Protein AF-A0A0W4ZIU7-F1 (afdb_monomer_lite)

Foldseek 3Di:
DDDDDDPPPVVPVVVVVVVVVVVVVVVVVVVVVVVVVVVPDPPDDCVVVVPPDPDDPDPDDPVVVVVVVVVVVVVVVVVVVVVVVVVVVVVVVVVVVVVVVVVVVVVVVVVVVVVVVVVVCVVVPPPPPPPPPPVPPPPPDPDDDPDCVVVVVVVFQKDWDDWDKDFDDCPDPNWTKIWIWTWTAGDVRQKIKIWIWIATPVVRATPAIDMDIDPLCCVACVVLRCLLHVVPDDPPDPPLDDQSVRSDPVLVRQLSRLSRVVLLVVLVLLLVVCLVCVVFFDPPDDPPDDSDRDHSSVCRSPQWTWGADPQGKIKIWGWHWHADNRNSHIDIDIFIQIDHPPVVVVVCPPCVNVCLRVVLVVCCVVPNNNVSVVVSCCVVVVDDD

Structure (mmCIF, N/CA/C/O backbone):
data_AF-A0A0W4ZIU7-F1
#
_entry.id   AF-A0A0W4ZIU7-F1
#
loop_
_atom_site.group_PDB
_atom_site.id
_atom_site.type_symbol
_atom_site.label_atom_id
_atom_site.label_alt_id
_atom_site.label_comp_id
_atom_site.label_asym_id
_atom_site.label_entity_id
_atom_site.label_seq_id
_atom_site.pdbx_PDB_ins_code
_atom_site.Cartn_x
_atom_site.Cartn_y
_atom_site.Cartn_z
_atom_site.occupancy
_atom_site.B_iso_or_equiv
_atom_site.auth_seq_id
_atom_site.auth_comp_id
_atom_site.auth_asym_id
_atom_site.auth_atom_id
_atom_site.pdbx_PDB_model_num
ATOM 1 N N . MET A 1 1 ? 10.778 46.991 -20.092 1.00 36.72 1 MET A N 1
ATOM 2 C CA . MET A 1 1 ? 10.286 47.914 -19.049 1.00 36.72 1 MET A CA 1
ATOM 3 C C . MET A 1 1 ? 9.574 47.078 -17.996 1.00 36.72 1 MET A C 1
ATOM 5 O O . MET A 1 1 ? 8.677 46.334 -18.358 1.00 36.72 1 MET A O 1
ATOM 9 N N . ASN A 1 2 ? 10.041 47.187 -16.751 1.00 35.09 2 ASN A N 1
ATOM 10 C CA . ASN A 1 2 ? 9.477 46.690 -15.489 1.00 35.09 2 ASN A CA 1
ATOM 11 C C . ASN A 1 2 ? 9.348 45.172 -15.273 1.00 35.09 2 ASN A C 1
ATOM 13 O O . ASN A 1 2 ? 8.272 44.592 -15.353 1.00 35.09 2 ASN A O 1
ATOM 17 N N . ILE A 1 3 ? 10.475 44.584 -14.859 1.00 41.53 3 ILE A N 1
ATOM 18 C CA . ILE A 1 3 ? 10.537 43.433 -13.953 1.00 41.53 3 ILE A CA 1
ATOM 19 C C . ILE A 1 3 ? 10.903 44.002 -12.578 1.00 41.53 3 ILE A C 1
ATOM 21 O O . ILE A 1 3 ? 12.043 44.411 -12.382 1.00 41.53 3 ILE A O 1
ATOM 25 N N . GLN A 1 4 ? 9.955 44.064 -11.644 1.00 41.06 4 GLN A N 1
ATOM 26 C CA . GLN A 1 4 ? 10.249 44.228 -10.219 1.00 41.06 4 GLN A CA 1
ATOM 27 C C . GLN A 1 4 ? 9.017 43.882 -9.380 1.00 41.06 4 GLN A C 1
ATOM 29 O O . GLN A 1 4 ? 7.904 44.246 -9.749 1.00 41.06 4 GLN A O 1
ATOM 34 N N . ASN A 1 5 ? 9.276 43.217 -8.249 1.00 42.00 5 ASN A N 1
ATOM 35 C CA . ASN A 1 5 ? 8.383 42.881 -7.128 1.00 42.00 5 ASN A CA 1
ATOM 36 C C . ASN A 1 5 ? 7.904 41.424 -7.081 1.00 42.00 5 ASN A C 1
ATOM 38 O O . ASN A 1 5 ? 6.794 41.111 -7.496 1.00 42.00 5 ASN A O 1
ATOM 42 N N . ASN A 1 6 ? 8.736 40.546 -6.501 1.00 42.06 6 ASN A N 1
ATOM 43 C CA . ASN A 1 6 ? 8.249 39.400 -5.715 1.00 42.06 6 ASN A CA 1
ATOM 44 C C . ASN A 1 6 ? 9.335 38.770 -4.812 1.00 42.06 6 ASN A C 1
ATOM 46 O O . ASN A 1 6 ? 9.494 37.554 -4.758 1.00 42.06 6 ASN A O 1
ATOM 50 N N . THR A 1 7 ? 10.106 39.591 -4.091 1.00 40.16 7 THR A N 1
ATOM 51 C CA . THR A 1 7 ? 11.147 39.120 -3.149 1.00 40.16 7 THR A CA 1
ATOM 52 C C . THR A 1 7 ? 10.762 39.221 -1.669 1.00 40.16 7 THR A C 1
ATOM 54 O O . THR A 1 7 ? 11.502 38.729 -0.822 1.00 40.16 7 THR A O 1
ATOM 57 N N . ASP A 1 8 ? 9.589 39.761 -1.331 1.00 42.28 8 ASP A N 1
ATOM 58 C CA . ASP A 1 8 ? 9.268 40.086 0.070 1.00 42.28 8 ASP A CA 1
ATOM 59 C C . ASP A 1 8 ? 8.555 38.964 0.851 1.00 42.28 8 ASP A C 1
ATOM 61 O O . ASP A 1 8 ? 8.454 39.033 2.074 1.00 42.28 8 ASP A O 1
ATOM 65 N N . ASN A 1 9 ? 8.143 37.872 0.194 1.00 43.44 9 ASN A N 1
ATOM 66 C CA . ASN A 1 9 ? 7.462 36.752 0.867 1.00 43.44 9 ASN A CA 1
ATOM 67 C C . ASN A 1 9 ? 8.396 35.654 1.410 1.00 43.44 9 ASN A C 1
ATOM 69 O O . ASN A 1 9 ? 7.949 34.804 2.175 1.00 43.44 9 ASN A O 1
ATOM 73 N N . LEU A 1 10 ? 9.696 35.681 1.094 1.00 42.56 10 LEU A N 1
ATOM 74 C CA . LEU A 1 10 ? 10.665 34.680 1.578 1.00 42.56 10 LEU A CA 1
ATOM 75 C C . LEU A 1 10 ? 11.301 35.030 2.936 1.00 42.56 10 LEU A C 1
ATOM 77 O O . LEU A 1 10 ? 11.838 34.153 3.611 1.00 42.56 10 LEU A O 1
ATOM 81 N N . PHE A 1 11 ? 11.190 36.282 3.390 1.00 41.06 11 PHE A N 1
ATOM 82 C CA . PHE A 1 11 ? 11.752 36.717 4.677 1.00 41.06 11 PHE A CA 1
ATOM 83 C C . PHE A 1 11 ? 10.822 36.501 5.881 1.00 41.06 11 PHE A C 1
ATOM 85 O O . PHE A 1 11 ? 11.280 36.556 7.027 1.00 41.06 11 PHE A O 1
ATOM 92 N N . TYR A 1 12 ? 9.534 36.227 5.654 1.00 40.94 12 TYR A N 1
ATOM 93 C CA . TYR A 1 12 ? 8.569 36.041 6.742 1.00 40.94 12 TYR A CA 1
ATOM 94 C C . TYR A 1 12 ? 8.574 34.618 7.326 1.00 40.94 12 TYR A C 1
ATOM 96 O O . TYR A 1 12 ? 8.322 34.451 8.521 1.00 40.94 12 TYR A O 1
ATOM 104 N N . ASP A 1 13 ? 8.952 33.602 6.543 1.00 43.94 13 ASP A N 1
ATOM 105 C CA . ASP A 1 13 ? 8.909 32.201 6.993 1.00 43.94 13 ASP A CA 1
ATOM 106 C C . ASP A 1 13 ? 10.173 31.743 7.742 1.00 43.94 13 ASP A C 1
ATOM 108 O O . ASP A 1 13 ? 10.101 30.937 8.674 1.00 43.94 13 ASP A O 1
ATOM 112 N N . GLN A 1 14 ? 11.341 32.332 7.455 1.00 42.06 14 GLN A N 1
ATOM 113 C CA . GLN A 1 14 ? 12.577 31.990 8.175 1.00 42.06 14 GLN A CA 1
ATOM 114 C C . GLN A 1 14 ? 12.588 32.492 9.633 1.00 42.06 14 GLN A C 1
ATOM 116 O O . GLN A 1 14 ? 13.199 31.866 10.506 1.00 42.06 14 GLN A O 1
ATOM 121 N N . LYS A 1 15 ? 11.845 33.563 9.955 1.00 44.59 15 LYS A N 1
ATOM 122 C CA . LYS A 1 15 ? 11.698 34.049 11.343 1.00 44.59 15 LYS A CA 1
ATOM 123 C C . LYS A 1 15 ? 10.847 33.120 12.219 1.00 44.59 15 LYS A C 1
ATOM 125 O O . LYS A 1 15 ? 11.124 33.003 13.414 1.00 44.59 15 LYS A O 1
ATOM 130 N N . LYS A 1 16 ? 9.876 32.401 11.641 1.00 46.81 16 LYS A N 1
ATOM 131 C CA . LYS A 1 16 ? 9.014 31.452 12.374 1.00 46.81 16 LYS A CA 1
ATOM 132 C C . LYS A 1 16 ? 9.756 30.167 12.763 1.00 46.81 16 LYS A C 1
ATOM 134 O O . LYS A 1 16 ? 9.533 29.619 13.842 1.00 46.81 16 LYS A O 1
ATOM 139 N N . ILE A 1 17 ? 10.708 29.727 11.938 1.00 48.97 17 ILE A N 1
ATOM 140 C CA . ILE A 1 17 ? 11.508 28.517 12.194 1.00 48.97 17 ILE A CA 1
ATOM 141 C C . ILE A 1 17 ? 12.554 28.755 13.300 1.00 48.97 17 ILE A C 1
ATOM 143 O O . ILE A 1 17 ? 12.781 27.876 14.138 1.00 48.97 17 ILE A O 1
ATOM 147 N N . HIS A 1 18 ? 13.140 29.956 13.384 1.00 44.50 18 HIS A N 1
ATOM 148 C CA . HIS A 1 18 ? 14.080 30.289 14.462 1.00 44.50 18 HIS A CA 1
ATOM 149 C C . HIS A 1 18 ? 13.414 30.512 15.829 1.00 44.50 18 HIS A C 1
ATOM 151 O O . HIS A 1 18 ? 14.019 30.170 16.847 1.00 44.50 18 HIS A O 1
ATOM 157 N N . GLN A 1 19 ? 12.165 30.988 15.877 1.00 48.62 19 GLN A N 1
ATOM 158 C CA . GLN A 1 19 ? 11.412 31.102 17.135 1.00 48.62 19 GLN A CA 1
ATOM 159 C C . GLN A 1 19 ? 10.968 29.737 17.689 1.00 48.62 19 GLN A C 1
ATOM 161 O O . GLN A 1 19 ? 11.022 29.522 18.896 1.00 48.62 19 GLN A O 1
ATOM 166 N N . ASN A 1 20 ? 10.641 28.761 16.837 1.00 43.94 20 ASN A N 1
ATOM 167 C CA . ASN A 1 20 ? 10.265 27.422 17.312 1.00 43.94 20 ASN A CA 1
ATOM 168 C C . ASN A 1 20 ? 11.454 26.608 17.859 1.00 43.94 20 ASN A C 1
ATOM 170 O O . ASN A 1 20 ? 11.284 25.793 18.767 1.00 43.94 20 ASN A O 1
ATOM 174 N N . ARG A 1 21 ? 12.683 26.863 17.384 1.00 46.50 21 ARG A N 1
ATOM 175 C CA . ARG A 1 21 ? 13.894 26.210 17.922 1.00 46.50 21 ARG A CA 1
ATOM 176 C C . ARG A 1 21 ? 14.341 26.766 19.280 1.00 46.50 21 ARG A C 1
ATOM 178 O O . ARG A 1 21 ? 14.934 26.018 20.058 1.00 46.50 21 ARG A O 1
ATOM 185 N N . SER A 1 22 ? 14.042 28.027 19.605 1.00 46.88 22 SER A N 1
ATOM 186 C CA . SER A 1 22 ? 14.351 28.596 20.928 1.00 46.88 22 SER A CA 1
ATOM 187 C C . SER A 1 22 ? 13.333 28.192 22.004 1.00 46.88 22 SER A C 1
ATOM 189 O O . SER A 1 22 ? 13.710 28.042 23.166 1.00 46.88 22 SER A O 1
ATOM 191 N N . ILE A 1 23 ? 12.080 27.916 21.622 1.00 49.66 23 ILE A N 1
ATOM 192 C CA . ILE A 1 23 ? 11.031 27.420 22.531 1.00 49.66 23 ILE A CA 1
ATOM 193 C C . ILE A 1 23 ? 11.293 25.960 22.942 1.00 49.66 23 ILE A C 1
ATOM 195 O O . ILE A 1 23 ? 11.160 25.616 24.115 1.00 49.66 23 ILE A O 1
ATOM 199 N N . LEU A 1 24 ? 11.771 25.110 22.026 1.00 46.25 24 LEU A N 1
ATOM 200 C CA . LEU A 1 24 ? 12.095 23.713 22.349 1.00 46.25 24 LEU A CA 1
ATOM 201 C C . LEU A 1 24 ? 13.347 23.561 23.231 1.00 46.25 24 LEU A C 1
ATOM 203 O O . LEU A 1 24 ? 13.387 22.657 24.059 1.00 46.25 24 LEU A O 1
ATOM 207 N N . ARG A 1 25 ? 14.341 24.459 23.137 1.00 46.00 25 ARG A N 1
ATOM 208 C CA . ARG A 1 25 ? 15.509 24.432 24.044 1.00 46.00 25 ARG A CA 1
ATOM 209 C C . ARG A 1 25 ? 15.203 24.931 25.461 1.00 46.00 25 ARG A C 1
ATOM 211 O O . ARG A 1 25 ? 15.863 24.482 26.391 1.00 46.00 25 ARG A O 1
ATOM 218 N N . ARG A 1 26 ? 14.202 25.800 25.652 1.00 47.59 26 ARG A N 1
ATOM 219 C CA . ARG A 1 26 ? 13.783 26.255 26.994 1.00 47.59 26 ARG A CA 1
ATOM 220 C C . ARG A 1 26 ? 12.996 25.198 27.772 1.00 47.59 26 ARG A C 1
ATOM 222 O O . ARG A 1 26 ? 13.114 25.143 28.990 1.00 47.59 26 ARG A O 1
ATOM 229 N N . ASN A 1 27 ? 12.268 24.319 27.085 1.00 44.94 27 ASN A N 1
ATOM 230 C CA . ASN A 1 27 ? 11.452 23.300 27.751 1.00 44.94 27 ASN A CA 1
ATOM 231 C C . ASN A 1 27 ? 12.261 22.105 28.280 1.00 44.94 27 ASN A C 1
ATOM 233 O O . ASN A 1 27 ? 11.797 21.435 29.194 1.00 44.94 27 ASN A O 1
ATOM 237 N N . PHE A 1 28 ? 13.475 21.853 27.775 1.00 41.97 28 PHE A N 1
ATOM 238 C CA . PHE A 1 28 ? 14.322 20.771 28.297 1.00 41.97 28 PHE A CA 1
ATOM 239 C C . PHE A 1 28 ? 15.157 21.172 29.522 1.00 41.97 28 PHE A C 1
ATOM 241 O O . PHE A 1 28 ? 15.457 20.301 30.333 1.00 41.97 28 PHE A O 1
ATOM 248 N N . SER A 1 29 ? 15.471 22.460 29.728 1.00 45.06 29 SER A N 1
ATOM 249 C CA . SER A 1 29 ? 16.158 22.881 30.963 1.00 45.06 29 SER A CA 1
ATOM 250 C C . SER A 1 29 ? 15.208 22.972 32.165 1.00 45.06 29 SER A C 1
ATOM 252 O O . SER A 1 29 ? 15.644 22.799 33.290 1.00 45.06 29 SER A O 1
ATOM 254 N N . GLN A 1 30 ? 13.902 23.168 31.945 1.00 49.47 30 GLN A N 1
ATOM 255 C CA . GLN A 1 30 ? 12.905 23.227 33.027 1.00 49.47 30 GLN A CA 1
ATOM 256 C C . GLN A 1 30 ? 12.415 21.852 33.511 1.00 49.47 30 GLN A C 1
ATOM 258 O O . GLN A 1 30 ? 11.757 21.772 34.546 1.00 49.47 30 GLN A O 1
ATOM 263 N N . ILE A 1 31 ? 12.707 20.774 32.774 1.00 48.00 31 ILE A N 1
ATOM 264 C CA . ILE A 1 31 ? 12.369 19.402 33.184 1.00 48.00 31 ILE A CA 1
ATOM 265 C C . ILE A 1 31 ? 13.487 18.810 34.056 1.00 48.00 31 ILE A C 1
ATOM 267 O O . ILE A 1 31 ? 13.184 18.080 34.991 1.00 48.00 31 ILE A O 1
ATOM 271 N N . SER A 1 32 ? 14.753 19.178 33.821 1.00 43.84 32 SER A N 1
ATOM 272 C CA . SER A 1 32 ? 15.878 18.712 34.648 1.00 43.84 32 SER A CA 1
ATOM 273 C C . SER A 1 32 ? 15.825 19.281 36.071 1.00 43.84 32 SER A C 1
ATOM 275 O O . SER A 1 32 ? 16.001 18.532 37.024 1.00 43.84 32 SER A O 1
ATOM 277 N N . ASP A 1 33 ? 15.462 20.559 36.226 1.00 45.41 33 ASP A N 1
ATOM 278 C CA . ASP A 1 33 ? 15.361 21.201 37.547 1.00 45.41 33 ASP A CA 1
ATOM 279 C C . ASP A 1 33 ? 14.105 20.774 38.336 1.00 45.41 33 ASP A C 1
ATOM 281 O O . ASP A 1 33 ? 14.023 20.982 39.543 1.00 45.41 33 ASP A O 1
ATOM 285 N N . LYS A 1 34 ? 13.108 20.159 37.679 1.00 48.03 34 LYS A N 1
ATOM 286 C CA . LYS A 1 34 ? 11.899 19.647 38.351 1.00 48.03 34 LYS A CA 1
ATOM 287 C C . LYS A 1 34 ? 12.051 18.232 38.903 1.00 48.03 34 LYS A C 1
ATOM 289 O O . LYS A 1 34 ? 11.362 17.902 39.860 1.00 48.03 34 LYS A O 1
ATOM 294 N N . VAL A 1 35 ? 12.950 17.419 38.349 1.00 45.66 35 VAL A N 1
ATOM 295 C CA . VAL A 1 35 ? 13.174 16.046 38.833 1.00 45.66 35 VAL A CA 1
ATOM 296 C C . VAL A 1 35 ? 14.030 16.031 40.107 1.00 45.66 35 VAL A C 1
ATOM 298 O O . VAL A 1 35 ? 13.826 15.170 40.955 1.00 45.66 35 VAL A O 1
ATOM 301 N N . GLU A 1 36 ? 14.898 17.025 40.322 1.00 44.44 36 GLU A N 1
ATOM 302 C CA . GLU A 1 36 ? 15.678 17.143 41.570 1.00 44.44 36 GLU A CA 1
ATOM 303 C C . GLU A 1 36 ? 14.889 17.750 42.748 1.00 44.44 36 GLU A C 1
ATOM 305 O O . GLU A 1 36 ? 15.298 17.606 43.899 1.00 44.44 36 GLU A O 1
ATOM 310 N N . LEU A 1 37 ? 13.728 18.372 42.502 1.00 46.75 37 LEU A N 1
ATOM 311 C CA . LEU A 1 37 ? 12.859 18.913 43.559 1.00 46.75 37 LEU A CA 1
ATOM 312 C C . LEU A 1 37 ? 11.755 17.939 44.016 1.00 46.75 37 LEU A C 1
ATOM 314 O O . LEU A 1 37 ? 11.228 18.107 45.113 1.00 46.75 37 LEU A O 1
ATOM 318 N N . GLU A 1 38 ? 11.433 16.898 43.240 1.00 42.72 38 GLU A N 1
ATOM 319 C CA . GLU A 1 38 ? 10.406 15.901 43.609 1.00 42.72 38 GLU A CA 1
ATOM 320 C C . GLU A 1 38 ? 10.930 14.745 44.487 1.00 42.72 38 GLU A C 1
ATOM 322 O O . GLU A 1 38 ? 10.130 14.011 45.067 1.00 42.72 38 GLU A O 1
ATOM 327 N N . GLU A 1 39 ? 12.246 14.610 44.699 1.00 43.53 39 GLU A N 1
ATOM 328 C CA . GLU A 1 39 ? 12.790 13.666 45.697 1.00 43.53 39 GLU A CA 1
ATOM 329 C C . GLU A 1 39 ? 12.786 14.213 47.141 1.00 43.53 39 GLU A C 1
ATOM 331 O O . GLU A 1 39 ? 13.055 13.462 48.080 1.00 43.53 39 GLU A O 1
ATOM 336 N N . GLN A 1 40 ? 12.411 15.483 47.357 1.00 46.75 40 GLN A N 1
ATOM 337 C CA . GLN A 1 40 ? 12.326 16.097 48.694 1.00 46.75 40 GLN A CA 1
ATOM 338 C C . GLN A 1 40 ? 10.905 16.271 49.254 1.00 46.75 40 GLN A C 1
ATOM 340 O O . GLN A 1 40 ? 10.761 16.712 50.393 1.00 46.75 40 GLN A O 1
ATOM 345 N N . SER A 1 41 ? 9.855 15.862 48.538 1.00 47.53 41 SER A N 1
ATOM 346 C CA . SER A 1 41 ? 8.471 15.918 49.033 1.00 47.53 41 SER A CA 1
ATOM 347 C C . SER A 1 41 ? 7.813 14.539 49.024 1.00 47.53 41 SER A C 1
ATOM 349 O O . SER A 1 41 ? 6.827 14.292 48.331 1.00 47.53 41 SER A O 1
ATOM 351 N N . ARG A 1 42 ? 8.351 13.606 49.816 1.00 46.78 42 ARG A N 1
ATOM 352 C CA . ARG A 1 42 ? 7.515 12.532 50.362 1.00 46.78 42 ARG A CA 1
ATOM 353 C C . ARG A 1 42 ? 6.826 13.072 51.602 1.00 46.78 42 ARG A C 1
ATOM 355 O O . ARG A 1 42 ? 7.345 12.956 52.710 1.00 46.78 42 ARG A O 1
ATOM 362 N N . ASP A 1 43 ? 5.668 13.677 51.367 1.00 43.38 43 ASP A N 1
ATOM 363 C CA . ASP A 1 43 ? 4.673 13.936 52.395 1.00 43.38 43 ASP A CA 1
ATOM 364 C C . ASP A 1 43 ? 4.374 12.625 53.126 1.00 43.38 43 ASP A C 1
ATOM 366 O O . ASP A 1 43 ? 3.856 11.655 52.567 1.00 43.38 43 ASP A O 1
ATOM 370 N N . VAL A 1 44 ? 4.780 12.593 54.390 1.00 52.97 44 VAL A N 1
ATOM 371 C CA . VAL A 1 44 ? 4.349 11.592 55.352 1.00 52.97 44 VAL A CA 1
ATOM 372 C C . VAL A 1 44 ? 2.862 11.830 55.586 1.00 52.97 44 VAL A C 1
ATOM 374 O O . VAL A 1 44 ? 2.449 12.919 55.977 1.00 52.97 44 VAL A O 1
ATOM 377 N N . ASP A 1 45 ? 2.074 10.796 55.320 1.00 42.69 45 ASP A N 1
ATOM 378 C CA . ASP A 1 45 ? 0.635 10.731 55.540 1.00 42.69 45 ASP A CA 1
ATOM 379 C C . ASP A 1 45 ? 0.267 11.280 56.946 1.00 42.69 45 ASP A C 1
ATOM 381 O O . ASP A 1 45 ? 0.717 10.729 57.961 1.00 42.69 45 ASP A O 1
ATOM 385 N N . PRO A 1 46 ? -0.526 12.368 57.061 1.00 50.88 46 PRO A N 1
ATOM 386 C CA . PRO A 1 46 ? -0.836 12.998 58.349 1.00 50.88 46 PRO A CA 1
ATOM 387 C C . PRO A 1 46 ? -1.722 12.122 59.252 1.00 50.88 46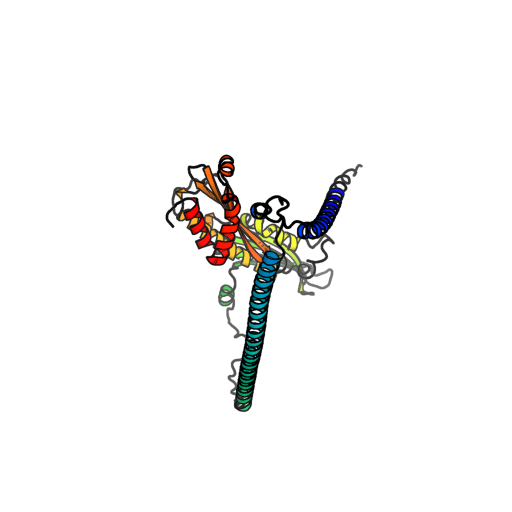 PRO A C 1
ATOM 389 O O . PRO A 1 46 ? -1.950 12.453 60.415 1.00 50.88 46 PRO A O 1
ATOM 392 N N . SER A 1 47 ? -2.177 10.968 58.760 1.00 47.69 47 SER A N 1
ATOM 393 C CA . SER A 1 47 ? -2.929 9.976 59.529 1.00 47.69 47 SER A CA 1
ATOM 394 C C . SER A 1 47 ? -2.082 9.171 60.536 1.00 47.69 47 SER A C 1
ATOM 396 O O . SER A 1 47 ? -2.649 8.503 61.401 1.00 47.69 47 SER A O 1
ATOM 398 N N . VAL A 1 48 ? -0.744 9.290 60.520 1.00 48.94 48 VAL A N 1
ATOM 399 C CA . VAL A 1 48 ? 0.154 8.645 61.510 1.00 48.94 48 VAL A CA 1
ATOM 400 C C . VAL A 1 48 ? 0.513 9.569 62.695 1.00 48.94 48 VAL A C 1
ATOM 402 O O . VAL A 1 48 ? 1.064 9.118 63.697 1.00 48.94 48 VAL A O 1
ATOM 405 N N . LEU A 1 49 ? 0.141 10.856 62.662 1.00 47.16 49 LEU A N 1
ATOM 406 C CA . LEU A 1 49 ? 0.539 11.842 63.685 1.00 47.16 49 LEU A CA 1
ATOM 407 C C . LEU A 1 49 ? -0.437 12.015 64.865 1.00 47.16 49 LEU A C 1
ATOM 409 O O . LEU A 1 49 ? -0.171 12.812 65.762 1.00 47.16 49 LEU A O 1
ATOM 413 N N . HIS A 1 50 ? -1.522 11.238 64.945 1.00 45.50 50 HIS A N 1
ATOM 414 C CA . HIS A 1 50 ? -2.487 11.336 66.055 1.00 45.50 50 HIS A CA 1
ATOM 415 C C . HIS A 1 50 ? -2.162 10.499 67.308 1.00 45.50 50 HIS A C 1
ATOM 417 O O . HIS A 1 50 ? -2.981 10.435 68.222 1.00 45.50 50 HIS A O 1
ATOM 423 N N . LEU A 1 51 ? -0.964 9.910 67.413 1.00 46.88 51 LEU A N 1
ATOM 424 C CA . LEU A 1 51 ? -0.528 9.193 68.625 1.00 46.88 51 LEU A CA 1
ATOM 425 C C . LEU A 1 51 ? 0.472 9.955 69.507 1.00 46.88 51 LEU A C 1
ATOM 427 O O . LEU A 1 51 ? 0.846 9.452 70.566 1.00 46.88 51 LEU A O 1
ATOM 431 N N . ILE A 1 52 ? 0.855 11.186 69.155 1.00 44.12 52 ILE A N 1
ATOM 432 C CA . ILE A 1 52 ? 1.671 12.026 70.043 1.00 44.12 52 ILE A CA 1
ATOM 433 C C . ILE A 1 52 ? 0.733 12.860 70.919 1.00 44.12 52 ILE A C 1
ATOM 435 O O . ILE A 1 52 ? 0.397 14.007 70.636 1.00 44.12 52 ILE A O 1
ATOM 439 N N . SER A 1 53 ? 0.265 12.217 71.986 1.00 44.16 53 SER A N 1
ATOM 440 C CA . SER A 1 53 ? -0.429 12.865 73.096 1.00 44.16 53 SER A CA 1
ATOM 441 C C . SER A 1 53 ? 0.500 13.899 73.758 1.00 44.16 53 SER A C 1
ATOM 443 O O . SER A 1 53 ? 1.686 13.611 73.942 1.00 44.16 53 SER A O 1
ATOM 445 N N . PRO A 1 54 ? 0.015 15.095 74.139 1.00 44.06 54 PRO A N 1
ATOM 446 C CA . PRO A 1 54 ? 0.842 16.082 74.817 1.00 44.06 54 PRO A CA 1
ATOM 447 C C . PRO A 1 54 ? 1.255 15.552 76.194 1.00 44.06 54 PRO A C 1
ATOM 449 O O . PRO A 1 54 ? 0.413 15.218 77.032 1.00 44.06 54 PRO A O 1
ATOM 452 N N . HIS A 1 55 ? 2.567 15.484 76.424 1.00 38.81 55 HIS A N 1
ATOM 453 C CA . HIS A 1 55 ? 3.167 15.129 77.704 1.00 38.81 55 HIS A CA 1
ATOM 454 C C . HIS A 1 55 ? 2.608 16.009 78.832 1.00 38.81 55 HIS A C 1
ATOM 456 O O . HIS A 1 55 ? 3.006 17.158 79.016 1.00 38.81 55 HIS A O 1
ATOM 462 N N . LYS A 1 56 ? 1.715 15.434 79.644 1.00 42.44 56 LYS A N 1
ATOM 463 C CA . LYS A 1 56 ? 1.634 15.787 81.063 1.00 42.44 56 LYS A CA 1
ATOM 464 C C . LYS A 1 56 ? 2.958 15.359 81.705 1.00 42.44 56 LYS A C 1
ATOM 466 O O . LYS A 1 56 ? 3.381 14.228 81.452 1.00 42.44 56 LYS A O 1
ATOM 471 N N . PRO A 1 57 ? 3.600 16.188 82.544 1.00 45.78 57 PRO A N 1
ATOM 472 C CA . PRO A 1 57 ? 4.723 15.738 83.350 1.00 45.78 57 PRO A CA 1
ATOM 473 C C . PRO A 1 57 ? 4.179 14.773 84.409 1.00 45.78 57 PRO A C 1
ATOM 475 O O . PRO A 1 57 ? 3.743 15.169 85.487 1.00 45.78 57 PRO A O 1
ATOM 478 N N . LEU A 1 58 ? 4.125 13.492 84.055 1.00 44.75 58 LEU A N 1
ATOM 479 C CA . LEU A 1 58 ? 3.983 12.410 85.013 1.00 44.75 58 LEU A CA 1
ATOM 480 C C . LEU A 1 58 ? 5.354 12.217 85.650 1.00 44.75 58 LEU A C 1
ATOM 482 O O . LEU A 1 58 ? 6.354 12.052 84.958 1.00 44.75 58 LEU A O 1
ATOM 486 N N . TYR A 1 59 ? 5.387 12.270 86.977 1.00 55.12 59 TYR A N 1
ATOM 487 C CA . TYR A 1 59 ? 6.476 11.731 87.777 1.00 55.12 59 TYR A CA 1
ATOM 488 C C . TYR A 1 59 ? 6.620 10.248 87.405 1.00 55.12 59 TYR A C 1
ATOM 490 O O . TYR A 1 59 ? 5.836 9.410 87.850 1.00 55.12 59 TYR A O 1
ATOM 498 N N . ILE A 1 60 ? 7.558 9.938 86.510 1.00 51.03 60 ILE A N 1
ATOM 499 C CA . ILE A 1 60 ? 7.856 8.566 86.106 1.00 51.03 60 ILE A CA 1
ATOM 500 C C . ILE A 1 60 ? 8.796 7.996 87.162 1.00 51.03 60 ILE A C 1
ATOM 502 O O . ILE A 1 60 ? 9.912 8.473 87.353 1.00 51.03 60 ILE A O 1
ATOM 506 N N . ASN A 1 61 ? 8.300 6.990 87.871 1.00 60.19 61 ASN A N 1
ATOM 507 C CA . ASN A 1 61 ? 9.071 6.175 88.797 1.00 60.19 61 ASN A CA 1
ATOM 508 C C . ASN A 1 61 ? 10.210 5.492 88.016 1.00 60.19 61 ASN A C 1
ATOM 510 O O . ASN A 1 61 ? 9.943 4.829 87.011 1.00 60.19 61 ASN A O 1
ATOM 514 N N . GLU A 1 62 ? 11.461 5.620 88.471 1.00 58.50 62 GLU A N 1
ATOM 515 C CA . GLU A 1 62 ? 12.655 5.057 87.805 1.00 58.50 62 GLU A CA 1
ATOM 516 C C . GLU A 1 62 ? 12.512 3.558 87.468 1.00 58.50 62 GLU A C 1
ATOM 518 O O . GLU A 1 62 ? 13.026 3.096 86.451 1.00 58.50 62 GLU A O 1
ATOM 523 N N . GLY A 1 63 ? 11.717 2.814 88.247 1.00 61.72 63 GLY A N 1
ATOM 524 C CA . GLY A 1 63 ? 11.465 1.386 88.033 1.00 61.72 63 GLY A CA 1
ATOM 525 C C . GLY A 1 63 ? 10.620 1.014 86.803 1.00 61.72 63 GLY A C 1
ATOM 526 O O . GLY A 1 63 ? 10.650 -0.147 86.395 1.00 61.72 63 GLY A O 1
ATOM 527 N N . ASP A 1 64 ? 9.876 1.942 86.190 1.00 61.09 64 ASP A N 1
ATOM 528 C CA . ASP A 1 64 ? 9.090 1.645 84.977 1.00 61.09 64 ASP A CA 1
ATOM 529 C C . ASP A 1 64 ? 9.861 1.957 83.683 1.00 61.09 64 ASP A C 1
ATOM 531 O O . ASP A 1 64 ? 9.711 1.231 82.697 1.00 61.09 64 ASP A O 1
ATOM 535 N N . MET A 1 65 ? 10.795 2.917 83.713 1.00 66.06 65 MET A N 1
ATOM 536 C CA . MET A 1 65 ? 11.727 3.145 82.596 1.00 66.06 65 MET A CA 1
ATOM 537 C C . MET A 1 65 ? 12.671 1.959 82.378 1.00 66.06 65 MET A C 1
ATOM 539 O O . MET A 1 65 ? 13.016 1.632 81.241 1.00 66.06 65 MET A O 1
ATOM 543 N N . GLU A 1 66 ? 13.075 1.271 83.448 1.00 70.88 66 GLU A N 1
ATOM 544 C CA . GLU A 1 66 ? 13.919 0.079 83.335 1.00 70.88 66 GLU A CA 1
ATOM 545 C C . GLU A 1 66 ? 13.194 -1.089 82.657 1.00 70.88 66 GLU A C 1
ATOM 547 O O . GLU A 1 66 ? 13.794 -1.797 81.843 1.00 70.88 66 GLU A O 1
ATOM 552 N N . LYS A 1 67 ? 11.891 -1.261 82.914 1.00 76.62 67 LYS A N 1
ATOM 553 C CA . LYS A 1 67 ? 11.079 -2.300 82.260 1.00 76.62 67 LYS A CA 1
ATOM 554 C C . LYS A 1 67 ? 10.869 -2.007 80.779 1.00 76.62 67 LYS A C 1
ATOM 556 O O . LYS A 1 67 ? 10.950 -2.923 79.960 1.00 76.62 67 LYS A O 1
ATOM 561 N N . GLU A 1 68 ? 10.642 -0.745 80.425 1.00 76.88 68 GLU A N 1
ATOM 562 C CA . GLU A 1 68 ? 10.483 -0.329 79.031 1.00 76.88 68 GLU A CA 1
ATOM 563 C C . GLU A 1 68 ? 11.801 -0.466 78.253 1.00 76.88 68 GLU A C 1
ATOM 565 O O . GLU A 1 68 ? 11.825 -1.030 77.156 1.00 76.88 68 GLU A O 1
ATOM 570 N N . LYS A 1 69 ? 12.931 -0.095 78.869 1.00 78.56 69 LYS A N 1
ATOM 571 C CA . LYS A 1 69 ? 14.274 -0.328 78.320 1.00 78.56 69 LYS A CA 1
ATOM 572 C C . LYS A 1 69 ? 14.552 -1.816 78.096 1.00 78.56 69 LYS A C 1
ATOM 574 O O . LYS A 1 69 ? 15.086 -2.186 77.050 1.00 78.56 69 LYS A O 1
ATOM 579 N N . LEU A 1 70 ? 14.164 -2.678 79.040 1.00 82.25 70 LEU A N 1
ATOM 580 C CA . LEU A 1 70 ? 14.317 -4.131 78.915 1.00 82.25 70 LEU A CA 1
ATOM 581 C C . LEU A 1 70 ? 13.454 -4.700 77.774 1.00 82.25 70 LEU A C 1
ATOM 583 O O . LEU A 1 70 ? 13.906 -5.562 77.017 1.00 82.25 70 LEU A O 1
ATOM 587 N N . PHE A 1 71 ? 12.229 -4.193 77.611 1.00 85.81 71 PHE A N 1
ATOM 588 C CA . PHE A 1 71 ? 11.327 -4.581 76.526 1.00 85.81 71 PHE A CA 1
ATOM 589 C C . PHE A 1 71 ? 11.870 -4.174 75.148 1.00 85.81 71 PHE A C 1
ATOM 591 O O . PHE A 1 71 ? 11.901 -4.996 74.228 1.00 85.81 71 PHE A O 1
ATOM 598 N N . LEU A 1 72 ? 12.372 -2.943 75.019 1.00 84.69 72 LEU A N 1
ATOM 599 C CA . LEU A 1 72 ? 13.007 -2.435 73.800 1.00 84.69 72 LEU A CA 1
ATOM 600 C C . LEU A 1 72 ? 14.292 -3.198 73.454 1.00 84.69 72 LEU A C 1
ATOM 602 O O . LEU A 1 72 ? 14.505 -3.534 72.291 1.00 84.69 72 LEU A O 1
ATOM 606 N N . MET A 1 73 ? 15.113 -3.560 74.446 1.00 85.62 73 MET A N 1
ATOM 607 C CA . MET A 1 73 ? 16.287 -4.415 74.219 1.00 85.62 73 MET A CA 1
ATOM 608 C C . MET A 1 73 ? 15.893 -5.782 73.654 1.00 85.62 73 MET A C 1
ATOM 610 O O . MET A 1 73 ? 16.527 -6.277 72.722 1.00 85.62 73 MET A O 1
ATOM 614 N N . LYS A 1 74 ? 14.818 -6.378 74.177 1.00 88.94 74 LYS A N 1
ATOM 615 C CA . LYS A 1 74 ? 14.316 -7.674 73.706 1.00 88.94 74 LYS A CA 1
ATOM 616 C C . LYS A 1 74 ? 13.760 -7.594 72.279 1.00 88.94 74 LYS A C 1
ATOM 618 O O . LYS A 1 74 ? 13.974 -8.511 71.489 1.00 88.94 74 LYS A O 1
ATOM 623 N N . GLN A 1 75 ? 13.090 -6.495 71.935 1.00 86.44 75 GLN A N 1
ATOM 624 C CA . GLN A 1 75 ? 12.632 -6.206 70.570 1.00 86.44 75 GLN A CA 1
ATOM 625 C C . GLN A 1 75 ? 13.811 -6.040 69.604 1.00 86.44 75 GLN A C 1
ATOM 627 O O . GLN A 1 75 ? 13.840 -6.679 68.554 1.00 86.44 75 GLN A O 1
ATOM 632 N N . LEU A 1 76 ? 14.820 -5.253 69.986 1.00 85.81 76 LEU A N 1
ATOM 633 C CA . LEU A 1 76 ? 16.027 -5.052 69.181 1.00 85.81 76 LEU A CA 1
ATOM 634 C C . LEU A 1 76 ? 16.786 -6.358 68.951 1.00 85.81 76 LEU A C 1
ATOM 636 O O . LEU A 1 76 ? 17.270 -6.601 67.848 1.00 85.81 76 LEU A O 1
ATOM 640 N N . GLN A 1 77 ? 16.853 -7.223 69.962 1.00 90.62 77 GLN A N 1
ATOM 641 C CA . GLN A 1 77 ? 17.492 -8.526 69.824 1.00 90.62 77 GLN A CA 1
ATOM 642 C C . GLN A 1 77 ? 16.730 -9.440 68.859 1.00 90.62 77 GLN A C 1
ATOM 644 O O . GLN A 1 77 ? 17.347 -10.051 67.989 1.00 90.62 77 GLN A O 1
ATOM 649 N N . LYS A 1 78 ? 15.395 -9.451 68.930 1.00 92.31 78 LYS A N 1
ATOM 650 C CA . LYS A 1 78 ? 14.549 -10.203 67.995 1.00 92.31 78 LYS A CA 1
ATOM 651 C C . LYS A 1 78 ? 14.717 -9.721 66.550 1.00 92.31 78 LYS A C 1
ATOM 653 O O . LYS A 1 78 ? 14.850 -10.537 65.645 1.00 92.31 78 LYS A O 1
ATOM 658 N N . ILE A 1 79 ? 14.767 -8.405 66.339 1.00 90.25 79 ILE A N 1
ATOM 659 C CA . ILE A 1 79 ? 14.991 -7.813 65.011 1.00 90.25 79 ILE A CA 1
ATOM 660 C C . ILE A 1 79 ? 16.392 -8.164 64.495 1.00 90.25 79 ILE A C 1
ATOM 662 O O . ILE A 1 79 ? 16.553 -8.508 63.326 1.00 90.25 79 ILE A O 1
ATOM 666 N N . LYS A 1 80 ? 17.409 -8.134 65.364 1.00 92.88 80 LYS A N 1
ATOM 667 C CA . LYS A 1 80 ? 18.782 -8.503 65.000 1.00 92.88 80 LYS A CA 1
ATOM 668 C C . LYS A 1 80 ? 18.881 -9.964 64.546 1.00 92.88 80 LYS A C 1
ATOM 670 O O . LYS A 1 80 ? 19.513 -10.235 63.529 1.00 92.88 80 LYS A O 1
ATOM 675 N N . GLU A 1 81 ? 18.223 -10.881 65.251 1.00 92.81 81 GLU A N 1
ATOM 676 C CA . GLU A 1 81 ? 18.151 -12.299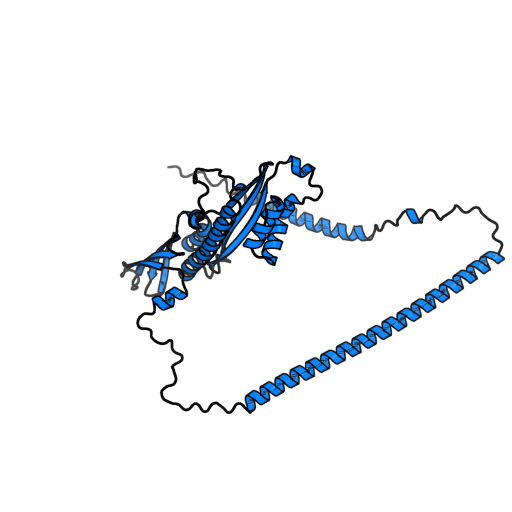 64.870 1.00 92.81 81 GLU A CA 1
ATOM 677 C C . GLU A 1 81 ? 17.429 -12.504 63.528 1.00 92.81 81 GLU A C 1
ATOM 679 O O . GLU A 1 81 ? 17.830 -13.349 62.723 1.00 92.81 81 GLU A O 1
ATOM 684 N N . GLU A 1 82 ? 16.391 -11.711 63.248 1.00 90.94 82 GLU A N 1
ATOM 685 C CA . GLU A 1 82 ? 15.657 -11.774 61.983 1.00 90.94 82 GLU A CA 1
ATOM 686 C C . GLU A 1 82 ? 16.505 -11.280 60.803 1.00 90.94 82 GLU A C 1
ATOM 688 O O . GLU A 1 82 ? 16.570 -11.941 59.765 1.00 90.94 82 GLU A O 1
ATOM 693 N N . ILE A 1 83 ? 17.239 -10.177 60.984 1.00 89.38 83 ILE A N 1
ATOM 694 C CA . ILE A 1 83 ? 18.190 -9.662 59.988 1.00 89.38 83 ILE A CA 1
ATOM 695 C C . ILE A 1 83 ? 19.268 -10.709 59.684 1.00 89.38 83 ILE A C 1
ATOM 697 O O . ILE A 1 83 ? 19.567 -10.979 58.521 1.00 89.38 83 ILE A O 1
ATOM 701 N N . GLU A 1 84 ? 19.824 -11.346 60.712 1.00 93.12 84 GLU A N 1
ATOM 702 C CA . GLU A 1 84 ? 20.871 -12.361 60.560 1.00 93.12 84 GLU A CA 1
ATOM 703 C C . GLU A 1 84 ? 20.345 -13.648 59.894 1.00 93.12 84 GLU A C 1
ATOM 705 O O . GLU A 1 84 ? 21.068 -14.358 59.185 1.00 93.12 84 GLU A O 1
ATOM 710 N N . LYS A 1 85 ? 19.054 -13.956 60.065 1.00 93.12 85 LYS A N 1
ATOM 711 C CA . LYS A 1 85 ? 18.371 -15.011 59.310 1.00 93.12 85 LYS A CA 1
ATOM 712 C C . LYS A 1 85 ? 18.230 -14.636 57.831 1.00 93.12 85 LYS A C 1
ATOM 714 O O . LYS A 1 85 ? 18.645 -15.423 56.982 1.00 93.12 85 LYS A O 1
ATOM 719 N N . TYR A 1 86 ? 17.735 -13.437 57.516 1.00 89.69 86 TYR A N 1
ATOM 720 C CA . TYR A 1 86 ? 17.586 -12.992 56.125 1.00 89.69 86 TYR A CA 1
ATOM 721 C C . TYR A 1 86 ? 18.928 -12.903 55.391 1.00 89.69 86 TYR A C 1
ATOM 723 O O . TYR A 1 86 ? 19.020 -13.301 54.231 1.00 89.69 86 TYR A O 1
ATOM 731 N N . GLN A 1 87 ? 19.998 -12.476 56.065 1.00 90.31 87 GLN A N 1
ATOM 732 C CA . GLN A 1 87 ? 21.345 -12.474 55.486 1.00 90.31 87 GLN A CA 1
ATOM 733 C C . GLN A 1 87 ? 21.821 -13.885 55.111 1.00 90.31 87 GLN A C 1
ATOM 735 O O . GLN A 1 87 ? 22.387 -14.082 54.033 1.00 90.31 87 GLN A O 1
ATOM 740 N N . ARG A 1 88 ? 21.551 -14.890 55.958 1.00 90.00 88 ARG A N 1
ATOM 741 C CA . ARG A 1 88 ? 21.877 -16.293 55.655 1.00 90.00 88 ARG A CA 1
ATOM 742 C C . ARG A 1 88 ? 21.076 -16.836 54.475 1.00 90.00 88 ARG A C 1
ATOM 744 O O . ARG A 1 88 ? 21.632 -17.574 53.662 1.00 90.00 88 ARG A O 1
ATOM 751 N N . ASP A 1 89 ? 19.804 -16.473 54.363 1.00 88.94 89 ASP A N 1
ATOM 752 C CA . ASP A 1 89 ? 18.948 -16.938 53.270 1.00 88.94 89 ASP A CA 1
ATOM 753 C C . ASP A 1 89 ? 19.330 -16.286 51.930 1.00 88.94 89 ASP A C 1
ATOM 755 O O . ASP A 1 89 ? 19.424 -16.982 50.917 1.00 88.94 89 ASP A O 1
ATOM 759 N N . ILE A 1 90 ? 19.681 -14.995 51.929 1.00 86.94 90 ILE A N 1
ATOM 760 C CA . ILE A 1 90 ? 20.225 -14.306 50.746 1.00 86.94 90 ILE A CA 1
ATOM 761 C C . ILE A 1 90 ? 21.531 -14.965 50.289 1.00 86.94 90 ILE A C 1
ATOM 763 O O . ILE A 1 90 ? 21.698 -15.239 49.100 1.00 86.94 90 ILE A O 1
ATOM 767 N N . TYR A 1 91 ? 22.436 -15.282 51.220 1.00 90.19 91 TYR A N 1
ATOM 768 C CA . TYR A 1 91 ? 23.696 -15.947 50.886 1.00 90.19 91 TYR A CA 1
ATOM 769 C C . TYR A 1 91 ? 23.472 -17.334 50.257 1.00 90.19 91 TYR A C 1
ATOM 771 O O . TYR A 1 91 ? 24.131 -17.692 49.278 1.00 90.19 91 TYR A O 1
ATOM 779 N N . LYS A 1 92 ? 22.504 -18.110 50.766 1.00 87.69 92 LYS A N 1
ATOM 780 C CA . LYS A 1 92 ? 22.132 -19.412 50.184 1.00 87.69 92 LYS A CA 1
ATOM 781 C C . LYS A 1 92 ? 21.561 -19.276 48.773 1.00 87.69 92 LYS A C 1
ATOM 783 O O . LYS A 1 92 ? 21.969 -20.035 47.898 1.00 87.69 92 LYS A O 1
ATOM 788 N N . LEU A 1 93 ? 20.672 -18.308 48.548 1.00 83.19 93 LEU A N 1
ATOM 789 C CA . LEU A 1 93 ? 20.060 -18.056 47.237 1.00 83.19 93 LEU A CA 1
ATOM 790 C C . LEU A 1 93 ? 21.084 -17.588 46.197 1.00 83.19 93 LEU A C 1
ATOM 792 O O . LEU A 1 93 ? 21.038 -18.008 45.043 1.00 83.19 93 LEU A O 1
ATOM 796 N N . GLN A 1 94 ? 22.040 -16.747 46.594 1.00 81.81 94 GLN A N 1
ATOM 797 C CA . GLN A 1 94 ? 23.123 -16.327 45.701 1.00 81.81 94 GLN A CA 1
ATOM 798 C C . GLN A 1 94 ? 24.039 -17.496 45.329 1.00 81.81 94 GLN A C 1
ATOM 800 O O . GLN A 1 94 ? 24.458 -17.605 44.176 1.00 81.81 94 GLN A O 1
ATOM 805 N N . LYS A 1 95 ? 24.323 -18.393 46.280 1.00 82.31 95 LYS A N 1
ATOM 806 C CA . LYS A 1 95 ? 25.135 -19.585 46.023 1.00 82.31 95 LYS A CA 1
ATOM 807 C C . LYS A 1 95 ? 24.431 -20.566 45.081 1.00 82.31 95 LYS A C 1
ATOM 809 O O . LYS A 1 95 ? 25.050 -20.994 44.114 1.00 82.31 95 LYS A O 1
ATOM 814 N N . SER A 1 96 ? 23.145 -20.858 45.300 1.00 76.88 96 SER A N 1
ATOM 815 C CA . SER A 1 96 ? 22.389 -21.758 44.416 1.00 76.88 96 SER A CA 1
ATOM 816 C C . SER A 1 96 ? 22.259 -21.198 43.000 1.00 76.88 96 SER A C 1
ATOM 818 O O . SER A 1 96 ? 22.463 -21.926 42.036 1.00 76.88 96 SER A O 1
ATOM 820 N N . LYS A 1 97 ? 22.020 -19.886 42.861 1.00 76.94 97 LYS A N 1
ATOM 821 C CA . LYS A 1 97 ? 21.931 -19.232 41.550 1.00 76.94 97 LYS A CA 1
ATOM 822 C C . LYS A 1 97 ? 23.237 -19.338 40.755 1.00 76.94 97 LYS A C 1
ATOM 824 O O . LYS A 1 97 ? 23.206 -19.618 39.562 1.00 76.94 97 LYS A O 1
ATOM 829 N N . LYS A 1 98 ? 24.385 -19.170 41.420 1.00 73.69 98 LYS A N 1
ATOM 830 C CA . LYS A 1 98 ? 25.704 -19.302 40.785 1.00 73.69 98 LYS A CA 1
ATOM 831 C C . LYS A 1 98 ? 26.010 -20.746 40.366 1.00 73.69 98 LYS A C 1
ATOM 833 O O . LYS A 1 98 ? 26.667 -20.965 39.350 1.00 73.69 98 LYS A O 1
ATOM 838 N N . ASP A 1 99 ? 25.538 -21.726 41.133 1.00 72.44 99 ASP A N 1
ATOM 839 C CA . ASP A 1 99 ? 25.689 -23.143 40.792 1.00 72.44 99 ASP A CA 1
ATOM 840 C C . ASP A 1 99 ? 24.795 -23.543 39.601 1.00 72.44 99 ASP A C 1
ATOM 842 O O . ASP A 1 99 ? 25.231 -24.328 38.757 1.00 72.44 99 ASP A O 1
ATOM 846 N N . ASP A 1 100 ? 23.597 -22.961 39.476 1.00 68.62 100 ASP A N 1
ATOM 847 C CA . ASP A 1 100 ? 22.693 -23.180 38.336 1.00 68.62 100 ASP A CA 1
ATOM 848 C C . ASP A 1 100 ? 23.190 -22.500 37.046 1.00 68.62 100 ASP A C 1
ATOM 850 O O . ASP A 1 100 ? 23.170 -23.117 35.980 1.00 68.62 100 ASP A O 1
ATOM 854 N N . GLU A 1 101 ? 23.724 -21.275 37.129 1.00 68.12 101 GLU A N 1
ATOM 855 C CA . GLU A 1 101 ? 24.347 -20.583 35.985 1.00 68.12 101 GLU A CA 1
ATOM 856 C C . GLU A 1 101 ? 25.566 -21.359 35.451 1.00 68.12 101 GLU A C 1
ATOM 858 O O . GLU A 1 101 ? 25.698 -21.573 34.245 1.00 68.12 101 GLU A O 1
ATOM 863 N N . ASN A 1 102 ? 26.407 -21.896 36.343 1.00 65.56 102 ASN A N 1
ATOM 864 C CA . ASN A 1 102 ? 27.552 -22.728 35.954 1.00 65.56 102 ASN A CA 1
ATOM 865 C C . ASN A 1 102 ? 27.151 -24.086 35.350 1.00 65.56 102 ASN A C 1
ATOM 867 O O . ASN A 1 102 ? 27.906 -24.644 34.551 1.00 65.56 102 ASN A O 1
ATOM 871 N N . ARG A 1 103 ? 26.001 -24.655 35.738 1.00 63.62 103 ARG A N 1
ATOM 872 C CA . ARG A 1 103 ? 25.475 -25.895 35.140 1.00 63.62 103 ARG A CA 1
ATOM 873 C C . ARG A 1 103 ? 24.914 -25.651 33.743 1.00 63.62 103 ARG A C 1
ATOM 875 O O . ARG A 1 103 ? 25.162 -26.461 32.855 1.00 63.62 103 ARG A O 1
ATOM 882 N N . ASN A 1 104 ? 24.221 -24.532 33.539 1.00 64.25 104 ASN A N 1
ATOM 883 C CA . ASN A 1 104 ? 23.693 -24.167 32.227 1.00 64.25 104 ASN A CA 1
ATOM 884 C C . ASN A 1 104 ? 24.811 -23.879 31.219 1.00 64.25 104 ASN A C 1
ATOM 886 O O . ASN A 1 104 ? 24.763 -24.424 30.122 1.00 64.25 104 ASN A O 1
ATOM 890 N N . HIS A 1 105 ? 25.855 -23.137 31.602 1.00 61.94 105 HIS A N 1
ATOM 891 C CA . HIS A 1 105 ? 26.977 -22.872 30.691 1.00 61.94 105 HIS A CA 1
ATOM 892 C C . HIS A 1 105 ? 27.765 -24.132 30.316 1.00 61.94 105 HIS A C 1
ATOM 894 O O . HIS A 1 105 ? 28.133 -24.291 29.159 1.00 61.94 105 HIS A O 1
ATOM 900 N N . LYS A 1 106 ? 27.943 -25.087 31.240 1.00 69.56 106 LYS A N 1
ATOM 901 C CA . LYS A 1 106 ? 28.551 -26.385 30.895 1.00 69.56 106 LYS A CA 1
ATOM 902 C C . LYS A 1 106 ? 27.714 -27.178 29.888 1.00 69.56 106 LYS A C 1
ATOM 904 O O . LYS A 1 106 ? 28.274 -27.760 28.969 1.00 69.56 106 LYS A O 1
ATOM 909 N N . ASN A 1 107 ? 26.389 -27.166 30.032 1.00 71.69 107 ASN A N 1
ATOM 910 C CA . ASN A 1 107 ? 25.495 -27.851 29.097 1.00 71.69 107 ASN A CA 1
ATOM 911 C C . ASN A 1 107 ? 25.476 -27.185 27.710 1.00 71.69 107 ASN A C 1
ATOM 913 O O . ASN A 1 107 ? 25.361 -27.881 26.703 1.00 71.69 107 ASN A O 1
ATOM 917 N N . GLU A 1 108 ? 25.586 -25.855 27.646 1.00 73.19 108 GLU A N 1
ATOM 918 C CA . GLU A 1 108 ? 25.705 -25.111 26.385 1.00 73.19 108 GLU A CA 1
ATOM 919 C C . GLU A 1 108 ? 27.040 -25.397 25.690 1.00 73.19 108 GLU A C 1
ATOM 921 O O . GLU A 1 108 ? 27.051 -25.685 24.494 1.00 73.19 108 GLU A O 1
ATOM 926 N N . ASP A 1 109 ? 28.146 -25.408 26.436 1.00 78.56 109 ASP A N 1
ATOM 927 C CA . ASP A 1 109 ? 29.469 -25.742 25.903 1.00 78.56 109 ASP A CA 1
ATOM 928 C C . ASP A 1 109 ? 29.525 -27.190 25.386 1.00 78.56 109 ASP A C 1
ATOM 930 O O . ASP A 1 109 ? 30.056 -27.439 24.301 1.00 78.56 109 ASP A O 1
ATOM 934 N N . ASP A 1 110 ? 28.921 -28.141 26.106 1.00 81.31 110 ASP A N 1
ATOM 935 C CA . ASP A 1 110 ? 28.825 -29.542 25.680 1.00 81.31 110 ASP A CA 1
ATOM 936 C C . ASP A 1 110 ? 27.951 -29.700 24.419 1.00 81.31 110 ASP A C 1
ATOM 938 O O . ASP A 1 110 ? 28.283 -30.481 23.521 1.00 81.31 110 ASP A O 1
ATOM 942 N N . LEU A 1 111 ? 26.867 -28.921 24.296 1.00 81.94 111 LEU A N 1
ATOM 943 C CA . LEU A 1 111 ? 26.021 -28.890 23.098 1.00 81.94 111 LEU A CA 1
ATOM 944 C C . LEU A 1 111 ? 26.775 -28.313 21.893 1.00 81.94 111 LEU A C 1
ATOM 946 O O . LEU A 1 111 ? 26.728 -28.886 20.804 1.00 81.94 111 LEU A O 1
ATOM 950 N N . ILE A 1 112 ? 27.484 -27.197 22.080 1.00 82.75 112 ILE A N 1
ATOM 951 C CA . ILE A 1 112 ? 28.293 -26.561 21.033 1.00 82.75 112 ILE A CA 1
ATOM 952 C C . ILE A 1 112 ? 29.375 -27.529 20.560 1.00 82.75 112 ILE A C 1
ATOM 954 O O . ILE A 1 112 ? 29.570 -27.696 19.356 1.00 82.75 112 ILE A O 1
ATOM 958 N N . LYS A 1 113 ? 30.043 -28.215 21.489 1.00 87.31 113 LYS A N 1
ATOM 959 C CA . LYS A 1 113 ? 31.083 -29.191 21.164 1.00 87.31 113 LYS A CA 1
ATOM 960 C C . LYS A 1 113 ? 30.519 -30.387 20.395 1.00 87.31 113 LYS A C 1
ATOM 962 O O . LYS A 1 113 ? 31.076 -30.755 19.368 1.00 87.31 113 LYS A O 1
ATOM 967 N N . SER A 1 114 ? 29.360 -30.902 20.809 1.00 85.06 114 SER A N 1
ATOM 968 C CA . SER A 1 114 ? 28.639 -31.962 20.092 1.00 85.06 114 SER A CA 1
ATOM 969 C C . SER A 1 114 ? 28.225 -31.540 18.675 1.00 85.06 114 SER A C 1
ATOM 971 O O . SER A 1 114 ? 28.396 -32.305 17.728 1.00 85.06 114 SER A O 1
ATOM 973 N N . LEU A 1 115 ? 27.746 -30.303 18.492 1.00 82.25 115 LEU A N 1
ATOM 974 C CA . LEU A 1 115 ? 27.397 -29.761 17.173 1.00 82.25 115 LEU A CA 1
ATOM 975 C C . LEU A 1 115 ? 28.621 -29.593 16.267 1.00 82.25 115 LEU A C 1
ATOM 977 O O . LEU A 1 115 ? 28.550 -29.906 15.078 1.00 82.25 115 LEU A O 1
ATOM 981 N N . LEU A 1 116 ? 29.740 -29.116 16.815 1.00 86.62 116 LEU A N 1
ATOM 982 C CA . LEU A 1 116 ? 30.994 -28.981 16.075 1.00 86.62 116 LEU A CA 1
ATOM 983 C C . LEU A 1 116 ? 31.557 -30.349 15.679 1.00 86.62 116 LEU A C 1
ATOM 985 O O . LEU A 1 116 ? 31.955 -30.524 14.530 1.00 86.62 116 LEU A O 1
ATOM 989 N N . ASP A 1 117 ? 31.525 -31.329 16.580 1.00 87.19 117 ASP A N 1
ATOM 990 C CA . ASP A 1 117 ? 31.980 -32.693 16.305 1.00 87.19 117 ASP A CA 1
ATOM 991 C C . ASP A 1 117 ? 31.082 -33.394 15.275 1.00 87.19 117 ASP A C 1
ATOM 993 O O . ASP A 1 117 ? 31.592 -34.053 14.370 1.00 87.19 117 ASP A O 1
ATOM 997 N N . LEU A 1 118 ? 29.760 -33.190 15.335 1.00 84.81 118 LEU A N 1
ATOM 998 C CA . LEU A 1 118 ? 28.817 -33.658 14.313 1.00 84.81 118 LEU A CA 1
ATOM 999 C C . LEU A 1 118 ? 29.114 -33.051 12.942 1.00 84.81 118 LEU A C 1
ATOM 1001 O O . LEU A 1 118 ? 29.112 -33.771 11.945 1.00 84.81 118 LEU A O 1
ATOM 1005 N N . ASN A 1 119 ? 29.389 -31.749 12.884 1.00 82.38 119 ASN A N 1
ATOM 1006 C CA . ASN A 1 119 ? 29.695 -31.066 11.631 1.00 82.38 119 ASN A CA 1
ATOM 1007 C C . ASN A 1 119 ? 31.047 -31.530 11.060 1.00 82.38 119 ASN A C 1
ATOM 1009 O O . ASN A 1 119 ? 31.149 -31.853 9.880 1.00 82.38 119 ASN A O 1
ATOM 1013 N N . ASN A 1 120 ? 32.064 -31.679 11.913 1.00 83.19 120 ASN A N 1
ATOM 1014 C CA . ASN A 1 120 ? 33.369 -32.219 11.529 1.00 83.19 120 ASN A CA 1
ATOM 1015 C C . ASN A 1 120 ? 33.274 -33.675 11.057 1.00 83.19 120 ASN A C 1
ATOM 1017 O O . ASN A 1 120 ? 33.900 -34.041 10.065 1.00 83.19 120 ASN A O 1
ATOM 1021 N N . HIS A 1 121 ? 32.460 -34.502 11.716 1.00 81.06 121 HIS A N 1
ATOM 1022 C CA . HIS A 1 121 ? 32.183 -35.870 11.284 1.00 81.06 121 HIS A CA 1
ATOM 1023 C C . HIS A 1 121 ? 31.441 -35.897 9.942 1.00 81.06 121 HIS A C 1
ATOM 1025 O O . HIS A 1 121 ? 31.733 -36.745 9.102 1.00 81.06 121 HIS A O 1
ATOM 1031 N N . PHE A 1 122 ? 30.505 -34.972 9.712 1.00 78.38 122 PHE A N 1
ATOM 1032 C CA . PHE A 1 122 ? 29.791 -34.858 8.440 1.00 78.38 122 PHE A CA 1
ATOM 1033 C C . PHE A 1 122 ? 30.728 -34.445 7.299 1.00 78.38 122 PHE A C 1
ATOM 1035 O O . PHE A 1 122 ? 30.662 -35.034 6.228 1.00 78.38 122 PHE A O 1
ATOM 1042 N N . LEU A 1 123 ? 31.644 -33.504 7.545 1.00 74.44 123 LEU A N 1
ATOM 1043 C CA . LEU A 1 123 ? 32.652 -33.067 6.573 1.00 74.44 123 LEU A CA 1
ATOM 1044 C C . LEU A 1 123 ? 33.719 -34.138 6.299 1.00 74.44 123 LEU A C 1
ATOM 1046 O O . LEU A 1 123 ? 34.156 -34.290 5.163 1.00 74.44 123 LEU A O 1
ATOM 1050 N N . ALA A 1 124 ? 34.133 -34.896 7.318 1.00 77.25 124 ALA A N 1
ATOM 1051 C CA . ALA A 1 124 ? 35.140 -35.949 7.172 1.00 77.25 124 ALA A CA 1
ATOM 1052 C C . ALA A 1 124 ? 34.586 -37.227 6.517 1.00 77.25 124 ALA A C 1
ATOM 1054 O O . ALA A 1 124 ? 35.325 -37.929 5.830 1.00 77.25 124 ALA A O 1
ATOM 1055 N N . ASN A 1 125 ? 33.296 -37.527 6.720 1.00 70.12 125 ASN A N 1
ATOM 1056 C CA . ASN A 1 125 ? 32.635 -38.718 6.174 1.00 70.12 125 ASN A CA 1
ATOM 1057 C C . ASN A 1 125 ? 31.745 -38.441 4.960 1.00 70.12 125 ASN A C 1
ATOM 1059 O O . ASN A 1 125 ? 31.235 -39.388 4.357 1.00 70.12 125 ASN A O 1
ATOM 1063 N N . SER A 1 126 ? 31.575 -37.180 4.553 1.00 59.94 126 SER A N 1
ATOM 1064 C CA . SER A 1 126 ? 31.131 -36.889 3.197 1.00 59.94 126 SER A CA 1
ATOM 1065 C C . SER A 1 126 ? 32.273 -37.274 2.268 1.00 59.94 126 SER A C 1
ATOM 1067 O O . SER A 1 126 ? 33.196 -36.494 2.040 1.00 59.94 126 SER A O 1
ATOM 1069 N N . SER A 1 127 ? 32.240 -38.501 1.747 1.00 62.00 127 SER A N 1
ATOM 1070 C CA . SER A 1 127 ? 33.018 -38.832 0.560 1.00 62.00 127 SER A CA 1
ATOM 1071 C C . SER A 1 127 ? 32.746 -37.732 -0.459 1.00 62.00 127 SER A C 1
ATOM 1073 O O . SER A 1 127 ? 31.569 -37.507 -0.765 1.00 62.00 127 SER A O 1
ATOM 1075 N N . GLU A 1 128 ? 33.792 -37.045 -0.934 1.00 58.31 128 GLU A N 1
ATOM 1076 C CA . GLU A 1 128 ? 33.665 -36.120 -2.059 1.00 58.31 128 GLU A CA 1
ATOM 1077 C C . GLU A 1 128 ? 32.770 -36.807 -3.090 1.00 58.31 128 GLU A C 1
ATOM 1079 O O . GLU A 1 128 ? 33.072 -37.949 -3.472 1.00 58.31 128 GLU A O 1
ATOM 1084 N N . PRO A 1 129 ? 31.623 -36.209 -3.463 1.00 54.66 129 PRO A N 1
ATOM 1085 C CA . PRO A 1 129 ? 30.797 -36.805 -4.486 1.00 54.66 129 PRO A CA 1
ATOM 1086 C C . PRO A 1 129 ? 31.713 -36.953 -5.690 1.00 54.66 129 PRO A C 1
ATOM 1088 O O . PRO A 1 129 ? 32.208 -35.961 -6.220 1.00 54.66 129 PRO A O 1
ATOM 1091 N N . LYS A 1 130 ? 32.016 -38.199 -6.066 1.00 54.69 130 LYS A N 1
ATOM 1092 C CA . LYS A 1 130 ? 32.740 -38.480 -7.297 1.00 54.69 130 LYS A CA 1
ATOM 1093 C C . LYS A 1 130 ? 31.849 -37.936 -8.395 1.00 54.69 130 LYS A C 1
ATOM 1095 O O . LYS A 1 130 ? 30.855 -38.567 -8.750 1.00 54.69 130 LYS A O 1
ATOM 1100 N N . ILE A 1 131 ? 32.164 -36.730 -8.855 1.00 52.12 131 ILE A N 1
ATOM 1101 C CA . ILE A 1 131 ? 31.541 -36.127 -10.018 1.00 52.12 131 ILE A CA 1
ATOM 1102 C C . ILE A 1 131 ? 31.992 -37.011 -11.173 1.00 52.12 131 ILE A C 1
ATOM 1104 O O . ILE A 1 131 ? 33.075 -36.841 -11.728 1.00 52.12 131 ILE A O 1
ATOM 1108 N N . PHE A 1 132 ? 31.191 -38.027 -11.476 1.00 50.78 132 PHE A N 1
ATOM 1109 C CA . PHE A 1 132 ? 31.223 -38.632 -12.788 1.00 50.78 132 PHE A CA 1
ATOM 1110 C C . PHE A 1 132 ? 30.824 -37.509 -13.736 1.00 50.78 132 PHE A C 1
ATOM 1112 O O . PHE A 1 132 ? 29.691 -37.030 -13.700 1.00 50.78 132 PHE A O 1
ATOM 1119 N N . VAL A 1 133 ? 31.798 -37.024 -14.503 1.00 51.75 133 VAL A N 1
ATOM 1120 C CA . VAL A 1 133 ? 31.554 -36.167 -15.659 1.00 51.75 133 VAL A CA 1
ATOM 1121 C C . VAL A 1 133 ? 30.875 -37.058 -16.695 1.00 51.75 133 VAL A C 1
ATOM 1123 O O . VAL A 1 133 ? 31.512 -37.596 -17.592 1.00 51.75 133 VAL A O 1
ATOM 1126 N N . ASP A 1 134 ? 29.591 -37.314 -16.480 1.00 48.53 134 ASP A N 1
ATOM 1127 C CA . ASP A 1 134 ? 28.677 -37.655 -17.552 1.00 48.53 134 ASP A CA 1
ATOM 1128 C C . ASP A 1 134 ? 28.420 -36.332 -18.282 1.00 48.53 134 ASP A C 1
ATOM 1130 O O . ASP A 1 134 ? 28.094 -35.331 -17.638 1.00 48.53 134 ASP A O 1
ATOM 1134 N N . ASP A 1 135 ? 28.557 -36.295 -19.607 1.00 53.28 135 ASP A N 1
ATOM 1135 C CA . ASP A 1 135 ? 28.325 -35.114 -20.465 1.00 53.28 135 ASP A CA 1
ATOM 1136 C C . ASP A 1 135 ? 26.866 -34.583 -20.419 1.00 53.28 135 ASP A C 1
ATOM 1138 O O . ASP A 1 135 ? 26.437 -33.769 -21.236 1.00 53.28 135 ASP A O 1
ATOM 1142 N N . THR A 1 136 ? 26.081 -35.021 -19.437 1.00 55.91 136 THR A N 1
ATOM 1143 C CA . THR A 1 136 ? 24.697 -34.649 -19.159 1.00 55.91 136 THR A CA 1
ATOM 1144 C C . THR A 1 136 ? 24.545 -33.930 -17.819 1.00 55.91 136 THR A C 1
ATOM 1146 O O . THR A 1 136 ? 23.499 -34.046 -17.180 1.00 55.91 136 THR A O 1
ATOM 1149 N N . ILE A 1 137 ? 25.556 -33.191 -17.350 1.00 53.19 137 ILE A N 1
ATOM 1150 C CA . ILE A 1 137 ? 25.349 -32.253 -16.239 1.00 53.19 137 ILE A CA 1
ATOM 1151 C C . ILE A 1 137 ? 24.333 -31.207 -16.730 1.00 53.19 137 ILE A C 1
ATOM 1153 O O . ILE A 1 137 ? 24.646 -30.470 -17.671 1.00 53.19 137 ILE A O 1
ATOM 1157 N N . PRO A 1 138 ? 23.120 -31.110 -16.145 1.00 54.38 138 PRO A N 1
ATOM 1158 C CA . PRO A 1 138 ? 22.216 -30.018 -16.464 1.00 54.38 138 PRO A CA 1
ATOM 1159 C C . PRO A 1 138 ? 22.947 -28.733 -16.091 1.00 54.38 138 PRO A C 1
ATOM 1161 O O . PRO A 1 138 ? 23.238 -28.492 -14.918 1.00 54.38 138 PRO A O 1
ATOM 1164 N N . SER A 1 139 ? 23.329 -27.946 -17.097 1.00 58.09 139 SER A N 1
ATOM 1165 C CA . SER A 1 139 ? 24.047 -26.703 -16.859 1.00 58.09 139 SER A CA 1
ATOM 1166 C C . SER A 1 139 ? 23.236 -25.864 -15.877 1.00 58.09 139 SER A C 1
ATOM 1168 O O . SER A 1 139 ? 22.039 -25.677 -16.083 1.00 58.09 139 SER A O 1
ATOM 1170 N N . SER A 1 140 ? 23.880 -25.293 -14.865 1.00 62.38 140 SER A N 1
ATOM 1171 C CA . SER A 1 140 ? 23.285 -24.291 -13.972 1.00 62.38 140 SER A CA 1
ATOM 1172 C C . SER A 1 140 ? 22.914 -22.979 -14.687 1.00 62.38 140 SER A C 1
ATOM 1174 O O . SER A 1 140 ? 22.604 -21.981 -14.038 1.00 62.38 140 SER A O 1
ATOM 1176 N N . LEU A 1 141 ? 22.983 -22.948 -16.022 1.00 63.62 141 LEU A N 1
ATOM 1177 C CA . LEU A 1 141 ? 22.507 -21.850 -16.843 1.00 63.62 141 LEU A CA 1
ATOM 1178 C C . LEU A 1 141 ? 20.984 -21.960 -17.000 1.00 63.62 141 LEU A C 1
ATOM 1180 O O . LEU A 1 141 ? 20.475 -23.066 -17.193 1.00 63.62 141 LEU A O 1
ATOM 1184 N N . PRO A 1 142 ? 20.252 -20.832 -16.957 1.00 69.50 142 PRO A N 1
ATOM 1185 C CA . PRO A 1 142 ? 18.821 -20.826 -17.219 1.00 69.50 142 PRO A CA 1
ATOM 1186 C C . PRO A 1 142 ? 18.518 -21.537 -18.537 1.00 69.50 142 PRO A C 1
ATOM 1188 O O . PRO A 1 142 ? 19.076 -21.185 -19.582 1.00 69.50 142 PRO A O 1
ATOM 1191 N N . THR A 1 143 ? 17.640 -22.538 -18.490 1.00 70.50 143 THR A N 1
ATOM 1192 C CA . THR A 1 143 ? 17.188 -23.253 -19.683 1.00 70.50 143 THR A CA 1
ATOM 1193 C C . THR A 1 143 ? 16.635 -22.235 -20.673 1.00 70.50 143 THR A C 1
ATOM 1195 O O . THR A 1 143 ? 15.749 -21.450 -20.330 1.00 70.50 143 THR A O 1
ATOM 1198 N N . ARG A 1 144 ? 17.165 -22.208 -21.899 1.00 70.31 144 ARG A N 1
ATOM 1199 C CA . ARG A 1 144 ? 16.655 -21.316 -22.945 1.00 70.31 144 ARG A CA 1
ATOM 1200 C C . ARG A 1 144 ? 15.239 -21.753 -23.30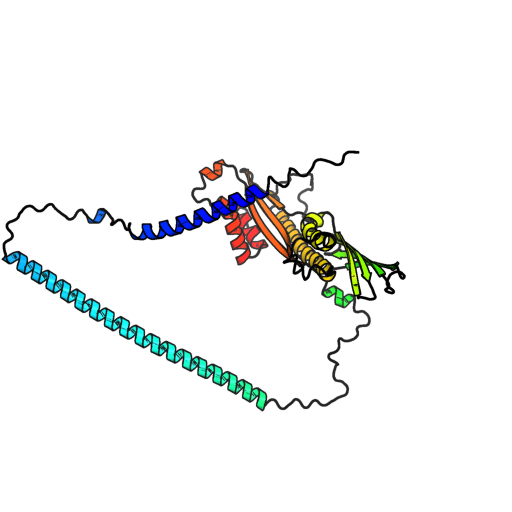4 1.00 70.31 144 ARG A C 1
ATOM 1202 O O . ARG A 1 144 ? 15.050 -22.791 -23.927 1.00 70.31 144 ARG A O 1
ATOM 1209 N N . VAL A 1 145 ? 14.255 -20.970 -22.885 1.00 76.88 145 VAL A N 1
ATOM 1210 C CA . VAL A 1 145 ? 12.849 -21.182 -23.233 1.00 76.88 145 VAL A CA 1
ATOM 1211 C C . VAL A 1 145 ? 12.552 -20.413 -24.514 1.00 76.88 145 VAL A C 1
ATOM 1213 O O . VAL A 1 145 ? 12.866 -19.228 -24.600 1.00 76.88 145 VAL A O 1
ATOM 1216 N N . GLU A 1 146 ? 11.937 -21.073 -25.498 1.00 77.19 146 GLU A N 1
ATOM 1217 C CA . GLU A 1 146 ? 11.592 -20.469 -26.796 1.00 77.19 146 GLU A CA 1
ATOM 1218 C C . GLU A 1 146 ? 10.686 -19.238 -26.654 1.00 77.19 146 GLU A C 1
ATOM 1220 O O . GLU A 1 146 ? 10.815 -18.277 -27.408 1.00 77.19 146 GLU A O 1
ATOM 1225 N N . ASN A 1 147 ? 9.801 -19.238 -25.653 1.00 79.12 147 ASN A N 1
ATOM 1226 C CA . ASN A 1 147 ? 8.977 -18.088 -25.312 1.00 79.12 147 ASN A CA 1
ATOM 1227 C C . ASN A 1 147 ? 9.018 -17.801 -23.799 1.00 79.12 147 ASN A C 1
ATOM 1229 O O . ASN A 1 147 ? 8.267 -18.415 -23.036 1.00 79.12 147 ASN A O 1
ATOM 1233 N N . PRO A 1 148 ? 9.869 -16.867 -23.341 1.00 79.94 148 PRO A N 1
ATOM 1234 C CA . PRO A 1 148 ? 9.979 -16.536 -21.923 1.00 79.94 148 PRO A CA 1
ATOM 1235 C C . PRO A 1 148 ? 8.809 -15.675 -21.418 1.00 79.94 148 PRO A C 1
ATOM 1237 O O . PRO A 1 148 ? 8.577 -15.607 -20.213 1.00 79.94 148 PRO A O 1
ATOM 1240 N N . ILE A 1 149 ? 8.043 -15.024 -22.304 1.00 77.56 149 ILE A N 1
ATOM 1241 C CA . ILE A 1 149 ? 7.035 -14.020 -21.916 1.00 77.56 149 ILE A CA 1
ATOM 1242 C C . ILE A 1 149 ? 5.950 -14.601 -20.988 1.00 77.56 149 ILE A C 1
ATOM 1244 O O . ILE A 1 149 ? 5.696 -13.996 -19.945 1.00 77.56 149 ILE A O 1
ATOM 1248 N N . PRO A 1 150 ? 5.323 -15.760 -21.281 1.00 79.44 150 PRO A N 1
ATOM 1249 C CA . PRO A 1 150 ? 4.324 -16.344 -20.387 1.00 79.44 150 PRO A CA 1
ATOM 1250 C C . PRO A 1 150 ? 4.879 -16.691 -19.004 1.00 79.44 150 PRO A C 1
ATOM 1252 O O . PRO A 1 150 ? 4.164 -16.573 -18.015 1.00 79.44 150 PRO A O 1
ATOM 1255 N N . GLN A 1 151 ? 6.152 -17.085 -18.925 1.00 78.06 151 GLN A N 1
ATOM 1256 C CA . GLN A 1 151 ? 6.800 -17.417 -17.657 1.00 78.06 151 GLN A CA 1
ATOM 1257 C C . GLN A 1 151 ? 7.110 -16.159 -16.841 1.00 78.06 151 GLN A C 1
ATOM 1259 O O . GLN A 1 151 ? 6.943 -16.157 -15.624 1.00 78.06 151 GLN A O 1
ATOM 1264 N N . LEU A 1 152 ? 7.488 -15.062 -17.504 1.00 79.12 152 LEU A N 1
ATOM 1265 C CA . LEU A 1 152 ? 7.745 -13.775 -16.854 1.00 79.12 152 LEU A CA 1
ATOM 1266 C C . LEU A 1 152 ? 6.465 -13.121 -16.306 1.00 79.12 152 LEU A C 1
ATOM 1268 O O . LEU A 1 152 ? 6.518 -12.499 -15.245 1.00 79.12 152 LEU A O 1
ATOM 1272 N N . ARG A 1 153 ? 5.311 -13.343 -16.956 1.00 75.88 153 ARG A N 1
ATOM 1273 C CA . ARG A 1 153 ? 3.989 -12.873 -16.486 1.00 75.88 153 ARG A CA 1
ATOM 1274 C C . ARG A 1 153 ? 3.577 -13.428 -15.123 1.00 75.88 153 ARG A C 1
ATOM 1276 O O . ARG A 1 153 ? 2.705 -12.867 -14.474 1.00 75.88 153 ARG A O 1
ATOM 1283 N N . ILE A 1 154 ? 4.184 -14.524 -14.670 1.00 77.31 154 ILE A N 1
ATOM 1284 C CA . ILE A 1 154 ? 3.907 -15.082 -13.340 1.00 77.31 154 ILE A CA 1
ATOM 1285 C C . ILE A 1 154 ? 4.468 -14.159 -12.244 1.00 77.31 154 ILE A C 1
ATOM 1287 O O . ILE A 1 154 ? 3.919 -14.085 -11.145 1.00 77.31 154 ILE A O 1
ATOM 1291 N N . PHE A 1 155 ? 5.543 -13.424 -12.541 1.00 77.50 155 PHE A N 1
ATOM 1292 C CA . PHE A 1 155 ? 6.261 -12.610 -11.562 1.00 77.50 155 PHE A CA 1
ATOM 1293 C C . PHE A 1 155 ? 5.807 -11.149 -11.536 1.00 77.50 155 PHE A C 1
ATOM 1295 O O . PHE A 1 155 ? 5.978 -10.473 -10.517 1.00 77.50 155 PHE A O 1
ATOM 1302 N N . ASN A 1 156 ? 5.214 -10.649 -12.625 1.00 73.88 156 ASN A N 1
ATOM 1303 C CA . ASN A 1 156 ? 4.744 -9.274 -12.720 1.00 73.88 156 ASN A CA 1
ATOM 1304 C C . ASN A 1 156 ? 3.251 -9.189 -13.067 1.00 73.88 156 ASN A C 1
ATOM 1306 O O . ASN A 1 156 ? 2.722 -9.932 -13.878 1.00 73.88 156 ASN A O 1
ATOM 1310 N N . GLN A 1 157 ? 2.561 -8.229 -12.452 1.00 79.81 157 GLN A N 1
ATOM 1311 C CA . GLN A 1 157 ? 1.177 -7.891 -12.811 1.00 79.81 157 GLN A CA 1
ATOM 1312 C C . GLN A 1 157 ? 1.122 -6.804 -13.895 1.00 79.81 157 GLN A C 1
ATOM 1314 O O . GLN A 1 157 ? 0.077 -6.191 -14.084 1.00 79.81 157 GLN A O 1
ATOM 1319 N N . LEU A 1 158 ? 2.258 -6.528 -14.545 1.00 86.38 158 LEU A N 1
ATOM 1320 C CA . LEU A 1 158 ? 2.405 -5.490 -15.560 1.00 86.38 158 LEU A CA 1
ATOM 1321 C C . LEU A 1 158 ? 2.116 -6.100 -16.931 1.00 86.38 158 LEU A C 1
ATOM 1323 O O . LEU A 1 158 ? 2.856 -6.977 -17.380 1.00 86.38 158 LEU A O 1
ATOM 1327 N N . ASN A 1 159 ? 1.091 -5.607 -17.615 1.00 88.12 159 ASN A N 1
ATOM 1328 C CA . ASN A 1 159 ? 0.836 -5.950 -19.007 1.00 88.12 159 ASN A CA 1
ATOM 1329 C C . ASN A 1 159 ? 1.260 -4.785 -19.888 1.00 88.12 159 ASN A C 1
ATOM 1331 O O . ASN A 1 159 ? 0.775 -3.672 -19.723 1.00 88.12 159 ASN A O 1
ATOM 1335 N N . PHE A 1 160 ? 2.153 -5.042 -20.837 1.00 88.31 160 PHE A N 1
ATOM 1336 C CA . PHE A 1 160 ? 2.547 -4.063 -21.844 1.00 88.31 160 PHE A CA 1
ATOM 1337 C C . PHE A 1 160 ? 1.713 -4.284 -23.103 1.00 88.31 160 PHE A C 1
ATOM 1339 O O . PHE A 1 160 ? 1.676 -5.398 -23.628 1.00 88.31 160 PHE A O 1
ATOM 1346 N N . HIS A 1 161 ? 1.060 -3.224 -23.574 1.00 87.69 161 HIS A N 1
ATOM 1347 C CA . HIS A 1 161 ? 0.178 -3.263 -24.746 1.00 87.69 161 HIS A CA 1
ATOM 1348 C C . HIS A 1 161 ? 0.827 -2.638 -25.974 1.00 87.69 161 HIS A C 1
ATOM 1350 O O . HIS A 1 161 ? 0.633 -3.118 -27.086 1.00 87.69 161 HIS A O 1
ATOM 1356 N N . ASP A 1 162 ? 1.594 -1.569 -25.769 1.00 88.06 162 ASP A N 1
ATOM 1357 C CA . ASP A 1 162 ? 2.217 -0.792 -26.835 1.00 88.06 162 ASP A CA 1
ATOM 1358 C C . ASP A 1 162 ? 3.664 -0.490 -26.446 1.00 88.06 162 ASP A C 1
ATOM 1360 O O . ASP A 1 162 ? 3.950 -0.020 -25.341 1.00 88.06 162 ASP A O 1
ATOM 1364 N N . THR A 1 163 ? 4.576 -0.795 -27.361 1.00 89.38 163 THR A N 1
ATOM 1365 C CA . THR A 1 163 ? 6.002 -0.514 -27.214 1.00 89.38 163 THR A CA 1
ATOM 1366 C C . THR A 1 163 ? 6.502 0.038 -28.533 1.00 89.38 163 THR A C 1
ATOM 1368 O O . THR A 1 163 ? 6.582 -0.679 -29.529 1.00 89.38 163 THR A O 1
ATOM 1371 N N . SER A 1 164 ? 6.818 1.329 -28.548 1.00 89.19 164 SER A N 1
ATOM 1372 C CA . SER A 1 164 ? 7.336 2.005 -29.732 1.00 89.19 164 SER A CA 1
ATOM 1373 C C . SER A 1 164 ? 8.727 2.540 -29.448 1.00 89.19 164 SER A C 1
ATOM 1375 O O . SER A 1 164 ? 8.950 3.175 -28.416 1.00 89.19 164 SER A O 1
ATOM 1377 N N . ASN A 1 165 ? 9.637 2.317 -30.388 1.00 89.88 165 ASN A N 1
ATOM 1378 C CA . ASN A 1 165 ? 11.015 2.770 -30.299 1.00 89.88 165 ASN A CA 1
ATOM 1379 C C . ASN A 1 165 ? 11.311 3.669 -31.500 1.00 89.88 165 ASN A C 1
ATOM 1381 O O . ASN A 1 165 ? 11.025 3.289 -32.637 1.00 89.88 165 ASN A O 1
ATOM 1385 N N . ARG A 1 166 ? 11.895 4.842 -31.262 1.00 89.50 166 ARG A N 1
ATOM 1386 C CA . ARG A 1 166 ? 12.278 5.795 -32.308 1.00 89.50 166 ARG A CA 1
ATOM 1387 C C . ARG A 1 166 ? 13.683 6.317 -32.044 1.00 89.50 166 ARG A C 1
ATOM 1389 O O . ARG A 1 166 ? 14.016 6.657 -30.920 1.00 89.50 166 ARG A O 1
ATOM 1396 N N . ILE A 1 167 ? 14.507 6.414 -33.080 1.00 85.50 167 ILE A N 1
ATOM 1397 C CA . ILE A 1 167 ? 15.822 7.060 -32.981 1.00 85.50 167 ILE A CA 1
ATOM 1398 C C . ILE A 1 167 ? 15.612 8.571 -33.142 1.00 85.50 167 ILE A C 1
ATOM 1400 O O . ILE A 1 167 ? 14.970 8.996 -34.106 1.00 85.50 167 ILE A O 1
ATOM 1404 N N . VAL A 1 168 ? 16.091 9.365 -32.182 1.00 81.62 168 VAL A N 1
ATOM 1405 C CA . VAL A 1 168 ? 15.834 10.817 -32.116 1.00 81.62 168 VAL A CA 1
ATOM 1406 C C . VAL A 1 168 ? 17.034 11.635 -32.584 1.00 81.62 168 VAL A C 1
ATOM 1408 O O . VAL A 1 168 ? 16.844 12.641 -33.262 1.00 81.62 168 VAL A O 1
ATOM 1411 N N . SER A 1 169 ? 18.261 11.208 -32.287 1.00 73.50 169 SER A N 1
ATOM 1412 C CA . SER A 1 169 ? 19.468 11.881 -32.774 1.00 73.50 169 SER A CA 1
ATOM 1413 C C . SER A 1 169 ? 20.652 10.919 -32.879 1.00 73.50 169 SER A C 1
ATOM 1415 O O . SER A 1 169 ? 20.739 9.928 -32.153 1.00 73.50 169 SER A O 1
ATOM 1417 N N . SER A 1 170 ? 21.550 11.213 -33.824 1.00 63.97 170 SER A N 1
ATOM 1418 C CA . SER A 1 170 ? 22.739 10.401 -34.117 1.00 63.97 170 SER A CA 1
ATOM 1419 C C . SER A 1 170 ? 24.035 11.223 -34.215 1.00 63.97 170 SER A C 1
ATOM 1421 O O . SER A 1 170 ? 25.077 10.645 -34.514 1.00 63.97 170 SER A O 1
ATOM 1423 N N . GLU A 1 171 ? 24.015 12.549 -34.015 1.00 55.88 171 GLU A N 1
ATOM 1424 C CA . GLU A 1 171 ? 25.057 13.393 -34.634 1.00 55.88 171 GLU A CA 1
ATOM 1425 C C . GLU A 1 171 ? 25.844 14.339 -33.708 1.00 55.88 171 GLU A C 1
ATOM 1427 O O . GLU A 1 171 ? 26.924 14.758 -34.104 1.00 55.88 171 GLU A O 1
ATOM 1432 N N . GLU A 1 172 ? 25.429 14.624 -32.465 1.00 55.91 172 GLU A N 1
ATOM 1433 C CA . GLU A 1 172 ? 26.181 15.595 -31.632 1.00 55.91 172 GLU A CA 1
ATOM 1434 C C . GLU A 1 172 ? 27.262 14.976 -30.720 1.00 55.91 172 GLU A C 1
ATOM 1436 O O . GLU A 1 172 ? 28.210 15.665 -30.357 1.00 55.91 172 GLU A O 1
ATOM 1441 N N . HIS A 1 173 ? 27.174 13.683 -30.376 1.00 51.28 173 HIS A N 1
ATOM 1442 C CA . HIS A 1 173 ? 28.119 13.022 -29.448 1.00 51.28 173 HIS A CA 1
ATOM 1443 C C . HIS A 1 173 ? 28.594 11.629 -29.911 1.00 51.28 173 HIS A C 1
ATOM 1445 O O . HIS A 1 173 ? 29.211 10.899 -29.142 1.00 51.28 173 HIS A O 1
ATOM 1451 N N . GLY A 1 174 ? 28.299 11.223 -31.154 1.00 68.25 174 GLY A N 1
ATOM 1452 C CA . GLY A 1 174 ? 28.656 9.890 -31.674 1.00 68.25 174 GLY A CA 1
ATOM 1453 C C . GLY A 1 174 ? 27.908 8.717 -31.022 1.00 68.25 174 GLY A C 1
ATOM 1454 O O . GLY A 1 174 ? 28.169 7.562 -31.356 1.00 68.25 174 GLY A O 1
ATOM 1455 N N . HIS A 1 175 ? 26.972 8.995 -30.114 1.00 74.44 175 HIS A N 1
ATOM 1456 C CA . HIS A 1 175 ? 26.098 8.006 -29.499 1.00 74.44 175 HIS A CA 1
ATOM 1457 C C . HIS A 1 175 ? 24.668 8.142 -30.029 1.00 74.44 175 HIS A C 1
ATOM 1459 O O . HIS A 1 175 ? 24.177 9.249 -30.263 1.00 74.44 175 HIS A O 1
ATOM 1465 N N . LEU A 1 176 ? 24.013 7.001 -30.242 1.00 83.56 176 LEU A N 1
ATOM 1466 C CA . LEU A 1 176 ? 22.628 6.931 -30.698 1.00 83.56 176 LEU A CA 1
ATOM 1467 C C . LEU A 1 176 ? 21.697 7.199 -29.515 1.00 83.56 176 LEU A C 1
ATOM 1469 O O . LEU A 1 176 ? 21.737 6.476 -28.520 1.00 83.56 176 LEU A O 1
ATOM 1473 N N . ILE A 1 177 ? 20.841 8.215 -29.638 1.00 85.75 177 ILE A N 1
ATOM 1474 C CA . ILE A 1 177 ? 19.787 8.476 -28.654 1.00 85.75 177 ILE A CA 1
ATOM 1475 C C . ILE A 1 177 ? 18.479 7.879 -29.164 1.00 85.75 177 ILE A C 1
ATOM 1477 O O . ILE A 1 177 ? 17.969 8.251 -30.230 1.00 85.75 177 ILE A O 1
ATOM 1481 N N . ARG A 1 178 ? 17.912 6.970 -28.368 1.00 89.69 178 ARG A N 1
ATOM 1482 C CA . ARG A 1 178 ? 16.657 6.281 -28.659 1.00 89.69 178 ARG A CA 1
ATOM 1483 C C . ARG A 1 178 ? 15.569 6.702 -27.685 1.00 89.69 178 ARG A C 1
ATOM 1485 O O . ARG A 1 178 ? 15.727 6.652 -26.470 1.00 89.69 178 ARG A O 1
ATOM 1492 N N . GLU A 1 179 ? 14.437 7.091 -28.240 1.00 91.12 179 GLU A N 1
ATOM 1493 C CA . GLU A 1 179 ? 13.188 7.274 -27.526 1.00 91.12 179 GLU A CA 1
ATOM 1494 C C . GLU A 1 179 ? 12.446 5.946 -27.445 1.00 91.12 179 GLU A C 1
ATOM 1496 O O . GLU A 1 179 ? 12.199 5.282 -28.454 1.00 91.12 179 GLU A O 1
ATOM 1501 N N . HIS A 1 180 ? 12.076 5.578 -26.229 1.00 91.56 180 HIS A N 1
ATOM 1502 C CA . HIS A 1 180 ? 11.237 4.437 -25.927 1.00 91.56 180 HIS A CA 1
ATOM 1503 C C . HIS A 1 180 ? 9.942 4.934 -25.310 1.00 91.56 180 HIS A C 1
ATOM 1505 O O . HIS A 1 180 ? 9.954 5.676 -24.327 1.00 91.56 180 HIS A O 1
ATOM 1511 N N . ARG A 1 181 ? 8.821 4.473 -25.853 1.00 93.25 181 ARG A N 1
ATOM 1512 C CA . ARG A 1 181 ? 7.505 4.706 -25.275 1.00 93.25 181 ARG A CA 1
ATOM 1513 C C . ARG A 1 181 ? 6.839 3.378 -24.976 1.00 93.25 181 ARG A C 1
ATOM 1515 O O . ARG A 1 181 ? 6.693 2.540 -25.863 1.00 93.25 181 ARG A O 1
ATOM 1522 N N . LEU A 1 182 ? 6.467 3.201 -23.717 1.00 93.38 182 LEU A N 1
ATOM 1523 C CA . LEU A 1 182 ? 5.929 1.971 -23.161 1.00 93.38 182 LEU A CA 1
ATOM 1524 C C . LEU A 1 182 ? 4.567 2.282 -22.546 1.00 93.38 182 LEU A C 1
ATOM 1526 O O . LEU A 1 182 ? 4.481 3.063 -21.600 1.00 93.38 182 LEU A O 1
ATOM 1530 N N . LYS A 1 183 ? 3.509 1.647 -23.047 1.00 93.88 183 LYS A N 1
ATOM 1531 C CA . LYS A 1 183 ? 2.175 1.734 -22.447 1.00 93.88 183 LYS A CA 1
ATOM 1532 C C . LYS A 1 183 ? 1.719 0.380 -21.966 1.00 93.88 183 LYS A C 1
ATOM 1534 O O . LYS A 1 183 ? 1.954 -0.646 -22.611 1.00 93.88 183 LYS A O 1
ATOM 1539 N N . GLY A 1 184 ? 1.004 0.395 -20.859 1.00 93.06 184 GLY A N 1
ATOM 1540 C CA . GLY A 1 184 ? 0.506 -0.821 -20.265 1.00 93.06 184 GLY A CA 1
ATOM 1541 C C . GLY A 1 184 ? -0.486 -0.576 -19.152 1.00 93.06 184 GLY A C 1
ATOM 1542 O O . GLY A 1 184 ? -0.898 0.556 -18.882 1.00 93.06 184 GLY A O 1
ATOM 1543 N N . ASP A 1 185 ? -0.867 -1.672 -18.516 1.00 92.31 185 ASP A N 1
ATOM 1544 C CA . ASP A 1 185 ? -1.730 -1.663 -17.354 1.00 92.31 185 ASP A CA 1
ATOM 1545 C C . ASP A 1 185 ? -1.279 -2.638 -16.263 1.00 92.31 185 ASP A C 1
ATOM 1547 O O . ASP A 1 185 ? -0.406 -3.488 -16.454 1.00 92.31 185 ASP A O 1
ATOM 1551 N N . CYS A 1 186 ? -1.877 -2.468 -15.087 1.00 88.94 186 CYS A N 1
ATOM 1552 C CA . CYS A 1 186 ? -1.753 -3.360 -13.945 1.00 88.94 186 CYS A CA 1
ATOM 1553 C C . CYS A 1 186 ? -3.138 -3.674 -13.383 1.00 88.94 186 CYS A C 1
ATOM 1555 O O . CYS A 1 186 ? -4.083 -2.894 -13.548 1.00 88.94 186 CYS A O 1
ATOM 1557 N N . CYS A 1 187 ? -3.234 -4.793 -12.660 1.00 81.81 187 CYS A N 1
ATOM 1558 C CA . CYS A 1 187 ? -4.478 -5.275 -12.056 1.00 81.81 187 CYS A CA 1
ATOM 1559 C C . CYS A 1 187 ? -5.619 -5.347 -13.082 1.00 81.81 187 CYS A C 1
ATOM 1561 O O . CYS A 1 187 ? -6.627 -4.679 -12.913 1.00 81.81 187 CYS A O 1
ATOM 1563 N N . ASN A 1 188 ? -5.458 -6.130 -14.151 1.00 81.25 188 ASN A N 1
ATOM 1564 C CA . ASN A 1 188 ? -6.504 -6.362 -15.159 1.00 81.25 188 ASN A CA 1
ATOM 1565 C C . ASN A 1 188 ? -7.056 -5.085 -15.832 1.00 81.25 188 ASN A C 1
ATOM 1567 O O . ASN A 1 188 ? -8.236 -5.037 -16.169 1.00 81.25 188 ASN A O 1
ATOM 1571 N N . GLY A 1 189 ? -6.228 -4.055 -16.030 1.00 82.38 189 GLY A N 1
ATOM 1572 C CA . GLY A 1 189 ? -6.656 -2.841 -16.736 1.00 82.38 189 GLY A CA 1
ATOM 1573 C C . GLY A 1 189 ? -7.151 -1.702 -15.853 1.00 82.38 189 GLY A C 1
ATOM 1574 O O . GLY A 1 189 ? -7.691 -0.733 -16.372 1.00 82.38 189 GLY A O 1
ATOM 1575 N N . HIS A 1 190 ? -6.978 -1.763 -14.532 1.00 84.81 190 HIS A N 1
ATOM 1576 C CA . HIS A 1 190 ? -7.371 -0.642 -13.675 1.00 84.81 190 HIS A CA 1
ATOM 1577 C C . HIS A 1 190 ? -6.277 0.439 -13.622 1.00 84.81 190 HIS A C 1
ATOM 1579 O O . HIS A 1 190 ? -6.542 1.620 -13.863 1.00 84.81 190 HIS A O 1
ATOM 1585 N N . VAL A 1 191 ? -5.025 0.066 -13.345 1.00 89.31 191 VAL A N 1
ATOM 1586 C CA . VAL A 1 191 ? -3.917 1.036 -13.259 1.00 89.31 191 VAL A CA 1
ATOM 1587 C C . VAL A 1 191 ? -3.200 1.122 -14.602 1.00 89.31 191 VAL A C 1
ATOM 1589 O O . VAL A 1 191 ? -2.384 0.260 -14.907 1.00 89.31 191 VAL A O 1
ATOM 1592 N N . PHE A 1 192 ? -3.456 2.167 -15.383 1.00 92.44 192 PHE A N 1
ATOM 1593 C CA . PHE A 1 192 ? -2.754 2.446 -16.634 1.00 92.44 192 PHE A CA 1
ATOM 1594 C C . PHE A 1 192 ? -1.456 3.209 -16.386 1.00 92.44 192 PHE A C 1
ATOM 1596 O O . PHE A 1 192 ? -1.382 4.053 -15.486 1.00 92.44 192 PHE A O 1
ATOM 1603 N N . PHE A 1 193 ? -0.459 2.951 -17.228 1.00 93.12 193 PHE A N 1
ATOM 1604 C CA . PHE A 1 193 ? 0.778 3.720 -17.286 1.00 93.12 193 PHE A CA 1
ATOM 1605 C C . PHE A 1 193 ? 1.207 3.995 -18.737 1.00 93.12 193 PHE A C 1
ATOM 1607 O O . PHE A 1 193 ? 1.025 3.157 -19.620 1.00 93.12 193 PHE A O 1
ATOM 1614 N N . ASP A 1 194 ? 1.785 5.174 -18.969 1.00 93.25 194 ASP A N 1
ATOM 1615 C CA . ASP A 1 194 ? 2.451 5.593 -20.213 1.00 93.25 194 ASP A CA 1
ATOM 1616 C C . ASP A 1 194 ? 3.815 6.173 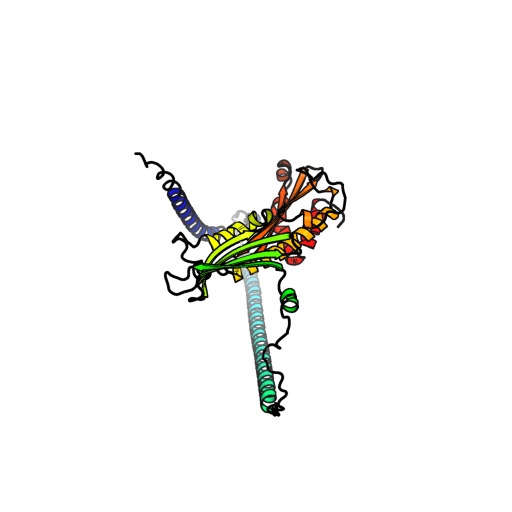-19.822 1.00 93.25 194 ASP A C 1
ATOM 1618 O O . ASP A 1 194 ? 3.894 7.205 -19.150 1.00 93.25 194 ASP A O 1
ATOM 1622 N N . VAL A 1 195 ? 4.879 5.449 -20.160 1.00 92.75 195 VAL A N 1
ATOM 1623 C CA . VAL A 1 195 ? 6.267 5.778 -19.833 1.00 92.75 195 VAL A CA 1
ATOM 1624 C C . VAL A 1 195 ? 6.983 6.163 -21.117 1.00 92.75 195 VAL A C 1
ATOM 1626 O O . VAL A 1 195 ? 7.109 5.354 -22.031 1.00 92.75 195 VAL A O 1
ATOM 1629 N N . GLU A 1 196 ? 7.484 7.388 -21.165 1.00 91.50 196 GLU A N 1
ATOM 1630 C CA . GLU A 1 196 ? 8.319 7.919 -22.239 1.00 91.50 196 GLU A CA 1
ATOM 1631 C C . GLU A 1 196 ? 9.736 8.104 -21.676 1.00 91.50 196 GLU A C 1
ATOM 1633 O O . GLU A 1 196 ? 9.926 8.803 -20.679 1.00 91.50 196 GLU A O 1
ATOM 1638 N N . MET A 1 197 ? 10.738 7.462 -22.278 1.00 91.00 197 MET A N 1
ATOM 1639 C CA . MET A 1 197 ? 12.134 7.573 -21.849 1.00 91.00 197 MET A CA 1
ATOM 1640 C C . MET A 1 197 ? 13.082 7.791 -23.028 1.00 91.00 197 MET A C 1
ATOM 1642 O O . MET A 1 197 ? 12.930 7.177 -24.082 1.00 91.00 197 MET A O 1
ATOM 1646 N N . LEU A 1 198 ? 14.084 8.648 -22.834 1.00 89.69 198 LEU A N 1
ATOM 1647 C CA . LEU A 1 198 ? 15.195 8.837 -23.771 1.00 89.69 198 LEU A CA 1
ATOM 1648 C C . LEU A 1 198 ? 16.424 8.119 -23.223 1.00 89.69 198 LEU A C 1
ATOM 1650 O O . LEU A 1 198 ? 16.842 8.410 -22.102 1.00 89.69 198 LEU A O 1
ATOM 1654 N N . VAL A 1 199 ? 16.994 7.210 -24.004 1.00 89.75 199 VAL A N 1
ATOM 1655 C CA . VAL A 1 199 ? 18.150 6.390 -23.633 1.00 89.75 199 VAL A CA 1
ATOM 1656 C C . VAL A 1 199 ? 19.309 6.709 -24.564 1.00 89.75 199 VAL A C 1
ATOM 1658 O O . VAL A 1 199 ? 19.148 6.719 -25.783 1.00 89.75 199 VAL A O 1
ATOM 1661 N N . ASP A 1 200 ? 20.473 6.959 -23.979 1.00 87.75 200 ASP A N 1
ATOM 1662 C CA . ASP A 1 200 ? 21.741 7.013 -24.696 1.00 87.75 200 ASP A CA 1
ATOM 1663 C C . ASP A 1 200 ? 22.306 5.593 -24.829 1.00 87.75 200 ASP A C 1
ATOM 1665 O O . ASP A 1 200 ? 22.667 4.969 -23.831 1.00 87.75 200 ASP A O 1
ATOM 1669 N N . GLU A 1 201 ? 22.383 5.063 -26.050 1.00 85.44 201 GLU A N 1
ATOM 1670 C CA . GLU A 1 201 ? 22.900 3.714 -26.307 1.00 85.44 201 GLU A CA 1
ATOM 1671 C C . GLU A 1 201 ? 24.411 3.593 -26.070 1.00 85.44 201 GLU A C 1
ATOM 1673 O O . GLU A 1 201 ? 24.898 2.489 -25.831 1.00 85.44 201 GLU A O 1
ATOM 1678 N N . GLY A 1 202 ? 25.158 4.701 -26.114 1.00 82.62 202 GLY A N 1
ATOM 1679 C CA . GLY A 1 202 ? 26.602 4.686 -25.880 1.00 82.62 202 GLY A CA 1
ATOM 1680 C C . GLY A 1 202 ? 26.949 4.483 -24.410 1.00 82.62 202 GLY A C 1
ATOM 1681 O O . GLY A 1 202 ? 27.816 3.677 -24.072 1.00 82.62 202 GLY A O 1
ATOM 1682 N N . THR A 1 203 ? 26.246 5.195 -23.529 1.00 83.31 203 THR A N 1
ATOM 1683 C CA . THR A 1 203 ? 26.459 5.133 -22.074 1.00 83.31 203 THR A CA 1
ATOM 1684 C C . THR A 1 203 ? 25.493 4.196 -21.351 1.00 83.31 203 THR A C 1
ATOM 1686 O O . THR A 1 203 ? 25.683 3.926 -20.166 1.00 83.31 203 THR A O 1
ATOM 1689 N N . LEU A 1 204 ? 24.464 3.699 -22.048 1.00 84.12 204 LEU A N 1
ATOM 1690 C CA . LEU A 1 204 ? 23.335 2.947 -21.488 1.00 84.12 204 LEU A CA 1
ATOM 1691 C C . LEU A 1 204 ? 22.635 3.700 -20.344 1.00 84.12 204 LEU A C 1
ATOM 1693 O O . LEU A 1 204 ? 22.131 3.090 -19.399 1.00 84.12 204 LEU A O 1
ATOM 1697 N N . SER A 1 205 ? 22.605 5.033 -20.426 1.00 85.31 205 SER A N 1
ATOM 1698 C CA . SER A 1 205 ? 22.011 5.900 -19.409 1.00 85.31 205 SER A CA 1
ATOM 1699 C C . SER A 1 205 ? 20.684 6.503 -19.872 1.00 85.31 205 SER A C 1
ATOM 1701 O O . SER A 1 205 ? 20.468 6.786 -21.053 1.00 85.31 205 SER A O 1
ATOM 1703 N N . VAL A 1 206 ? 19.759 6.691 -18.928 1.00 86.38 206 VAL A N 1
ATOM 1704 C CA . VAL A 1 206 ? 18.456 7.311 -19.193 1.00 86.38 206 VAL A CA 1
ATOM 1705 C C . VAL A 1 206 ? 18.600 8.829 -19.073 1.00 86.38 206 VAL A C 1
ATOM 1707 O O . VAL A 1 206 ? 18.787 9.367 -17.983 1.00 86.38 206 VAL A O 1
ATOM 1710 N N . ILE A 1 207 ? 18.486 9.541 -20.194 1.00 85.19 207 ILE A N 1
ATOM 1711 C CA . ILE A 1 207 ? 18.607 11.004 -20.268 1.00 85.19 207 ILE A CA 1
ATOM 1712 C C . ILE A 1 207 ? 17.330 11.687 -19.791 1.00 85.19 207 ILE A C 1
ATOM 1714 O O . ILE A 1 207 ? 17.387 12.728 -19.141 1.00 85.19 207 ILE A O 1
ATOM 1718 N N . SER A 1 208 ? 16.157 11.143 -20.098 1.00 85.19 208 SER A N 1
ATOM 1719 C CA . SER A 1 208 ? 14.888 11.703 -19.631 1.00 85.19 208 SER A CA 1
ATOM 1720 C C . SER A 1 208 ? 13.884 10.594 -19.380 1.00 85.19 208 SER A C 1
ATOM 1722 O O . SER A 1 208 ? 13.929 9.559 -20.042 1.00 85.19 208 SER A O 1
ATOM 1724 N N . LEU A 1 209 ? 13.014 10.814 -18.399 1.00 87.31 209 LEU A N 1
ATOM 1725 C CA . LEU A 1 209 ? 11.987 9.870 -17.998 1.00 87.31 209 LEU A CA 1
ATOM 1726 C C . LEU A 1 209 ? 10.727 10.656 -17.646 1.00 87.31 209 LEU A C 1
ATOM 1728 O O . LEU A 1 209 ? 10.734 11.481 -16.731 1.00 87.31 209 LEU A O 1
ATOM 1732 N N . ASN A 1 210 ? 9.663 10.402 -18.392 1.00 88.31 210 ASN A N 1
ATOM 1733 C CA . ASN A 1 210 ? 8.344 10.975 -18.199 1.00 88.31 210 ASN A CA 1
ATOM 1734 C C . ASN A 1 210 ? 7.349 9.834 -17.993 1.00 88.31 210 ASN A C 1
ATOM 1736 O O . ASN A 1 210 ? 7.306 8.886 -18.772 1.00 88.31 210 ASN A O 1
ATOM 1740 N N . VAL A 1 211 ? 6.563 9.913 -16.925 1.00 90.00 211 VAL A N 1
ATOM 1741 C CA . VAL A 1 211 ? 5.657 8.838 -16.521 1.00 90.00 211 VAL A CA 1
ATOM 1742 C C . VAL A 1 211 ? 4.285 9.433 -16.269 1.00 90.00 211 VAL A C 1
ATOM 1744 O O . VAL A 1 211 ? 4.118 10.297 -15.408 1.00 90.00 211 VAL A O 1
ATOM 1747 N N . LYS A 1 212 ? 3.289 8.940 -16.999 1.00 90.44 212 LYS A N 1
ATOM 1748 C CA . LYS A 1 212 ? 1.873 9.241 -16.785 1.00 90.44 212 LYS A CA 1
ATOM 1749 C C . LYS A 1 212 ? 1.185 7.995 -16.249 1.00 90.44 212 LYS A C 1
ATOM 1751 O O . LYS A 1 212 ? 1.481 6.884 -16.681 1.00 90.44 212 LYS A O 1
ATOM 1756 N N . THR A 1 213 ? 0.260 8.181 -15.318 1.00 91.44 213 THR A N 1
ATOM 1757 C CA . THR A 1 213 ? -0.513 7.098 -14.699 1.00 91.44 213 THR A CA 1
ATOM 1758 C C . THR A 1 213 ? -2.005 7.417 -14.710 1.00 91.44 213 THR A C 1
ATOM 1760 O O . THR A 1 213 ? -2.404 8.530 -15.065 1.00 91.44 213 THR A O 1
ATOM 1763 N N . SER A 1 214 ? -2.844 6.443 -14.338 1.00 90.00 214 SER A N 1
ATOM 1764 C CA . SER A 1 214 ? -4.289 6.652 -14.179 1.00 90.00 214 SER A CA 1
ATOM 1765 C C . SER A 1 214 ? -4.601 7.911 -13.345 1.00 90.00 214 SER A C 1
ATOM 1767 O O . SER A 1 214 ? -4.016 8.079 -12.270 1.00 90.00 214 SER A O 1
ATOM 1769 N N . PRO A 1 215 ? -5.574 8.756 -13.751 1.00 88.12 215 PRO A N 1
ATOM 1770 C CA . PRO A 1 215 ? -5.883 10.017 -13.064 1.00 88.12 215 PRO A CA 1
ATOM 1771 C C . PRO A 1 215 ? -6.186 9.866 -11.570 1.00 88.12 215 PRO A C 1
ATOM 1773 O O . PRO A 1 215 ? -5.803 10.702 -10.760 1.00 88.12 215 PRO A O 1
ATOM 1776 N N . TRP A 1 216 ? -6.844 8.775 -11.190 1.00 86.94 216 TRP A N 1
ATOM 1777 C CA . TRP A 1 216 ? -7.195 8.483 -9.803 1.00 86.94 216 TRP A CA 1
ATOM 1778 C C . TRP A 1 216 ? -6.012 7.986 -8.963 1.00 86.94 216 TRP A C 1
ATOM 1780 O O . TRP A 1 216 ? -6.018 8.133 -7.745 1.00 86.94 216 TRP A O 1
ATOM 1790 N N . ALA A 1 217 ? -4.986 7.413 -9.595 1.00 89.06 217 ALA A N 1
ATOM 1791 C CA . ALA A 1 217 ? -3.775 6.961 -8.916 1.00 89.06 217 ALA A CA 1
ATOM 1792 C C . ALA A 1 217 ? -2.797 8.128 -8.696 1.00 89.06 217 ALA A C 1
ATOM 1794 O O . ALA A 1 217 ? -1.929 8.071 -7.824 1.00 89.06 217 ALA A O 1
ATOM 1795 N N . TYR A 1 218 ? -2.972 9.211 -9.461 1.00 85.94 218 TYR A N 1
ATOM 1796 C CA . TYR A 1 218 ? -2.133 10.400 -9.422 1.00 85.94 218 TYR A CA 1
ATOM 1797 C C . TYR A 1 218 ? -2.022 10.985 -8.014 1.00 85.94 218 TYR A C 1
ATOM 1799 O O . TYR A 1 218 ? -0.919 11.261 -7.574 1.00 85.94 218 TYR A O 1
ATOM 1807 N N . SER A 1 219 ? -3.104 11.097 -7.239 1.00 86.88 219 SER A N 1
ATOM 1808 C CA . SER A 1 219 ? -3.025 11.706 -5.898 1.00 86.88 219 SER A CA 1
ATOM 1809 C C . SER A 1 219 ? -2.078 10.988 -4.926 1.00 86.88 219 SER A C 1
ATOM 1811 O O . SER A 1 219 ? -1.592 11.609 -3.986 1.00 86.88 219 SER A O 1
ATOM 1813 N N . GLU A 1 220 ? -1.836 9.689 -5.125 1.00 89.94 220 GLU A N 1
ATOM 1814 C CA . GLU A 1 220 ? -0.970 8.870 -4.265 1.00 89.94 220 GLU A CA 1
ATOM 1815 C C . GLU A 1 220 ? 0.415 8.633 -4.895 1.00 89.94 220 GLU A C 1
ATOM 1817 O O . GLU A 1 220 ? 1.417 8.610 -4.185 1.00 89.94 220 GLU A O 1
ATOM 1822 N N . LEU A 1 221 ? 0.487 8.505 -6.226 1.00 88.06 221 LEU A N 1
ATOM 1823 C CA . LEU A 1 221 ? 1.731 8.276 -6.975 1.00 88.06 221 LEU A CA 1
ATOM 1824 C C . LEU A 1 221 ? 2.487 9.562 -7.327 1.00 88.06 221 LEU A C 1
ATOM 1826 O O . LEU A 1 221 ? 3.685 9.504 -7.588 1.00 88.06 221 LEU A O 1
ATOM 1830 N N . HIS A 1 222 ? 1.812 10.711 -7.385 1.00 85.94 222 HIS A N 1
ATOM 1831 C CA . HIS A 1 222 ? 2.371 11.935 -7.960 1.00 85.94 222 HIS A CA 1
ATOM 1832 C C . HIS A 1 222 ? 3.626 12.408 -7.236 1.00 85.94 222 HIS A C 1
ATOM 1834 O O . HIS A 1 222 ? 4.605 12.731 -7.895 1.00 85.94 222 HIS A O 1
ATOM 1840 N N . GLU A 1 223 ? 3.631 12.402 -5.902 1.00 84.00 223 GLU A N 1
ATOM 1841 C CA . GLU A 1 223 ? 4.796 12.825 -5.116 1.00 84.00 223 GLU A CA 1
ATOM 1842 C C . GLU A 1 223 ? 6.035 11.982 -5.456 1.00 84.00 223 GLU A C 1
ATOM 1844 O O . GLU A 1 223 ? 7.114 12.520 -5.700 1.00 84.00 223 GLU A O 1
ATOM 1849 N N . PHE A 1 224 ? 5.854 10.665 -5.584 1.00 85.62 224 PHE A N 1
ATOM 1850 C CA . PHE A 1 224 ? 6.901 9.731 -5.990 1.00 85.62 224 PHE A CA 1
ATOM 1851 C C . PHE A 1 224 ? 7.361 9.961 -7.441 1.00 85.62 224 PHE A C 1
ATOM 1853 O O . PHE A 1 224 ? 8.560 10.049 -7.704 1.00 85.62 224 PHE A O 1
ATOM 1860 N N . LEU A 1 225 ? 6.422 10.106 -8.382 1.00 83.19 225 LEU A N 1
ATOM 1861 C CA . LEU A 1 225 ? 6.733 10.292 -9.804 1.00 83.19 225 LEU A CA 1
ATOM 1862 C C . LEU A 1 225 ? 7.389 11.648 -10.093 1.00 83.19 225 LEU A C 1
ATOM 1864 O O . LEU A 1 225 ? 8.322 11.712 -10.889 1.00 83.19 225 LEU A O 1
ATOM 1868 N N . VAL A 1 226 ? 6.954 12.719 -9.426 1.00 79.06 226 VAL A N 1
ATOM 1869 C CA . VAL A 1 226 ? 7.573 14.048 -9.543 1.00 79.06 226 VAL A CA 1
ATOM 1870 C C . VAL A 1 226 ? 8.980 14.035 -8.989 1.00 79.06 226 VAL A C 1
ATOM 1872 O O . VAL A 1 226 ? 9.868 14.628 -9.592 1.00 79.06 226 VAL A O 1
ATOM 1875 N N . LEU A 1 227 ? 9.216 13.355 -7.868 1.00 73.94 227 LEU A N 1
ATOM 1876 C CA . LEU A 1 227 ? 10.558 13.265 -7.307 1.00 73.94 227 LEU A CA 1
ATOM 1877 C C . LEU A 1 227 ? 11.519 12.557 -8.275 1.00 73.94 227 LEU A C 1
ATOM 1879 O O . LEU A 1 227 ? 12.679 12.946 -8.378 1.00 73.94 227 LEU A O 1
ATOM 1883 N N . LEU A 1 228 ? 11.018 11.589 -9.046 1.00 70.69 228 LEU A N 1
ATOM 1884 C CA . LEU A 1 228 ? 11.771 10.905 -10.099 1.00 70.69 228 LEU A CA 1
ATOM 1885 C C . LEU A 1 228 ? 11.957 11.748 -11.374 1.00 70.69 228 LEU A C 1
ATOM 1887 O O . LEU A 1 228 ? 13.020 11.684 -11.989 1.00 70.69 228 LEU A O 1
ATOM 1891 N N . SER A 1 229 ? 10.961 12.545 -11.778 1.00 65.62 229 SER A N 1
ATOM 1892 C CA . SER A 1 229 ? 11.007 13.328 -13.025 1.00 65.62 229 SER A CA 1
ATOM 1893 C C . SER A 1 229 ? 11.652 14.716 -12.872 1.00 65.62 229 SER A C 1
ATOM 1895 O O . SER A 1 229 ? 12.236 15.238 -13.820 1.00 65.62 229 SER A O 1
ATOM 1897 N N . SER A 1 230 ? 11.552 15.336 -11.690 1.00 60.72 230 SER A N 1
ATOM 1898 C CA . SER A 1 230 ? 11.945 16.730 -11.400 1.00 60.72 230 SER A CA 1
ATOM 1899 C C . SER A 1 230 ? 13.431 16.908 -11.054 1.00 60.72 230 SER A C 1
ATOM 1901 O O . SER A 1 230 ? 13.927 18.029 -10.929 1.00 60.72 230 SER A O 1
ATOM 1903 N N . LEU A 1 231 ? 14.200 15.820 -10.979 1.00 57.56 231 LEU A N 1
ATOM 1904 C CA . LEU A 1 231 ? 15.640 15.852 -10.683 1.00 57.56 231 LEU A CA 1
ATOM 1905 C C . LEU A 1 231 ? 16.512 16.541 -11.749 1.00 57.56 231 LEU A C 1
ATOM 1907 O O . LEU A 1 231 ? 17.730 16.593 -11.604 1.00 57.56 231 LEU A O 1
ATOM 1911 N N . ASN A 1 232 ? 15.911 17.121 -12.789 1.00 52.41 232 ASN A N 1
ATOM 1912 C CA . ASN A 1 232 ? 16.634 17.871 -13.807 1.00 52.41 232 ASN A CA 1
ATOM 1913 C C . ASN A 1 232 ? 17.039 19.293 -13.369 1.00 52.41 232 ASN A C 1
ATOM 1915 O O . ASN A 1 232 ? 17.934 19.837 -14.004 1.00 52.41 232 ASN A O 1
ATOM 1919 N N . ASN A 1 233 ? 16.440 19.903 -12.326 1.00 50.62 233 ASN A N 1
ATOM 1920 C CA . ASN A 1 233 ? 16.559 21.365 -12.149 1.00 50.62 233 ASN A CA 1
ATOM 1921 C C . ASN A 1 233 ? 16.831 21.945 -10.744 1.00 50.62 233 ASN A C 1
ATOM 1923 O O . ASN A 1 233 ? 16.835 23.170 -10.639 1.00 50.62 233 ASN A O 1
ATOM 1927 N N . LEU A 1 234 ? 17.094 21.192 -9.663 1.00 48.78 234 LEU A N 1
ATOM 1928 C CA . LEU A 1 234 ? 17.391 21.881 -8.389 1.00 48.78 234 LEU A CA 1
ATOM 1929 C C . LEU A 1 234 ? 18.312 21.144 -7.408 1.00 48.78 234 LEU A C 1
ATOM 1931 O O . LEU A 1 234 ? 18.077 20.014 -6.993 1.00 48.78 234 LEU A O 1
ATOM 1935 N N . HIS A 1 235 ? 19.361 21.873 -7.022 1.00 51.50 235 HIS A N 1
ATOM 1936 C CA . HIS A 1 235 ? 20.485 21.550 -6.141 1.00 51.50 235 HIS A CA 1
ATOM 1937 C C . HIS A 1 235 ? 20.098 21.376 -4.650 1.00 51.50 235 HIS A C 1
ATOM 1939 O O . HIS A 1 235 ? 20.913 21.608 -3.764 1.00 51.50 235 HIS A O 1
ATOM 1945 N N . GLU A 1 236 ? 18.883 20.959 -4.298 1.00 48.72 236 GLU A N 1
ATOM 1946 C CA . GLU A 1 236 ? 18.487 20.943 -2.881 1.00 48.72 236 GLU A CA 1
ATOM 1947 C C . GLU A 1 236 ? 17.710 19.688 -2.469 1.00 48.72 236 GLU A C 1
ATOM 1949 O O . GLU A 1 236 ? 16.503 19.713 -2.287 1.00 48.72 236 GLU A O 1
ATOM 1954 N N . LEU A 1 237 ? 18.434 18.571 -2.300 1.00 48.72 237 LEU A N 1
ATOM 1955 C CA . LEU A 1 237 ? 18.506 17.860 -1.012 1.00 48.72 237 LEU A CA 1
ATOM 1956 C C . LEU A 1 237 ? 19.578 16.753 -1.073 1.00 48.72 237 LEU A C 1
ATOM 1958 O O . LEU A 1 237 ? 19.385 15.666 -1.617 1.00 48.72 237 LEU A O 1
ATOM 1962 N N . LEU A 1 238 ? 20.734 17.039 -0.480 1.00 50.41 238 LEU A N 1
ATOM 1963 C CA . LEU A 1 238 ? 21.983 16.266 -0.541 1.00 50.41 238 LEU A CA 1
ATOM 1964 C C . LEU A 1 238 ? 21.982 14.897 0.181 1.00 50.41 238 LEU A C 1
ATOM 1966 O O . LEU A 1 238 ? 23.043 14.297 0.316 1.00 50.41 238 LEU A O 1
ATOM 1970 N N . ILE A 1 239 ? 20.835 14.364 0.621 1.00 48.16 239 ILE A N 1
ATOM 1971 C CA . ILE A 1 239 ? 20.776 13.090 1.377 1.00 48.16 239 ILE A CA 1
ATOM 1972 C C . ILE A 1 239 ? 19.915 12.019 0.675 1.00 48.16 239 ILE A C 1
ATOM 1974 O O . ILE A 1 239 ? 20.231 10.837 0.765 1.00 48.16 239 ILE A O 1
ATOM 1978 N N . SER A 1 240 ? 18.944 12.397 -0.162 1.00 46.09 240 SER A N 1
ATOM 1979 C CA . SER A 1 240 ? 18.124 11.455 -0.962 1.00 46.09 240 SER A CA 1
ATOM 1980 C C . SER A 1 240 ? 18.741 11.123 -2.339 1.00 46.09 240 SER A C 1
ATOM 1982 O O . SER A 1 240 ? 18.116 10.515 -3.202 1.00 46.09 240 SER A O 1
ATOM 1984 N N . SER A 1 241 ? 19.976 11.577 -2.575 1.00 45.22 241 SER A N 1
ATOM 1985 C CA . SER A 1 241 ? 20.478 11.991 -3.896 1.00 45.22 241 SER A CA 1
ATOM 1986 C C . SER A 1 241 ? 21.280 10.940 -4.678 1.00 45.22 241 SER A C 1
ATOM 1988 O O . SER A 1 241 ? 21.628 11.184 -5.830 1.00 45.22 241 SER A O 1
ATOM 1990 N N . ARG A 1 242 ? 21.602 9.769 -4.110 1.00 45.81 242 ARG A N 1
ATOM 1991 C CA . ARG A 1 242 ? 22.504 8.822 -4.802 1.00 45.81 242 ARG A CA 1
ATOM 1992 C C . ARG A 1 242 ? 21.803 7.745 -5.629 1.00 45.81 242 ARG A C 1
ATOM 1994 O O . ARG A 1 242 ? 22.385 7.324 -6.612 1.00 45.81 242 ARG A O 1
ATOM 2001 N N . MET A 1 243 ? 20.576 7.346 -5.281 1.00 45.88 243 MET A N 1
ATOM 2002 C CA . MET A 1 243 ? 19.827 6.317 -6.031 1.00 45.88 243 MET A CA 1
ATOM 2003 C C . MET A 1 243 ? 18.738 6.882 -6.953 1.00 45.88 243 MET A C 1
ATOM 2005 O O . MET A 1 243 ? 18.325 6.211 -7.892 1.00 45.88 243 MET A O 1
ATOM 2009 N N . MET A 1 244 ? 18.308 8.129 -6.731 1.00 50.16 244 MET A N 1
ATOM 2010 C CA . MET A 1 244 ? 17.306 8.796 -7.578 1.00 50.16 244 MET A CA 1
ATOM 2011 C C . MET A 1 244 ? 17.919 9.563 -8.758 1.00 50.16 244 MET A C 1
ATOM 2013 O O . MET A 1 244 ? 17.207 9.904 -9.698 1.00 50.16 244 MET A O 1
ATOM 2017 N N . LYS A 1 245 ? 19.241 9.802 -8.748 1.00 53.03 245 LYS A N 1
ATOM 2018 C CA . LYS A 1 245 ? 19.962 10.458 -9.855 1.00 53.03 245 LYS A CA 1
ATOM 2019 C C . LYS A 1 245 ? 19.907 9.668 -11.163 1.00 53.03 245 LYS A C 1
ATOM 2021 O O . LYS A 1 245 ? 19.921 10.281 -12.224 1.00 53.03 245 LYS A O 1
ATOM 2026 N N . ASP A 1 246 ? 19.768 8.349 -11.084 1.00 60.38 246 ASP A N 1
ATOM 2027 C CA . ASP A 1 246 ? 19.905 7.472 -12.248 1.00 60.38 246 ASP A CA 1
ATOM 2028 C C . ASP A 1 246 ? 18.600 7.279 -13.033 1.00 60.38 246 ASP A C 1
ATOM 2030 O O . ASP A 1 246 ? 18.539 6.397 -13.885 1.00 60.38 246 ASP A O 1
ATOM 2034 N N . LYS A 1 247 ? 17.545 8.074 -12.760 1.00 72.69 247 LYS A N 1
ATOM 2035 C CA . LYS A 1 247 ? 16.233 7.955 -13.438 1.00 72.69 247 LYS A CA 1
ATOM 2036 C C . LYS A 1 247 ? 15.806 6.489 -13.526 1.00 72.69 247 LYS A C 1
ATOM 2038 O O . LYS A 1 247 ? 15.526 5.954 -14.596 1.00 72.69 247 LYS A O 1
ATOM 2043 N N . ASN A 1 248 ? 15.840 5.823 -12.373 1.00 83.00 248 ASN A N 1
ATOM 2044 C CA . ASN A 1 248 ? 15.748 4.377 -12.291 1.00 83.00 248 ASN A CA 1
ATOM 2045 C C . ASN A 1 248 ? 14.356 3.890 -12.730 1.00 83.00 248 ASN A C 1
ATOM 2047 O O . ASN A 1 248 ? 13.384 3.922 -11.973 1.00 83.00 248 ASN A O 1
ATOM 2051 N N . VAL A 1 249 ? 14.287 3.407 -13.968 1.00 87.12 249 VAL A N 1
ATOM 2052 C CA . VAL A 1 249 ? 13.073 2.879 -14.601 1.00 87.12 249 VAL A CA 1
ATOM 2053 C C . VAL A 1 249 ? 12.529 1.663 -13.842 1.00 87.12 249 VAL A C 1
ATOM 2055 O O . VAL A 1 249 ? 11.314 1.490 -13.744 1.00 87.12 249 VAL A O 1
ATOM 2058 N N . ASN A 1 250 ? 13.402 0.857 -13.226 1.00 88.56 250 ASN A N 1
ATOM 2059 C CA . ASN A 1 250 ? 12.970 -0.294 -12.431 1.00 88.56 250 ASN A CA 1
ATOM 2060 C C . ASN A 1 250 ? 12.170 0.149 -11.207 1.00 88.56 250 ASN A C 1
ATOM 2062 O O . ASN A 1 250 ? 11.138 -0.449 -10.912 1.00 88.56 250 ASN A O 1
ATOM 2066 N N . ASN A 1 251 ? 12.592 1.226 -10.540 1.00 89.00 251 ASN A N 1
ATOM 2067 C CA . ASN A 1 251 ? 11.864 1.777 -9.397 1.00 89.00 251 ASN A CA 1
ATOM 2068 C C . ASN A 1 251 ? 10.480 2.292 -9.812 1.00 89.00 251 ASN A C 1
ATOM 2070 O O . ASN A 1 251 ? 9.519 2.096 -9.076 1.00 89.00 251 ASN A O 1
ATOM 2074 N N . VAL A 1 252 ? 10.339 2.883 -11.004 1.00 89.62 252 VAL A N 1
ATOM 2075 C CA . VAL A 1 252 ? 9.022 3.290 -11.524 1.00 89.62 252 VAL A CA 1
ATOM 2076 C C . VAL A 1 252 ? 8.096 2.085 -11.656 1.00 89.62 252 VAL A C 1
ATOM 2078 O O . VAL A 1 252 ? 7.004 2.080 -11.090 1.00 89.62 252 VAL A O 1
ATOM 2081 N N . PHE A 1 253 ? 8.524 1.048 -12.379 1.00 91.12 253 PHE A N 1
ATOM 2082 C CA . PHE A 1 253 ? 7.685 -0.126 -12.619 1.00 91.12 253 PHE A CA 1
ATOM 2083 C C . PHE A 1 253 ? 7.414 -0.924 -11.343 1.00 91.12 253 PHE A C 1
ATOM 2085 O O . PHE A 1 253 ? 6.291 -1.392 -11.142 1.00 91.12 253 PHE A O 1
ATOM 2092 N N . TYR A 1 254 ? 8.407 -1.047 -10.459 1.00 91.88 254 TYR A N 1
ATOM 2093 C CA . TYR A 1 254 ? 8.230 -1.675 -9.155 1.00 91.88 254 TYR A CA 1
ATOM 2094 C C . TYR A 1 254 ? 7.243 -0.887 -8.290 1.00 91.88 254 TYR A C 1
ATOM 2096 O O . TYR A 1 254 ? 6.315 -1.485 -7.751 1.00 91.88 254 TYR A O 1
ATOM 2104 N N . GLY A 1 255 ? 7.364 0.441 -8.238 1.00 91.81 255 GLY A N 1
ATOM 2105 C CA . GLY A 1 255 ? 6.459 1.305 -7.482 1.00 91.81 255 GLY A CA 1
ATOM 2106 C C . GLY A 1 255 ? 5.024 1.260 -7.985 1.00 91.81 255 GLY A C 1
ATOM 2107 O O . GLY A 1 255 ? 4.103 1.086 -7.187 1.00 91.81 255 GLY A O 1
ATOM 2108 N N . ILE A 1 256 ? 4.816 1.314 -9.303 1.00 92.31 256 ILE A N 1
ATOM 2109 C CA . ILE A 1 256 ? 3.483 1.160 -9.907 1.00 92.31 256 ILE A CA 1
ATOM 2110 C C . ILE A 1 256 ? 2.913 -0.234 -9.600 1.00 92.31 256 ILE A C 1
ATOM 2112 O O . ILE A 1 256 ? 1.753 -0.355 -9.205 1.00 92.31 256 ILE A O 1
ATOM 2116 N N . SER A 1 257 ? 3.727 -1.287 -9.718 1.00 92.12 257 SER A N 1
ATOM 2117 C CA . SER A 1 257 ? 3.322 -2.664 -9.416 1.00 92.12 257 SER A CA 1
ATOM 2118 C C . SER A 1 257 ? 2.957 -2.847 -7.936 1.00 92.12 257 SER A C 1
ATOM 2120 O O . SER A 1 257 ? 1.873 -3.349 -7.631 1.00 92.12 257 SER A O 1
ATOM 2122 N N . SER A 1 258 ? 3.805 -2.393 -7.008 1.00 93.12 258 SER A N 1
ATOM 2123 C CA . SER A 1 258 ? 3.573 -2.473 -5.558 1.00 93.12 258 SER A CA 1
ATOM 2124 C C . SER A 1 258 ? 2.329 -1.668 -5.153 1.00 93.12 258 SER A C 1
ATOM 2126 O O . SER A 1 258 ? 1.447 -2.182 -4.458 1.00 93.12 258 SER A O 1
ATOM 2128 N N . TYR A 1 259 ? 2.170 -0.458 -5.703 1.00 94.06 259 TYR A N 1
ATOM 2129 C CA . TYR A 1 259 ? 0.963 0.354 -5.543 1.00 94.06 259 TYR A CA 1
ATOM 2130 C C . TYR A 1 259 ? -0.294 -0.374 -6.028 1.00 94.06 259 TYR A C 1
ATOM 2132 O O . TYR A 1 259 ? -1.295 -0.428 -5.312 1.00 94.06 259 TYR A O 1
ATOM 2140 N N . SER A 1 260 ? -0.248 -0.958 -7.229 1.00 92.75 260 SER A N 1
ATOM 2141 C CA . SER A 1 260 ? -1.402 -1.627 -7.836 1.00 92.75 260 SER A CA 1
ATOM 2142 C C . SER A 1 260 ? -1.905 -2.790 -6.973 1.00 92.75 260 SER A C 1
ATOM 2144 O O . SER A 1 260 ? -3.105 -2.885 -6.700 1.00 92.75 260 SER A O 1
ATOM 2146 N N . LYS A 1 261 ? -0.984 -3.591 -6.417 1.00 92.25 261 LYS A N 1
ATOM 2147 C CA . LYS A 1 261 ? -1.294 -4.688 -5.491 1.00 92.25 261 LYS A CA 1
ATOM 2148 C C . LYS A 1 261 ? -2.019 -4.186 -4.244 1.00 92.25 261 LYS A C 1
ATOM 2150 O O . LYS A 1 261 ? -3.079 -4.710 -3.900 1.00 92.25 261 LYS A O 1
ATOM 2155 N N . LEU A 1 262 ? -1.484 -3.158 -3.580 1.00 94.12 262 LEU A N 1
ATOM 2156 C CA . LEU A 1 262 ? -2.115 -2.590 -2.384 1.00 94.12 262 LEU A CA 1
ATOM 2157 C C . LEU A 1 262 ? -3.460 -1.929 -2.692 1.00 94.12 262 LEU A C 1
ATOM 2159 O O . LEU A 1 262 ? -4.407 -2.087 -1.922 1.00 94.12 262 LEU A O 1
ATOM 2163 N N . SER A 1 263 ? -3.570 -1.238 -3.825 1.00 93.31 263 SER A N 1
ATOM 2164 C CA . SER A 1 263 ? -4.819 -0.620 -4.264 1.00 93.31 263 SER A CA 1
ATOM 2165 C C . SER A 1 263 ? -5.898 -1.678 -4.509 1.00 93.31 263 SER A C 1
ATOM 2167 O O . SER A 1 263 ? -7.018 -1.526 -4.028 1.00 93.31 263 SER A O 1
ATOM 2169 N N . SER A 1 264 ? -5.555 -2.807 -5.142 1.00 92.88 264 SER A N 1
ATOM 2170 C CA . SER A 1 264 ? -6.471 -3.943 -5.311 1.00 92.88 264 SER A CA 1
ATOM 2171 C C . SER A 1 264 ? -6.927 -4.523 -3.966 1.00 92.88 264 SER A C 1
ATOM 2173 O O . SER A 1 264 ? -8.115 -4.787 -3.768 1.00 92.88 264 SER A O 1
ATOM 2175 N N . ILE A 1 265 ? -6.018 -4.670 -2.995 1.00 93.94 265 ILE A N 1
ATOM 2176 C CA . ILE A 1 265 ? -6.366 -5.136 -1.642 1.00 93.94 265 ILE A CA 1
ATOM 2177 C C . ILE A 1 265 ? -7.328 -4.154 -0.956 1.00 93.94 265 ILE A C 1
ATOM 2179 O O . ILE A 1 265 ? -8.339 -4.588 -0.395 1.00 93.94 265 ILE A O 1
ATOM 2183 N N . ARG A 1 266 ? -7.056 -2.843 -1.033 1.00 94.56 266 ARG A N 1
ATOM 2184 C CA . ARG A 1 266 ? -7.937 -1.790 -0.504 1.00 94.56 266 ARG A CA 1
ATOM 2185 C C . ARG A 1 266 ? -9.330 -1.869 -1.126 1.00 94.56 266 ARG A C 1
ATOM 2187 O O . ARG A 1 266 ? -10.314 -1.912 -0.391 1.00 94.56 266 ARG A O 1
ATOM 2194 N N . CYS A 1 267 ? -9.414 -1.952 -2.453 1.00 92.88 267 CYS A N 1
ATOM 2195 C CA . CYS A 1 267 ? -10.680 -2.023 -3.183 1.00 92.88 267 CYS A CA 1
ATOM 2196 C C . CYS A 1 267 ? -11.503 -3.253 -2.783 1.00 92.88 267 CYS A C 1
ATOM 2198 O O . CYS A 1 267 ? -12.690 -3.146 -2.477 1.00 92.88 267 CYS A O 1
ATOM 2200 N N . ASN A 1 268 ? -10.857 -4.417 -2.687 1.00 93.56 268 ASN A N 1
ATOM 2201 C CA . ASN A 1 268 ? -11.500 -5.646 -2.227 1.00 93.56 268 ASN A CA 1
ATOM 2202 C C . ASN A 1 268 ? -12.017 -5.530 -0.787 1.00 93.56 268 ASN A C 1
ATOM 2204 O O . ASN A 1 268 ? -13.116 -5.998 -0.478 1.00 93.56 268 ASN A O 1
ATOM 2208 N N . LEU A 1 269 ? -11.252 -4.900 0.108 1.00 95.06 269 LEU A N 1
ATOM 2209 C CA . LEU A 1 269 ? -11.683 -4.683 1.487 1.00 95.06 269 LEU A CA 1
ATOM 2210 C C . LEU A 1 269 ? -12.873 -3.717 1.555 1.00 95.06 269 LEU A C 1
ATOM 2212 O O . LEU A 1 269 ? -13.844 -4.010 2.251 1.00 95.06 269 LEU A O 1
ATOM 2216 N N . PHE A 1 270 ? -12.839 -2.609 0.814 1.00 94.81 270 PHE A N 1
ATOM 2217 C CA . PHE A 1 270 ? -13.938 -1.640 0.773 1.00 94.81 270 PHE A CA 1
ATOM 2218 C C . PHE A 1 270 ? -15.210 -2.231 0.154 1.00 94.81 270 PHE A C 1
ATOM 2220 O O . PHE A 1 270 ? -16.291 -2.062 0.720 1.00 94.81 270 PHE A O 1
ATOM 2227 N N . SER A 1 271 ? -15.099 -3.012 -0.923 1.00 93.25 271 SER A N 1
ATOM 2228 C CA . SER A 1 271 ? -16.229 -3.764 -1.488 1.00 93.25 271 SER A CA 1
ATOM 2229 C C . SER A 1 271 ? -16.820 -4.745 -0.468 1.00 93.25 271 SER A C 1
ATOM 2231 O O . SER A 1 271 ? -18.031 -4.791 -0.265 1.00 93.25 271 SER A O 1
ATOM 2233 N N . ARG A 1 272 ? -15.988 -5.487 0.271 1.00 93.88 272 ARG A N 1
ATOM 2234 C CA . ARG A 1 272 ? -16.484 -6.405 1.308 1.00 93.88 272 ARG A CA 1
ATOM 2235 C C . ARG A 1 272 ? -17.185 -5.688 2.457 1.00 93.88 272 ARG A C 1
ATOM 2237 O O . ARG A 1 272 ? -18.260 -6.118 2.865 1.00 93.88 272 ARG A O 1
ATOM 2244 N N . LEU A 1 273 ? -16.597 -4.611 2.979 1.00 92.94 273 LEU A N 1
ATOM 2245 C CA . LEU A 1 273 ? -17.203 -3.842 4.069 1.00 92.94 273 LEU A CA 1
ATOM 2246 C C . LEU A 1 273 ? -18.497 -3.157 3.627 1.00 92.94 273 LEU A C 1
ATOM 2248 O O . LEU A 1 273 ? -19.464 -3.154 4.384 1.00 92.94 273 LEU A O 1
ATOM 2252 N N . SER A 1 274 ? -18.533 -2.625 2.405 1.00 91.44 274 SER A N 1
ATOM 2253 C CA . SER A 1 274 ? -19.728 -1.972 1.868 1.00 91.44 274 SER A CA 1
ATOM 2254 C C . SER A 1 274 ? -20.879 -2.941 1.631 1.00 91.44 274 SER A C 1
ATOM 2256 O O . SER A 1 274 ? -22.014 -2.629 1.977 1.00 91.44 274 SER A O 1
ATOM 2258 N N . ASN A 1 275 ? -20.587 -4.141 1.128 1.00 90.44 275 ASN A N 1
ATOM 2259 C CA . ASN A 1 275 ? -21.585 -5.193 0.955 1.00 90.44 275 ASN A CA 1
ATOM 2260 C C . ASN A 1 275 ? -22.067 -5.777 2.294 1.00 90.44 275 ASN A C 1
ATOM 2262 O O . ASN A 1 275 ? -23.202 -6.235 2.384 1.00 90.44 275 ASN A O 1
ATOM 2266 N N . LYS A 1 276 ? -21.221 -5.772 3.333 1.00 91.56 276 LYS A N 1
ATOM 2267 C CA . LYS A 1 276 ? -21.571 -6.293 4.662 1.00 91.56 276 LYS A CA 1
ATOM 2268 C C . LYS A 1 276 ? -22.378 -5.306 5.507 1.00 91.56 276 LYS A C 1
ATOM 2270 O O . LYS A 1 276 ? -23.267 -5.727 6.240 1.00 91.56 276 LYS A O 1
ATOM 2275 N N . TYR A 1 277 ? -22.073 -4.014 5.406 1.00 90.56 277 TYR A N 1
ATOM 2276 C CA . TYR A 1 277 ? -22.716 -2.959 6.193 1.00 90.56 277 TYR A CA 1
ATOM 2277 C C . TYR A 1 277 ? -23.360 -1.871 5.315 1.00 90.56 277 TYR A C 1
ATOM 2279 O O . TYR A 1 277 ? -23.085 -0.684 5.520 1.00 90.56 277 TYR A O 1
ATOM 2287 N N . PRO A 1 278 ? -24.226 -2.224 4.345 1.00 88.38 278 PRO A N 1
ATOM 2288 C CA . PRO A 1 278 ? -24.822 -1.250 3.429 1.00 88.38 278 PRO A CA 1
ATOM 2289 C C . PRO A 1 278 ? -25.653 -0.185 4.158 1.00 88.38 278 PRO A C 1
ATOM 2291 O O . PRO A 1 278 ? -25.673 0.970 3.746 1.00 88.38 278 PRO A O 1
ATOM 2294 N N . GLN A 1 279 ? -26.290 -0.552 5.273 1.00 87.31 279 GLN A N 1
ATOM 2295 C CA . GLN A 1 279 ? -27.122 0.325 6.098 1.00 87.31 279 GLN A CA 1
ATOM 2296 C C . GLN A 1 279 ? -26.346 1.425 6.829 1.00 87.31 279 GLN A C 1
ATOM 2298 O O . GLN A 1 279 ? -26.953 2.391 7.283 1.00 87.31 279 GLN A O 1
ATOM 2303 N N . LEU A 1 280 ? -25.031 1.255 6.988 1.00 87.12 280 LEU A N 1
ATOM 2304 C CA . LEU A 1 280 ? -24.180 2.216 7.681 1.00 87.12 280 LEU A CA 1
ATOM 2305 C C . LEU A 1 280 ? -23.507 3.188 6.715 1.00 87.12 280 LEU A C 1
ATOM 2307 O O . LEU A 1 280 ? -22.885 4.129 7.173 1.00 87.12 280 LEU A O 1
ATOM 2311 N N . LEU A 1 281 ? -23.562 2.992 5.400 1.00 86.50 281 LEU A N 1
ATOM 2312 C CA . LEU A 1 281 ? -22.849 3.873 4.476 1.00 86.50 281 LEU A CA 1
ATOM 2313 C C . LEU A 1 281 ? -23.618 5.172 4.235 1.00 86.50 281 LEU A C 1
ATOM 2315 O O . LEU A 1 281 ? -24.789 5.151 3.861 1.00 86.50 281 LEU A O 1
ATOM 2319 N N . SER A 1 282 ? -22.933 6.307 4.383 1.00 70.19 282 SER A N 1
ATOM 2320 C CA . SER A 1 282 ? -23.482 7.595 3.963 1.00 70.19 282 SER A CA 1
ATOM 2321 C C . SER A 1 282 ? -23.182 7.846 2.499 1.00 70.19 282 SER A C 1
ATOM 2323 O O . SER A 1 282 ? -22.027 7.981 2.095 1.00 70.19 282 SER A O 1
ATOM 2325 N N . TYR A 1 283 ? -24.235 7.912 1.693 1.00 61.31 283 TYR A N 1
ATOM 2326 C CA . TYR A 1 283 ? -24.139 8.317 0.299 1.00 61.31 283 TYR A CA 1
ATOM 2327 C C . TYR A 1 283 ? -24.154 9.846 0.212 1.00 61.31 283 TYR A C 1
ATOM 2329 O O . TYR A 1 283 ? -25.160 10.449 -0.153 1.00 61.31 283 TYR A O 1
ATOM 2337 N N . SER A 1 284 ? -23.038 10.497 0.544 1.00 46.84 284 SER A N 1
ATOM 2338 C CA . SER A 1 284 ? -22.848 11.909 0.200 1.00 46.84 284 SER A CA 1
ATOM 2339 C C . SER A 1 284 ? -22.157 12.016 -1.164 1.00 46.84 284 SER A C 1
ATOM 2341 O O . SER A 1 284 ? -20.941 12.173 -1.246 1.00 46.84 284 SER A O 1
ATOM 2343 N N . GLY A 1 285 ? -22.936 11.904 -2.241 1.00 44.47 285 GLY A N 1
ATOM 2344 C CA . GLY A 1 285 ? -22.504 12.262 -3.596 1.00 44.47 285 GLY A CA 1
ATOM 2345 C C . GLY A 1 285 ? -22.937 11.262 -4.661 1.00 44.47 285 GLY A C 1
ATOM 2346 O O . GLY A 1 285 ? -22.406 10.164 -4.682 1.00 44.47 285 GLY A O 1
ATOM 2347 N N . ASN A 1 286 ? -23.887 11.674 -5.514 1.00 43.00 286 ASN A N 1
ATOM 2348 C CA . ASN A 1 286 ? -24.267 11.248 -6.881 1.00 43.00 286 ASN A CA 1
ATOM 2349 C C . ASN A 1 286 ? -24.203 9.775 -7.349 1.00 43.00 286 ASN A C 1
ATOM 2351 O O . ASN A 1 286 ? -24.656 9.496 -8.456 1.00 43.00 286 ASN A O 1
ATOM 2355 N N . TYR A 1 287 ? -23.740 8.819 -6.553 1.00 47.03 287 TYR A N 1
ATOM 2356 C CA . TYR A 1 287 ? -23.806 7.393 -6.846 1.00 47.03 287 TYR A CA 1
ATOM 2357 C C . TYR A 1 287 ? -25.170 6.874 -6.400 1.00 47.03 287 TYR A C 1
ATOM 2359 O O . TYR A 1 287 ? -25.320 6.209 -5.376 1.00 47.03 287 TYR A O 1
ATOM 2367 N N . VAL A 1 288 ? -26.191 7.258 -7.169 1.00 41.88 288 VAL A N 1
ATOM 2368 C CA . VAL A 1 288 ? -27.516 6.637 -7.142 1.00 41.88 288 VAL A CA 1
ATOM 2369 C C . VAL A 1 288 ? -27.349 5.256 -7.760 1.00 41.88 288 VAL A C 1
ATOM 2371 O O . VAL A 1 288 ? -27.548 5.046 -8.952 1.00 41.88 288 VAL A O 1
ATOM 2374 N N . SER A 1 289 ? -26.882 4.308 -6.966 1.00 47.69 289 SER A N 1
ATOM 2375 C CA . SER A 1 289 ? -26.946 2.904 -7.330 1.00 47.69 289 SER A CA 1
ATOM 2376 C C . SER A 1 289 ? -27.622 2.187 -6.183 1.00 47.69 289 SER A C 1
ATOM 2378 O O . SER A 1 289 ? -27.252 2.336 -5.018 1.00 47.69 289 SER A O 1
ATOM 2380 N N . GLU A 1 290 ? -28.695 1.498 -6.550 1.00 54.16 290 GLU A N 1
ATOM 2381 C CA . GLU A 1 290 ? -29.465 0.581 -5.725 1.00 54.16 290 GLU A CA 1
ATOM 2382 C C . GLU A 1 290 ? -28.553 -0.350 -4.903 1.00 54.16 290 GLU A C 1
ATOM 2384 O O . GLU A 1 290 ? -27.366 -0.487 -5.206 1.00 54.16 290 GLU A O 1
ATOM 2389 N N . PRO A 1 291 ? -29.077 -1.035 -3.871 1.00 53.19 291 PRO A N 1
ATOM 2390 C CA . PRO A 1 291 ? -28.333 -2.008 -3.060 1.00 53.19 291 PRO A CA 1
ATOM 2391 C C . PRO A 1 291 ? -27.900 -3.277 -3.836 1.00 53.19 291 PRO A C 1
ATOM 2393 O O . PRO A 1 291 ? -27.921 -4.386 -3.304 1.00 53.19 291 PRO A O 1
ATOM 2396 N N . SER A 1 292 ? -27.506 -3.151 -5.103 1.00 61.03 292 SER A N 1
ATOM 2397 C CA . SER A 1 292 ? -26.777 -4.168 -5.845 1.00 61.03 292 SER A CA 1
ATOM 2398 C C . SER A 1 292 ? -25.377 -4.353 -5.258 1.00 61.03 292 SER A C 1
ATOM 2400 O O . SER A 1 292 ? -24.751 -3.401 -4.793 1.00 61.03 292 SER A O 1
ATOM 2402 N N . LYS A 1 293 ? -24.884 -5.597 -5.291 1.00 71.88 293 LYS A N 1
ATOM 2403 C CA . LYS A 1 293 ? -23.535 -5.965 -4.837 1.00 71.88 293 LYS A CA 1
ATOM 2404 C C . LYS A 1 293 ? -22.496 -5.063 -5.505 1.00 71.88 293 LYS A C 1
ATOM 2406 O O . LYS A 1 293 ? -22.300 -5.167 -6.715 1.00 71.88 293 LYS A O 1
ATOM 2411 N N . ARG A 1 294 ? -21.821 -4.229 -4.715 1.00 73.94 294 ARG A N 1
ATOM 2412 C CA . ARG A 1 294 ? -20.802 -3.309 -5.224 1.00 73.94 294 ARG A CA 1
ATOM 2413 C C . ARG A 1 294 ? -19.540 -4.058 -5.580 1.00 73.94 294 ARG A C 1
ATOM 2415 O O . ARG A 1 294 ? -19.025 -4.834 -4.758 1.00 73.94 294 ARG A O 1
ATOM 2422 N N . GLN A 1 295 ? -19.042 -3.813 -6.781 1.00 81.75 295 GLN A N 1
ATOM 2423 C CA . GLN A 1 295 ? -17.821 -4.450 -7.250 1.00 81.75 295 GLN A CA 1
ATOM 2424 C C . GLN A 1 295 ? -16.588 -3.725 -6.693 1.00 81.75 295 GLN A C 1
ATOM 2426 O O . GLN A 1 295 ? -16.660 -2.538 -6.370 1.00 81.75 295 GLN A O 1
ATOM 2431 N N . PRO A 1 296 ? -15.443 -4.416 -6.553 1.00 80.94 296 PRO A N 1
ATOM 2432 C CA . PRO A 1 296 ? -14.183 -3.786 -6.151 1.00 80.94 296 PRO A CA 1
ATOM 2433 C C . PRO A 1 296 ? -13.803 -2.590 -7.031 1.00 80.94 296 PRO A C 1
ATOM 2435 O O . PRO A 1 296 ? -13.243 -1.620 -6.528 1.00 80.94 296 PRO A O 1
ATOM 2438 N N . ASP A 1 297 ? -14.162 -2.637 -8.312 1.00 82.69 297 ASP A N 1
ATOM 2439 C CA . ASP A 1 297 ? -13.746 -1.667 -9.326 1.00 82.69 297 ASP A CA 1
ATOM 2440 C C . ASP A 1 297 ? -14.256 -0.243 -9.056 1.00 82.69 297 ASP A C 1
ATOM 2442 O O . ASP A 1 297 ? -13.622 0.737 -9.444 1.00 82.69 297 ASP A O 1
ATOM 2446 N N . GLU A 1 298 ? -15.360 -0.116 -8.320 1.00 84.38 298 GLU A N 1
ATOM 2447 C CA . GLU A 1 298 ? -15.933 1.170 -7.906 1.00 84.38 298 GLU A CA 1
ATOM 2448 C C . GLU A 1 298 ? -15.066 1.900 -6.869 1.00 84.38 298 GLU A C 1
ATOM 2450 O O . GLU A 1 298 ? -15.230 3.099 -6.654 1.00 84.38 298 GLU A O 1
ATOM 2455 N N . PHE A 1 299 ? -14.144 1.190 -6.210 1.00 86.94 299 PHE A N 1
ATOM 2456 C CA . PHE A 1 299 ? -13.343 1.721 -5.108 1.00 86.94 299 PHE A CA 1
ATOM 2457 C C . PHE A 1 299 ? -11.928 2.147 -5.514 1.00 86.94 299 PHE A C 1
ATOM 2459 O O . PHE A 1 299 ? -11.163 2.611 -4.661 1.00 86.94 299 PHE A O 1
ATOM 2466 N N . PHE A 1 300 ? -11.559 2.046 -6.795 1.00 87.38 300 PHE A N 1
ATOM 2467 C CA . PHE A 1 300 ? -10.257 2.531 -7.252 1.00 87.38 300 PHE A CA 1
ATOM 2468 C C . PHE A 1 300 ? -10.139 4.050 -7.081 1.00 87.38 300 PHE A C 1
ATOM 2470 O O . PHE A 1 300 ? -11.028 4.817 -7.438 1.00 87.38 300 PHE A O 1
ATOM 2477 N N . GLY A 1 301 ? -9.026 4.490 -6.489 1.00 85.12 301 GLY A N 1
ATOM 2478 C CA . GLY A 1 301 ? -8.797 5.894 -6.131 1.00 85.12 301 GLY A CA 1
ATOM 2479 C C . GLY A 1 301 ? -9.539 6.376 -4.882 1.00 85.12 301 GLY A C 1
ATOM 2480 O O . GLY A 1 301 ? -9.249 7.466 -4.388 1.00 85.12 301 GLY A O 1
ATOM 2481 N N . ILE A 1 302 ? -10.454 5.577 -4.324 1.00 90.56 302 ILE A N 1
ATOM 2482 C CA . ILE A 1 302 ? -11.158 5.929 -3.093 1.00 90.56 302 ILE A CA 1
ATOM 2483 C C . ILE A 1 302 ? -10.245 5.648 -1.897 1.00 90.56 302 ILE A C 1
ATOM 2485 O O . ILE A 1 302 ? -9.861 4.511 -1.628 1.00 90.56 302 ILE A O 1
ATOM 2489 N N . GLN A 1 303 ? -9.918 6.703 -1.151 1.00 93.25 303 GLN A N 1
ATOM 2490 C CA . GLN A 1 303 ? -9.083 6.623 0.054 1.00 93.25 303 GLN A CA 1
ATOM 2491 C C . GLN A 1 303 ? -9.911 6.528 1.342 1.00 93.25 303 GLN A C 1
ATOM 2493 O O . GLN A 1 303 ? -9.370 6.173 2.387 1.00 93.25 303 GLN A O 1
ATOM 2498 N N . TYR A 1 304 ? -11.210 6.831 1.287 1.00 93.50 304 TYR A N 1
ATOM 2499 C CA . TYR A 1 304 ? -12.073 6.949 2.462 1.00 93.50 304 TYR A CA 1
ATOM 2500 C C . TYR A 1 304 ? -13.335 6.104 2.319 1.00 93.50 304 TYR A C 1
ATOM 2502 O O . TYR A 1 304 ? -13.984 6.117 1.277 1.00 93.50 304 TYR A O 1
ATOM 2510 N N . LEU A 1 305 ? -13.722 5.423 3.395 1.00 93.44 305 LEU A N 1
ATOM 2511 C CA . LEU A 1 305 ? -15.017 4.764 3.519 1.00 93.44 305 LEU A CA 1
ATOM 2512 C C . LEU A 1 305 ? -15.740 5.325 4.745 1.00 93.44 305 LEU A C 1
ATOM 2514 O O . LEU A 1 305 ? -15.264 5.184 5.874 1.00 93.44 305 LEU A O 1
ATOM 2518 N N . HIS A 1 306 ? -16.868 5.992 4.503 1.00 93.06 306 HIS A N 1
ATOM 2519 C CA . HIS A 1 306 ? -17.627 6.719 5.517 1.00 93.06 306 HIS A CA 1
ATOM 2520 C C . HIS A 1 306 ? -18.832 5.907 5.993 1.00 93.06 306 HIS A C 1
ATOM 2522 O O . HIS A 1 306 ? -19.720 5.571 5.206 1.00 93.06 306 HIS A O 1
ATOM 2528 N N . PHE A 1 307 ? -18.875 5.647 7.296 1.00 92.56 307 PHE A N 1
ATOM 2529 C CA . PHE A 1 307 ? -19.991 5.006 7.976 1.00 92.56 307 PHE A CA 1
ATOM 2530 C C . PHE A 1 307 ? -20.703 6.025 8.863 1.00 92.56 307 PHE A C 1
ATOM 2532 O O . PHE A 1 307 ? -20.046 6.721 9.628 1.00 92.56 307 PHE A O 1
ATOM 2539 N N . ILE A 1 308 ? -22.024 6.116 8.784 1.00 91.31 308 ILE A N 1
ATOM 2540 C CA . ILE A 1 308 ? -22.866 7.007 9.573 1.00 91.31 308 ILE A CA 1
ATOM 2541 C C . ILE A 1 308 ? -23.969 6.192 10.232 1.00 91.31 308 ILE A C 1
ATOM 2543 O O . ILE A 1 308 ? -24.625 5.358 9.608 1.00 91.31 308 ILE A O 1
ATOM 2547 N N . HIS A 1 309 ? -24.197 6.475 11.506 1.00 89.69 309 HIS A N 1
ATOM 2548 C CA . HIS A 1 309 ? -25.294 5.915 12.270 1.00 89.69 309 HIS A CA 1
ATOM 2549 C C . HIS A 1 309 ? -26.360 6.965 12.566 1.00 89.69 309 HIS A C 1
ATOM 2551 O O . HIS A 1 309 ? -26.106 8.168 12.605 1.00 89.69 309 HIS A O 1
ATOM 2557 N N . LYS A 1 310 ? -27.586 6.495 12.812 1.00 85.94 310 LYS A N 1
ATOM 2558 C CA . LYS A 1 310 ? -28.775 7.342 13.007 1.00 85.94 310 LYS A CA 1
ATOM 2559 C C . LYS A 1 310 ? -28.666 8.309 14.193 1.00 85.94 310 LYS A C 1
ATOM 2561 O O . LYS A 1 310 ? -29.392 9.291 14.240 1.00 85.94 310 LYS A O 1
ATOM 2566 N N . ASN A 1 311 ? -27.772 8.037 15.143 1.00 86.12 311 ASN A N 1
ATOM 2567 C CA . ASN A 1 311 ? -27.508 8.887 16.310 1.00 86.12 311 ASN A CA 1
ATOM 2568 C C . ASN A 1 311 ? -26.509 10.029 16.031 1.00 86.12 311 ASN A C 1
ATOM 2570 O O . ASN A 1 311 ? -26.135 10.734 16.964 1.00 86.12 311 ASN A O 1
ATOM 2574 N N . GLY A 1 312 ? -26.059 10.198 14.782 1.00 86.50 312 GLY A N 1
ATOM 2575 C CA . GLY A 1 312 ? -25.094 11.228 14.394 1.00 86.50 312 GLY A CA 1
ATOM 2576 C C . GLY A 1 312 ? -23.630 10.845 14.623 1.00 86.50 312 GLY A C 1
ATOM 2577 O O . GLY A 1 312 ? -22.753 11.676 14.411 1.00 86.50 312 GLY A O 1
ATOM 2578 N N . PHE A 1 313 ? -23.347 9.610 15.047 1.00 90.75 313 PHE A N 1
ATOM 2579 C CA . PHE A 1 313 ? -21.983 9.093 15.081 1.00 90.75 313 PHE A CA 1
ATOM 2580 C C . PHE A 1 313 ? -21.532 8.697 13.671 1.00 90.75 313 PHE A C 1
ATOM 2582 O O . PHE A 1 313 ? -22.218 7.942 12.977 1.00 90.75 313 PHE A O 1
ATOM 2589 N N . GLU A 1 314 ? -20.351 9.155 13.272 1.00 93.75 314 GLU A N 1
ATOM 2590 C CA . GLU A 1 314 ? -19.719 8.840 11.997 1.00 93.75 314 GLU A CA 1
ATOM 2591 C C . GLU A 1 314 ? -18.346 8.196 12.233 1.00 93.75 314 GLU A C 1
ATOM 2593 O O . GLU A 1 314 ? -17.587 8.584 13.120 1.00 93.75 314 GLU A O 1
ATOM 2598 N N . LEU A 1 315 ? -17.987 7.218 11.410 1.00 94.69 315 LEU A N 1
ATOM 2599 C CA . LEU A 1 315 ? -16.662 6.616 11.384 1.00 94.69 315 LEU A CA 1
ATOM 2600 C C . LEU A 1 315 ? -16.123 6.669 9.963 1.00 94.69 315 LEU A C 1
ATOM 2602 O O . LEU A 1 315 ? -16.708 6.097 9.048 1.00 94.69 315 LEU A O 1
ATOM 2606 N N . THR A 1 316 ? -14.976 7.310 9.784 1.00 95.69 316 THR A N 1
ATOM 2607 C CA . THR A 1 316 ? -14.277 7.324 8.499 1.00 95.69 316 THR A CA 1
ATOM 2608 C C . THR A 1 316 ? -13.080 6.391 8.565 1.00 95.69 316 THR A C 1
ATOM 2610 O O . THR A 1 316 ? -12.118 6.662 9.287 1.00 95.69 316 THR A O 1
ATOM 2613 N N . LEU A 1 317 ? -13.118 5.300 7.801 1.00 96.12 317 LEU A N 1
ATOM 2614 C CA . LEU A 1 317 ? -11.926 4.500 7.537 1.00 96.12 317 LEU A CA 1
ATOM 2615 C C . LEU A 1 317 ? -11.133 5.180 6.426 1.00 96.12 317 LEU A C 1
ATOM 2617 O O . LEU A 1 317 ? -11.620 5.310 5.308 1.00 96.12 317 LEU A O 1
ATOM 2621 N N . HIS A 1 318 ? -9.920 5.614 6.733 1.00 96.06 318 HIS A N 1
ATOM 2622 C CA . HIS A 1 318 ? -9.009 6.238 5.786 1.00 96.06 318 HIS A CA 1
ATOM 2623 C C . HIS A 1 318 ? -7.863 5.273 5.490 1.00 96.06 318 HIS A C 1
ATOM 2625 O O . HIS A 1 318 ? -7.201 4.812 6.414 1.00 96.06 318 HIS A O 1
ATOM 2631 N N . TRP A 1 319 ? -7.628 4.971 4.216 1.00 96.50 319 TRP A N 1
ATOM 2632 C CA . TRP A 1 319 ? -6.541 4.121 3.746 1.00 96.50 319 TRP A CA 1
ATOM 2633 C C . TRP A 1 319 ? -5.766 4.842 2.649 1.00 96.50 319 TRP A C 1
ATOM 2635 O O . TRP A 1 319 ? -6.151 4.827 1.476 1.00 96.50 319 TRP A O 1
ATOM 2645 N N . LYS A 1 320 ? -4.639 5.429 3.046 1.00 94.50 320 LYS A N 1
ATOM 2646 C CA . LYS A 1 320 ? -3.698 6.092 2.149 1.00 94.50 320 LYS A CA 1
ATOM 2647 C C . LYS A 1 320 ? -2.553 5.151 1.805 1.00 94.50 320 LYS A C 1
ATOM 2649 O O . LYS A 1 320 ? -1.956 4.551 2.698 1.00 94.50 320 LYS A O 1
ATOM 2654 N N . ILE A 1 321 ? -2.226 5.038 0.524 1.00 95.31 321 ILE A N 1
ATOM 2655 C CA . ILE A 1 321 ? -1.042 4.307 0.070 1.00 95.31 321 ILE A CA 1
ATOM 2656 C C . ILE A 1 321 ? 0.080 5.323 -0.156 1.00 95.31 321 ILE A C 1
ATOM 2658 O O . ILE A 1 321 ? -0.118 6.336 -0.824 1.00 95.31 321 ILE A O 1
ATOM 2662 N N . LYS A 1 322 ? 1.248 5.077 0.438 1.00 93.00 322 LYS A N 1
ATOM 2663 C CA . LYS A 1 322 ? 2.451 5.906 0.288 1.00 93.00 322 LYS A CA 1
ATOM 2664 C C . LYS A 1 322 ? 3.549 5.069 -0.334 1.00 93.00 322 LYS A C 1
ATOM 2666 O O . LYS A 1 322 ? 3.706 3.912 0.041 1.00 93.00 322 LYS A O 1
ATOM 2671 N N . ILE A 1 323 ? 4.326 5.653 -1.229 1.00 92.06 323 ILE A N 1
ATOM 2672 C CA . ILE A 1 323 ? 5.436 4.956 -1.875 1.00 92.06 323 ILE A CA 1
ATOM 2673 C C . ILE A 1 323 ? 6.725 5.536 -1.335 1.00 92.06 323 ILE A C 1
ATOM 2675 O O . ILE A 1 323 ? 6.907 6.755 -1.327 1.00 92.06 323 ILE A O 1
ATOM 2679 N N . ASP A 1 324 ? 7.598 4.662 -0.852 1.00 89.62 324 ASP A N 1
ATOM 2680 C CA . ASP A 1 324 ? 8.917 5.082 -0.426 1.00 89.62 324 ASP A CA 1
ATOM 2681 C C . ASP A 1 324 ? 9.730 5.525 -1.643 1.00 89.62 324 ASP A C 1
ATOM 2683 O O . ASP A 1 324 ? 9.927 4.780 -2.599 1.00 89.62 324 ASP A O 1
ATOM 2687 N N . SER A 1 325 ? 10.234 6.753 -1.585 1.00 80.94 325 SER A N 1
ATOM 2688 C CA . SER A 1 325 ? 11.102 7.306 -2.618 1.00 80.94 325 SER A CA 1
ATOM 2689 C C . SER A 1 325 ? 12.353 6.452 -2.862 1.00 80.94 325 SER A C 1
ATOM 2691 O O . SER A 1 325 ? 12.815 6.379 -3.991 1.00 80.94 325 SER A O 1
ATOM 2693 N N . ILE A 1 326 ? 12.900 5.772 -1.851 1.00 81.56 326 ILE A N 1
ATOM 2694 C CA . ILE A 1 326 ? 14.179 5.065 -1.998 1.00 81.56 326 ILE A CA 1
ATOM 2695 C C . ILE A 1 326 ? 13.969 3.674 -2.598 1.00 81.56 326 ILE A C 1
ATOM 2697 O O . ILE A 1 326 ? 14.584 3.327 -3.606 1.00 81.56 326 ILE A O 1
ATOM 2701 N N . THR A 1 327 ? 13.104 2.874 -1.979 1.00 85.88 327 THR A N 1
ATOM 2702 C CA . THR A 1 327 ? 12.871 1.476 -2.376 1.00 85.88 327 THR A CA 1
ATOM 2703 C C . THR A 1 327 ? 11.812 1.316 -3.462 1.00 85.88 327 THR A C 1
ATOM 2705 O O . THR A 1 327 ? 11.689 0.235 -4.033 1.00 85.88 327 THR A O 1
ATOM 2708 N N . ALA A 1 328 ? 11.037 2.371 -3.734 1.00 89.25 328 ALA A N 1
ATOM 2709 C CA . ALA A 1 328 ? 9.803 2.315 -4.509 1.00 89.25 328 ALA A CA 1
ATOM 2710 C C . ALA A 1 328 ? 8.773 1.318 -3.952 1.00 89.25 328 ALA A C 1
ATOM 2712 O O . ALA A 1 328 ? 7.841 0.942 -4.658 1.00 89.25 328 ALA A O 1
ATOM 2713 N N . ASP A 1 329 ? 8.905 0.886 -2.695 1.00 92.56 329 ASP A N 1
ATOM 2714 C CA . ASP A 1 329 ? 7.924 -0.004 -2.096 1.00 92.56 329 ASP A CA 1
ATOM 2715 C C . ASP A 1 329 ? 6.704 0.774 -1.609 1.00 92.56 329 ASP A C 1
ATOM 2717 O O . ASP A 1 329 ? 6.807 1.855 -1.017 1.00 92.56 329 ASP A O 1
ATOM 2721 N N . ALA A 1 330 ? 5.525 0.226 -1.881 1.00 94.06 330 ALA A N 1
ATOM 2722 C CA . ALA A 1 330 ? 4.278 0.819 -1.456 1.00 94.06 330 ALA A CA 1
ATOM 2723 C C . ALA A 1 330 ? 3.943 0.343 -0.036 1.00 94.06 330 ALA A C 1
ATOM 2725 O O . ALA A 1 330 ? 3.997 -0.837 0.295 1.00 94.06 330 ALA A O 1
ATOM 2726 N N . SER A 1 331 ? 3.547 1.283 0.809 1.00 94.69 331 SER A N 1
ATOM 2727 C CA . SER A 1 331 ? 3.153 1.073 2.197 1.00 94.69 331 SER A CA 1
ATOM 2728 C C . SER A 1 331 ? 1.738 1.600 2.420 1.00 94.69 331 SER A C 1
ATOM 2730 O O . SER A 1 331 ? 1.280 2.524 1.745 1.00 94.69 331 SER A O 1
ATOM 2732 N N . SER A 1 332 ? 1.019 0.993 3.361 1.00 94.81 332 SER A N 1
ATOM 2733 C CA . SER A 1 332 ? -0.344 1.398 3.713 1.00 94.81 332 SER A CA 1
ATOM 2734 C C . SER A 1 332 ? -0.360 2.142 5.041 1.00 94.81 332 SER A C 1
ATOM 2736 O O . SER A 1 332 ? 0.121 1.629 6.048 1.00 94.81 332 SER A O 1
ATOM 2738 N N . ASP A 1 333 ? -0.972 3.320 5.045 1.00 95.25 333 ASP A N 1
ATOM 2739 C CA . ASP A 1 333 ? -1.300 4.097 6.234 1.00 95.25 333 ASP A CA 1
ATOM 2740 C C . ASP A 1 333 ? -2.822 4.089 6.401 1.00 95.25 333 ASP A C 1
ATOM 2742 O O . ASP A 1 333 ? -3.561 4.709 5.630 1.00 95.25 333 ASP A O 1
ATOM 2746 N N . ILE A 1 334 ? -3.296 3.299 7.362 1.00 96.44 334 ILE A N 1
ATOM 2747 C CA . ILE A 1 334 ? -4.718 3.025 7.569 1.00 96.44 334 ILE A CA 1
ATOM 2748 C C . ILE A 1 334 ? -5.107 3.622 8.908 1.00 96.44 334 ILE A C 1
ATOM 2750 O O . ILE A 1 334 ? -4.457 3.333 9.900 1.00 96.44 334 ILE A O 1
ATOM 2754 N N . SER A 1 335 ? -6.173 4.410 8.971 1.00 97.00 335 SER A N 1
ATOM 2755 C CA . SER A 1 335 ? -6.671 5.026 10.203 1.00 97.00 335 SER A CA 1
ATOM 2756 C C . SER A 1 335 ? -8.191 4.945 10.288 1.00 97.00 335 SER A C 1
ATOM 2758 O O . SER A 1 335 ? -8.883 4.854 9.275 1.00 97.00 335 SER A O 1
ATOM 2760 N N . ALA A 1 336 ? -8.710 4.960 11.513 1.00 97.06 336 ALA A N 1
ATOM 2761 C CA . ALA A 1 336 ? -10.140 5.009 11.782 1.00 97.06 336 ALA A CA 1
ATOM 2762 C C . ALA A 1 336 ? -10.451 6.289 12.555 1.00 97.06 336 ALA A C 1
ATOM 2764 O O . ALA A 1 336 ? -10.108 6.408 13.731 1.00 97.06 336 ALA A O 1
ATOM 2765 N N . ASN A 1 337 ? -11.075 7.246 11.872 1.00 96.06 337 ASN A N 1
ATOM 2766 C CA . ASN A 1 337 ? -11.322 8.586 12.386 1.00 96.06 337 ASN A CA 1
ATOM 2767 C C . ASN A 1 337 ? -12.800 8.713 12.768 1.00 96.06 337 ASN A C 1
ATOM 2769 O O . ASN A 1 337 ? -13.647 8.815 11.873 1.00 96.06 337 ASN A O 1
ATOM 2773 N N . PRO A 1 338 ? -13.134 8.652 14.069 1.00 95.19 338 PRO A N 1
ATOM 2774 C CA . PRO A 1 338 ? -14.494 8.875 14.526 1.00 95.19 338 PRO A CA 1
ATOM 2775 C C . PRO A 1 338 ? -14.829 10.368 14.461 1.00 95.19 338 PRO A C 1
ATOM 2777 O O . PRO A 1 338 ? -13.984 11.222 14.735 1.00 95.19 338 PRO A O 1
ATOM 2780 N N . ARG A 1 339 ? -16.079 10.677 14.142 1.00 94.25 339 ARG A N 1
ATOM 2781 C CA . ARG A 1 339 ? -16.670 12.003 14.273 1.00 94.25 339 ARG A CA 1
ATOM 2782 C C . ARG A 1 339 ? -18.000 11.852 14.991 1.00 94.25 339 ARG A C 1
ATOM 2784 O O . ARG A 1 339 ? -18.776 10.950 14.709 1.00 94.25 339 ARG A O 1
ATOM 2791 N N . TYR A 1 340 ? -18.238 12.715 15.958 1.00 92.50 340 TYR A N 1
ATOM 2792 C CA . TYR A 1 340 ? -19.397 12.639 16.834 1.00 92.50 340 TYR A CA 1
ATOM 2793 C C . TYR A 1 340 ? -19.780 14.054 17.275 1.00 92.50 340 TYR A C 1
ATOM 2795 O O . TYR A 1 340 ? -18.944 14.962 17.193 1.00 92.50 340 TYR A O 1
ATOM 2803 N N . PRO A 1 341 ? -21.029 14.272 17.720 1.00 91.75 341 PRO A N 1
ATOM 2804 C CA . PRO A 1 341 ? -21.443 15.555 18.272 1.00 91.75 341 PRO A CA 1
ATOM 2805 C C . PRO A 1 34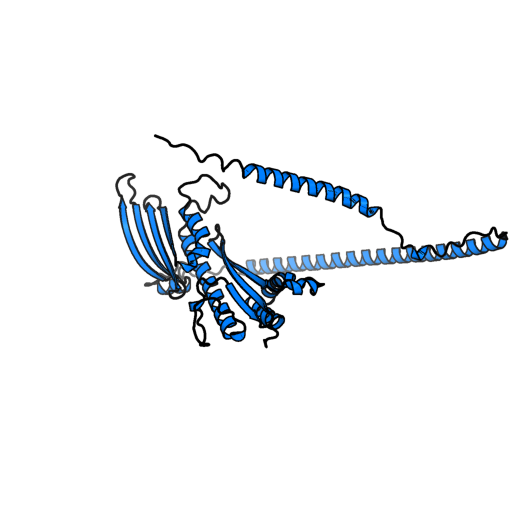1 ? -20.563 15.958 19.457 1.00 91.75 341 PRO A C 1
ATOM 2807 O O . PRO A 1 341 ? -20.233 15.127 20.299 1.00 91.75 341 PRO A O 1
ATOM 2810 N N . GLU A 1 342 ? -20.225 17.241 19.560 1.00 88.75 342 GLU A N 1
ATOM 2811 C CA . GLU A 1 342 ? -19.339 17.760 20.614 1.00 88.75 342 GLU A CA 1
ATOM 2812 C C . GLU A 1 342 ? -19.884 17.495 22.027 1.00 88.75 342 GLU A C 1
ATOM 2814 O O . GLU A 1 342 ? -19.123 17.242 22.958 1.00 88.75 342 GLU A O 1
ATOM 2819 N N . SER A 1 343 ? -21.213 17.430 22.174 1.00 91.75 343 SER A N 1
ATOM 2820 C CA . SER A 1 343 ? -21.870 17.065 23.431 1.00 91.75 343 SER A CA 1
ATOM 2821 C C . SER A 1 343 ? -21.450 15.693 23.961 1.00 91.75 343 SER A C 1
ATOM 2823 O O . SER A 1 343 ? -21.479 15.490 25.169 1.00 91.75 343 SER A O 1
ATOM 2825 N N . TRP A 1 344 ? -21.022 14.764 23.101 1.00 90.88 344 TRP A N 1
ATOM 2826 C CA . TRP A 1 344 ? -20.557 13.442 23.521 1.00 90.88 344 TRP A CA 1
ATOM 2827 C C . TRP A 1 344 ? -19.199 13.492 24.220 1.00 90.88 344 TRP A C 1
ATOM 2829 O O . TRP A 1 344 ? -18.936 12.639 25.063 1.00 90.88 344 TRP A O 1
ATOM 2839 N N . GLU A 1 345 ? -18.359 14.499 23.949 1.00 89.31 345 GLU A N 1
ATOM 2840 C CA . GLU A 1 345 ? -17.094 14.654 24.681 1.00 89.31 345 GLU A CA 1
ATOM 2841 C C . GLU A 1 345 ? -17.320 14.954 26.161 1.00 89.31 345 GLU A C 1
ATOM 2843 O O . GLU A 1 345 ? -16.506 14.554 26.989 1.00 89.31 345 GLU A O 1
ATOM 2848 N N . LEU A 1 346 ? -18.435 15.608 26.504 1.00 89.62 346 LEU A N 1
ATOM 2849 C CA . LEU A 1 346 ? -18.792 15.913 27.892 1.00 89.62 346 LEU A CA 1
ATOM 2850 C C . LEU A 1 346 ? -19.118 14.649 28.699 1.00 89.62 346 LEU A C 1
ATOM 2852 O O . LEU A 1 346 ? -18.938 14.643 29.912 1.00 89.62 346 LEU A O 1
ATOM 2856 N N . PHE A 1 347 ? -19.583 13.591 28.029 1.00 89.44 347 PHE A N 1
ATOM 2857 C CA . PHE A 1 347 ? -19.950 12.318 28.653 1.00 89.44 347 PHE A CA 1
ATOM 2858 C C . PHE A 1 347 ? -18.843 11.253 28.545 1.00 89.44 347 PHE A C 1
ATOM 2860 O O . PHE A 1 347 ? -18.953 10.189 29.151 1.00 89.44 347 PHE A O 1
ATOM 2867 N N . ASP A 1 348 ? -17.768 11.516 27.794 1.00 89.94 348 ASP A N 1
ATOM 2868 C CA . ASP A 1 348 ? -16.637 10.598 27.620 1.00 89.94 348 ASP A CA 1
ATOM 2869 C C . ASP A 1 348 ? -15.530 10.861 28.657 1.00 89.94 348 ASP A C 1
ATOM 2871 O O . ASP A 1 348 ? -14.430 11.321 28.333 1.00 89.94 348 ASP A O 1
ATOM 2875 N N . GLU A 1 349 ? -15.809 10.533 29.923 1.00 89.25 349 GLU A N 1
ATOM 2876 C CA . GLU A 1 349 ? -14.879 10.718 31.054 1.00 89.25 349 GLU A CA 1
ATOM 2877 C C . GLU A 1 349 ? -13.493 10.097 30.788 1.00 89.25 349 GLU A C 1
ATOM 2879 O O . GLU A 1 349 ? -12.451 10.651 31.147 1.00 89.25 349 GLU A O 1
ATOM 2884 N N . ASN A 1 350 ? -13.466 8.962 30.084 1.00 89.94 350 ASN A N 1
ATOM 2885 C CA . ASN A 1 350 ? -12.255 8.189 29.812 1.00 89.94 350 ASN A CA 1
ATOM 2886 C C . ASN A 1 350 ? -11.540 8.573 28.508 1.00 89.94 350 ASN A C 1
ATOM 2888 O O . ASN A 1 350 ? -10.492 7.980 28.185 1.00 89.94 350 ASN A O 1
ATOM 2892 N N . LYS A 1 351 ? -12.078 9.536 27.747 1.00 90.62 351 LYS A N 1
ATOM 2893 C CA . LYS A 1 351 ? -11.613 9.905 26.398 1.00 90.62 351 LYS A CA 1
ATOM 2894 C C . LYS A 1 351 ? -11.496 8.677 25.483 1.00 90.62 351 LYS A C 1
ATOM 2896 O O . LYS A 1 351 ? -10.531 8.546 24.721 1.00 90.62 351 LYS A O 1
ATOM 2901 N N . ALA A 1 352 ? -12.415 7.722 25.627 1.00 89.44 352 ALA A N 1
ATOM 2902 C CA . ALA A 1 352 ? -12.461 6.482 24.868 1.00 89.44 352 ALA A CA 1
ATOM 2903 C C . ALA A 1 352 ? -12.630 6.747 23.366 1.00 89.44 352 ALA A C 1
ATOM 2905 O O . ALA A 1 352 ? -11.969 6.094 22.556 1.00 89.44 352 ALA A O 1
ATOM 2906 N N . LEU A 1 353 ? -13.417 7.758 22.989 1.00 89.31 353 LEU A N 1
ATOM 2907 C CA . LEU A 1 353 ? -13.672 8.115 21.594 1.00 89.31 353 LEU A CA 1
ATOM 2908 C C . LEU A 1 353 ? -12.388 8.558 20.880 1.00 89.31 353 LEU A C 1
ATOM 2910 O O . LEU A 1 353 ? -12.084 8.099 19.779 1.00 89.31 353 LEU A O 1
ATOM 2914 N N . ARG A 1 354 ? -11.544 9.349 21.553 1.00 90.31 354 ARG A N 1
ATOM 2915 C CA . ARG A 1 354 ? -10.238 9.781 21.019 1.00 90.31 354 ARG A CA 1
ATOM 2916 C C . ARG A 1 354 ? -9.233 8.631 20.888 1.00 90.31 354 ARG A C 1
ATOM 2918 O O . ARG A 1 354 ? -8.286 8.716 20.107 1.00 90.31 354 ARG A O 1
ATOM 2925 N N . LYS A 1 355 ? -9.431 7.538 21.633 1.00 94.38 355 LYS A N 1
ATOM 2926 C CA . LYS A 1 355 ? -8.573 6.342 21.606 1.00 94.38 355 LYS A CA 1
ATOM 2927 C C . LYS A 1 355 ? -8.958 5.347 20.507 1.00 94.38 355 LYS A C 1
ATOM 2929 O O . LYS A 1 355 ? -8.193 4.407 20.288 1.00 94.38 355 LYS A O 1
ATOM 2934 N N . ILE A 1 356 ? -10.069 5.550 19.789 1.00 95.25 356 ILE A N 1
ATOM 2935 C CA . ILE A 1 356 ? -10.558 4.626 18.748 1.00 95.25 356 ILE A CA 1
ATOM 2936 C C . ILE A 1 356 ? -9.479 4.321 17.705 1.00 95.25 356 ILE A C 1
ATOM 2938 O O . ILE A 1 356 ? -9.184 3.150 17.470 1.00 95.25 356 ILE A O 1
ATOM 2942 N N . ASN A 1 357 ? -8.826 5.340 17.133 1.00 96.19 357 ASN A N 1
ATOM 2943 C CA . ASN A 1 357 ? -7.781 5.106 16.132 1.00 96.19 357 ASN A CA 1
ATOM 2944 C C . ASN A 1 357 ? -6.604 4.305 16.717 1.00 96.19 357 ASN A C 1
ATOM 2946 O O . ASN A 1 357 ? -6.115 3.368 16.095 1.00 96.19 357 ASN A O 1
ATOM 2950 N N . VAL A 1 358 ? -6.177 4.618 17.945 1.00 96.12 358 VAL A N 1
ATOM 2951 C CA . VAL A 1 358 ? -5.075 3.909 18.621 1.00 96.12 358 VAL A CA 1
ATOM 2952 C C . VAL A 1 358 ? -5.433 2.442 18.870 1.00 96.12 358 VAL A C 1
ATOM 2954 O O . VAL A 1 358 ? -4.607 1.553 18.657 1.00 96.12 358 VAL A O 1
ATOM 2957 N N . MET A 1 359 ? -6.665 2.171 19.301 1.00 95.88 359 MET A N 1
ATOM 2958 C CA . MET A 1 359 ? -7.166 0.810 19.476 1.00 95.88 359 MET A CA 1
ATOM 2959 C C . MET A 1 359 ? -7.238 0.077 18.135 1.00 95.88 359 MET A C 1
ATOM 2961 O O . MET A 1 359 ? -6.804 -1.069 18.044 1.00 95.88 359 MET A O 1
ATOM 2965 N N . PHE A 1 360 ? -7.700 0.748 17.081 1.00 97.31 360 PHE A N 1
ATOM 2966 C CA . PHE A 1 360 ? -7.736 0.203 15.729 1.00 97.31 360 PHE A CA 1
ATOM 2967 C C . PHE A 1 360 ? -6.341 -0.175 15.219 1.00 97.31 360 PHE A C 1
ATOM 2969 O O . PHE A 1 360 ? -6.160 -1.301 14.763 1.00 97.31 360 PHE A O 1
ATOM 2976 N N . GLN A 1 361 ? -5.325 0.675 15.417 1.00 97.50 361 GLN A N 1
ATOM 2977 C CA . GLN A 1 361 ? -3.934 0.334 15.083 1.00 97.50 361 GLN A CA 1
ATOM 2978 C C . GLN A 1 361 ? -3.450 -0.929 15.802 1.00 97.50 361 GLN A C 1
ATOM 2980 O O . GLN A 1 361 ? -2.791 -1.780 15.203 1.00 97.50 361 GLN A O 1
ATOM 2985 N N . LYS A 1 362 ? -3.779 -1.080 17.091 1.00 96.94 362 LYS A N 1
ATOM 2986 C CA . LYS A 1 362 ? -3.442 -2.295 17.849 1.00 96.94 362 LYS A CA 1
ATOM 2987 C C . LYS A 1 362 ? -4.169 -3.519 17.287 1.00 96.94 362 LYS A C 1
ATOM 2989 O O . LYS A 1 362 ? -3.549 -4.565 17.121 1.00 96.94 362 LYS A O 1
ATOM 2994 N N . MET A 1 363 ? -5.449 -3.385 16.938 1.00 97.06 363 MET A N 1
ATOM 2995 C CA . MET A 1 363 ? -6.225 -4.471 16.333 1.00 97.06 363 MET A CA 1
ATOM 2996 C C . MET A 1 363 ? -5.671 -4.893 14.970 1.00 97.06 363 MET A C 1
ATOM 2998 O O . MET A 1 363 ? -5.593 -6.092 14.715 1.00 97.06 363 MET A O 1
ATOM 3002 N N . ILE A 1 364 ? -5.231 -3.949 14.130 1.00 97.06 364 ILE A N 1
ATOM 3003 C CA . ILE A 1 364 ? -4.582 -4.260 12.847 1.00 97.06 364 ILE A CA 1
ATOM 3004 C C . ILE A 1 364 ? -3.348 -5.136 13.079 1.00 97.06 364 ILE A C 1
ATOM 3006 O O . ILE A 1 364 ? -3.210 -6.168 12.426 1.00 97.06 364 ILE A O 1
ATOM 3010 N N . LYS A 1 365 ? -2.489 -4.772 14.041 1.00 96.06 365 LYS A N 1
ATOM 3011 C CA . LYS A 1 365 ? -1.275 -5.542 14.363 1.00 96.06 365 LYS A CA 1
ATOM 3012 C C . LYS A 1 365 ? -1.579 -6.965 14.836 1.00 96.06 365 LYS A C 1
ATOM 3014 O O . LYS A 1 365 ? -0.817 -7.873 14.531 1.00 96.06 365 LYS A O 1
ATOM 3019 N N . CYS A 1 366 ? -2.674 -7.166 15.569 1.00 96.50 366 CYS A N 1
ATOM 3020 C CA . CYS A 1 366 ? -3.015 -8.474 16.132 1.00 96.50 366 CYS A CA 1
ATOM 3021 C C . CYS A 1 366 ? -3.864 -9.359 15.206 1.00 96.50 366 CYS A C 1
ATOM 3023 O O . CYS A 1 366 ? -3.733 -10.577 15.255 1.00 96.50 366 CYS A O 1
ATOM 3025 N N . LYS A 1 367 ? -4.780 -8.780 14.419 1.00 95.94 367 LYS A N 1
ATOM 3026 C CA . LYS A 1 367 ? -5.818 -9.529 13.679 1.00 95.94 367 LYS A CA 1
ATOM 3027 C C . LYS A 1 367 ? -5.839 -9.261 12.173 1.00 95.94 367 LYS A C 1
ATOM 3029 O O . LYS A 1 367 ? -6.610 -9.904 11.457 1.00 95.94 367 LYS A O 1
ATOM 3034 N N . GLY A 1 368 ? -5.020 -8.328 11.694 1.00 95.50 368 GLY A N 1
ATOM 3035 C CA . GLY A 1 368 ? -5.040 -7.847 10.317 1.00 95.50 368 GLY A CA 1
ATOM 3036 C C . GLY A 1 368 ? -6.151 -6.827 10.054 1.00 95.50 368 GLY A C 1
ATOM 3037 O O . GLY A 1 368 ? -7.099 -6.681 10.828 1.00 95.50 368 GLY A O 1
ATOM 3038 N N . VAL A 1 369 ? -6.029 -6.116 8.930 1.00 95.75 369 VAL A N 1
ATOM 3039 C CA . VAL A 1 369 ? -6.878 -4.962 8.581 1.00 95.75 369 VAL A CA 1
ATOM 3040 C C . VAL A 1 369 ? -8.356 -5.338 8.495 1.00 95.75 369 VAL A C 1
ATOM 3042 O O . VAL A 1 369 ? -9.189 -4.701 9.126 1.00 95.75 369 VAL A O 1
ATOM 3045 N N . TYR A 1 370 ? -8.681 -6.412 7.772 1.00 95.38 370 TYR A N 1
ATOM 3046 C CA . TYR A 1 370 ? -10.067 -6.823 7.541 1.00 95.38 370 TYR A CA 1
ATOM 3047 C C . TYR A 1 370 ? -10.820 -7.141 8.840 1.00 95.38 370 TYR A C 1
ATOM 3049 O O . TYR A 1 370 ? -11.888 -6.587 9.100 1.00 95.38 370 TYR A O 1
ATOM 3057 N N . ASN A 1 371 ? -10.236 -7.991 9.689 1.00 96.12 371 ASN A N 1
ATOM 3058 C CA . ASN A 1 371 ? -10.854 -8.376 10.956 1.00 96.12 371 ASN A CA 1
ATOM 3059 C C . ASN A 1 371 ? -10.905 -7.202 11.936 1.00 96.12 371 ASN A C 1
ATOM 3061 O O . ASN A 1 371 ? -11.894 -7.049 12.647 1.00 96.12 371 ASN A O 1
ATOM 3065 N N . ALA A 1 372 ? -9.869 -6.357 11.965 1.00 97.00 372 ALA A N 1
ATOM 3066 C CA . ALA A 1 372 ? -9.871 -5.147 12.778 1.00 97.00 372 ALA A CA 1
ATOM 3067 C C . ALA A 1 372 ? -11.009 -4.198 12.377 1.00 97.00 372 ALA A C 1
ATOM 3069 O O . ALA A 1 372 ? -11.688 -3.669 13.253 1.00 97.00 372 ALA A O 1
ATOM 3070 N N . SER A 1 373 ? -11.254 -4.015 11.073 1.00 95.88 373 SER A N 1
ATOM 3071 C CA . SER A 1 373 ? -12.347 -3.173 10.577 1.00 95.88 373 SER A CA 1
ATOM 3072 C C . SER A 1 373 ? -13.716 -3.730 10.959 1.00 95.88 373 SER A C 1
ATOM 3074 O O . SER A 1 373 ? -14.553 -2.976 11.442 1.00 95.88 373 SER A O 1
ATOM 3076 N N . ILE A 1 374 ? -13.938 -5.041 10.817 1.00 95.38 374 ILE A N 1
ATOM 3077 C CA . ILE A 1 374 ? -15.196 -5.688 11.235 1.00 95.38 374 ILE A CA 1
ATOM 3078 C C . ILE A 1 374 ? -15.420 -5.538 12.740 1.00 95.38 374 ILE A C 1
ATOM 3080 O O . ILE A 1 374 ? -16.495 -5.128 13.170 1.00 95.38 374 ILE A O 1
ATOM 3084 N N . LEU A 1 375 ? -14.407 -5.845 13.553 1.00 95.25 375 LEU A N 1
ATOM 3085 C CA . LEU A 1 375 ? -14.520 -5.751 15.008 1.00 95.25 375 LEU A CA 1
ATOM 3086 C C . LEU A 1 375 ? -14.790 -4.321 15.456 1.00 95.25 375 LEU A C 1
ATOM 3088 O O . LEU A 1 375 ? -15.632 -4.104 16.321 1.00 95.25 375 LEU A O 1
ATOM 3092 N N . LEU A 1 376 ? -14.131 -3.341 14.839 1.00 94.94 376 LEU A N 1
ATOM 3093 C CA . LEU A 1 376 ? -14.391 -1.943 15.138 1.00 94.94 376 LEU A CA 1
ATOM 3094 C C . LEU A 1 376 ? -15.829 -1.553 14.776 1.00 94.94 376 LEU A C 1
ATOM 3096 O O . LEU A 1 376 ? -16.523 -0.985 15.612 1.00 94.94 376 LEU A O 1
ATOM 3100 N N . LEU A 1 377 ? -16.286 -1.888 13.565 1.00 93.19 377 LEU A N 1
ATOM 3101 C CA . LEU A 1 377 ? -17.638 -1.562 13.106 1.00 93.19 377 LEU A CA 1
ATOM 3102 C C . LEU A 1 377 ? -18.713 -2.231 13.969 1.00 93.19 377 LEU A C 1
ATOM 3104 O O . LEU A 1 377 ? -19.630 -1.552 14.418 1.00 93.19 377 LEU A O 1
ATOM 3108 N N . SER A 1 378 ? -18.570 -3.524 14.265 1.00 91.88 378 SER A N 1
ATOM 3109 C CA . SER A 1 378 ? -19.490 -4.250 15.155 1.00 91.88 378 SER A CA 1
ATOM 3110 C C . SER A 1 378 ? -19.520 -3.665 16.571 1.00 91.88 378 SER A C 1
ATOM 3112 O O . SER A 1 378 ? -20.592 -3.519 17.147 1.00 91.88 378 SER A O 1
ATOM 3114 N N . SER A 1 379 ? -18.371 -3.245 17.112 1.00 90.38 379 SER A N 1
ATOM 3115 C CA . SER A 1 379 ? -18.287 -2.696 18.474 1.00 90.38 379 SER A CA 1
ATOM 3116 C C . SER A 1 379 ? -18.885 -1.293 18.576 1.00 90.38 379 SER A C 1
ATOM 3118 O O . SER A 1 379 ? -19.537 -0.963 19.561 1.00 90.38 379 SER A O 1
ATOM 3120 N N . VAL A 1 380 ? -18.649 -0.458 17.563 1.00 89.38 380 VAL A N 1
ATOM 3121 C CA . VAL A 1 380 ? -19.068 0.950 17.551 1.00 89.38 380 VAL A CA 1
ATOM 3122 C C . VAL A 1 380 ? -20.535 1.099 17.154 1.00 89.38 380 VAL A C 1
ATOM 3124 O O . VAL A 1 380 ? -21.247 1.910 17.738 1.00 89.38 380 VAL A O 1
ATOM 3127 N N . PHE A 1 381 ? -20.995 0.314 16.179 1.00 88.56 381 PHE A N 1
ATOM 3128 C CA . PHE A 1 381 ? -22.351 0.414 15.641 1.00 88.56 381 PHE A CA 1
ATOM 3129 C C . PHE A 1 381 ? -23.303 -0.672 16.156 1.00 88.56 381 PHE A C 1
ATOM 3131 O O . PHE A 1 381 ? -24.464 -0.671 15.760 1.00 88.56 381 PHE A O 1
ATOM 3138 N N . GLN A 1 382 ? -22.831 -1.581 17.022 1.00 84.31 382 GLN A N 1
ATOM 3139 C CA . GLN A 1 382 ? -23.615 -2.697 17.575 1.00 84.31 382 GLN A CA 1
ATOM 3140 C C . GLN A 1 382 ? -24.313 -3.530 16.489 1.00 84.31 382 GLN A C 1
ATOM 3142 O O . GLN A 1 382 ? -25.451 -3.962 16.645 1.00 84.31 382 GLN A O 1
ATOM 3147 N N . VAL A 1 383 ? -23.632 -3.723 15.358 1.00 78.69 383 VAL A N 1
ATOM 3148 C CA . VAL A 1 383 ? -24.129 -4.549 14.254 1.00 78.69 383 VAL A CA 1
ATOM 3149 C C . VAL A 1 383 ? -23.505 -5.931 14.359 1.00 78.69 383 VAL A C 1
ATOM 3151 O O . VAL A 1 383 ? -22.305 -6.035 14.624 1.00 78.69 383 VAL A O 1
ATOM 3154 N N . ASP A 1 384 ? -24.305 -6.970 14.118 1.00 68.94 384 ASP A N 1
ATOM 3155 C CA . ASP A 1 384 ? -23.854 -8.359 14.162 1.00 68.94 384 ASP A CA 1
ATOM 3156 C C . ASP A 1 384 ? -22.594 -8.571 13.301 1.00 68.94 384 ASP A C 1
ATOM 3158 O O . ASP A 1 384 ? -22.473 -8.087 12.165 1.00 68.94 384 ASP A O 1
ATOM 3162 N N . SER A 1 385 ? -21.610 -9.239 13.912 1.00 55.53 385 SER A N 1
ATOM 3163 C CA . SER A 1 385 ? -20.272 -9.479 13.365 1.00 55.53 385 SER A CA 1
ATOM 3164 C C . SER A 1 385 ? -20.234 -10.564 12.313 1.00 55.53 385 SER A C 1
ATOM 3166 O O . SER A 1 385 ? -20.903 -11.600 12.496 1.00 55.53 385 SER A O 1
#

Radius of gyration: 37.38 Å; chains: 1; bounding box: 65×87×123 Å

Organism: Pneumocystis jirovecii (strain RU7) (NCBI:txid1408657)

Sequence (385 aa):
MNIQNNTDNLFYDQKKIHQNRSILRRNFSQISDKVELEEQSRDVDPSVLHLISPHKPLYINEGDMEKEKLFLMKQLQKIKEEIEKYQRDIYKLQKSKKDDENRNHKNEDDLIKSLLDLNNHFLANSSEPKIFVDDTIPSSLPTRVENPIPQLRIFNQLNFHDTSNRIVSSEEHGHLIREHRLKGDCCNGHVFFDVEMLVDEGTLSVISLNVKTSPWAYSELHEFLVLLSSLNNLHELLISSRMMKDKNVNNVFYGISSYSKLSSIRCNLFSRLSNKYPQLLSYSGNYVSEPSKRQPDEFFGIQYLHFIHKNGFELTLHWKIKIDSITADASSDISANPRYPESWELFDENKALRKINVMFQKMIKCKGVYNASILLLSSVFQVDS

Secondary structure (DSSP, 8-state):
-------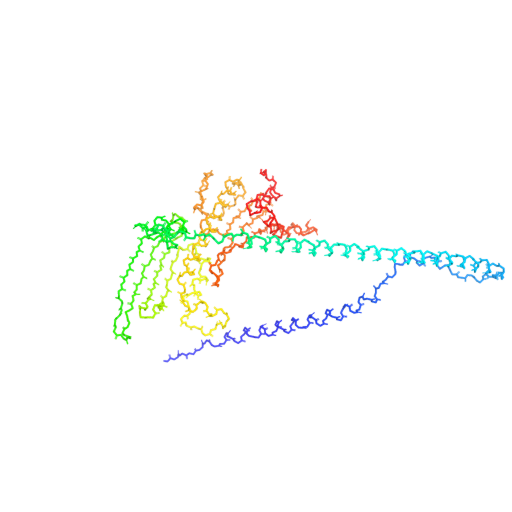TTSHHHHHHHHHHHHHHHHHHHHHHHHHTTTTS-----GGGGGG----------HHHHHHHHHHHHHHHHHHHHHHHHHHHHHHHHHHHHHHHHHHHHHHHHHHHHHHHHHHHHHHHHS--------TT---SSPP--S--HHHHTTT--EEEEEEEEEEEE-SSSSS-EEEEEEEEEETTTTEEEEEEEEEETTTTEEEEEEEEE-HHHHHHHHHHHHHHHSTTS----TTSTTTSTT--HHHHHHHHHHHHHHHHHHHHHHHHHHHH-GGGB---SS----S----GGGGTT--EEEEE-TTS-EEEEEEEEEE-TTT--EEEEEEEEEE--GGGGGT-TT-TGGGHHHHHHHHHHHH-HHHHHHHHHHHHH----

pLDDT: mean 75.8, std 18.73, range [35.09, 97.5]